Protein AF-0000000086685262 (afdb_homodimer)

Solvent-accessible surface area (backbone atoms only — not comparable to full-atom values): 31362 Å² total; per-residue (Å²): 129,76,38,39,29,25,40,57,59,91,40,70,67,50,39,70,58,43,52,50,47,48,50,50,36,45,72,49,56,37,45,23,38,25,32,46,57,61,86,43,71,22,44,32,33,61,32,50,40,21,28,48,31,62,75,49,86,73,43,20,31,26,36,55,36,34,37,53,79,68,54,49,41,70,64,47,34,17,40,52,18,30,38,13,35,46,36,73,47,31,40,36,46,22,42,30,46,62,84,63,55,67,59,27,53,20,57,55,43,88,74,68,59,68,70,57,28,47,52,48,33,53,50,38,51,51,46,34,56,37,29,36,38,95,52,61,26,65,45,81,60,96,86,51,38,31,49,61,31,49,44,22,34,56,41,64,32,75,82,47,57,48,32,30,26,54,34,42,44,69,69,53,33,36,49,17,35,68,70,31,44,26,35,31,50,40,56,28,67,41,90,45,96,64,77,79,42,53,57,40,65,69,38,44,29,48,67,40,48,48,49,50,48,49,48,26,41,65,54,22,50,81,51,41,82,72,46,42,31,29,35,39,53,78,67,46,73,53,41,79,32,90,66,34,60,65,57,24,36,52,53,25,48,50,43,20,74,68,62,71,46,86,54,49,36,64,46,40,56,59,9,71,26,33,48,58,21,33,60,68,54,47,53,51,45,54,53,47,41,26,73,74,66,55,38,42,33,38,42,49,40,54,47,79,72,36,41,70,50,42,51,71,75,92,130,77,38,38,30,25,40,57,60,91,40,69,66,51,39,69,59,42,52,52,47,50,52,51,36,44,73,50,55,37,45,24,38,26,31,46,54,59,84,41,72,23,45,31,35,62,31,50,41,21,28,49,31,62,76,49,87,74,44,21,33,27,37,56,36,34,37,53,79,67,54,50,41,71,63,47,35,17,40,50,18,31,38,12,34,48,38,72,45,31,39,37,46,23,41,30,45,62,84,62,56,68,58,29,54,20,58,54,43,88,74,70,59,69,71,57,29,46,52,47,34,53,49,38,52,52,46,33,55,36,27,37,38,96,52,62,26,65,46,81,59,97,85,50,39,32,50,61,33,48,44,22,33,55,41,65,34,75,84,47,55,48,31,31,24,53,34,44,46,69,69,53,33,35,48,17,34,68,70,32,43,28,34,30,50,38,55,28,67,40,90,45,96,64,78,80,41,54,57,42,65,68,38,45,28,48,67,41,49,47,52,49,48,49,50,26,40,65,54,21,51,82,52,40,82,72,46,43,32,29,36,38,54,77,68,47,75,54,41,80,33,89,68,34,60,67,57,25,36,51,52,25,50,50,44,21,74,68,62,69,45,85,53,49,36,64,46,40,58,59,8,73,27,35,48,60,21,31,59,66,55,48,53,52,45,54,52,47,41,27,73,75,65,56,37,41,33,38,41,47,40,53,47,78,72,36,42,70,49,42,52,71,74,94

pLDDT: mean 95.52, std 7.0, range [52.72, 98.94]

Organism: NCBI:txid175570

Sequence (628 aa):
MYRFFGVAADSTVDARTLVATAKRAEAAGFAGLVLPDHLIEQHAPIPVLATIAAVTERLRVMPFVLNSGLRHPAVLAQDLATIDVLSGGRLEIGIGAGWNKAEHDAIGLPFDPPAVRTRRLEETVSVLKGCFADLPFSYRGEFFTLDGHNGFPKPVQMPHPPLFIGGGGRRTLTLAAREADIVGLAPRIRPATHGMPPPDAHSFTIASAEEKVAWVREAAGDRFASLELNVYPSGGPLVITDNAKPLAQERADRLRQATGVELSAIDILESPHVWIGSVDGLVAKVHELRERLGVTSFMLGDVDDALPLVERLVMYRFFGVAADSTVDARTLVATAKRAEAAGFAGLVLPDHLIEQHAPIPVLATIAAVTERLRVMPFVLNSGLRHPAVLAQDLATIDVLSGGRLEIGIGAGWNKAEHDAIGLPFDPPAVRTRRLEETVSVLKGCFADLPFSYRGEFFTLDGHNGFPKPVQMPHPPLFIGGGGRRTLTLAAREADIVGLAPRIRPATHGMPPPDAHSFTIASAEEKVAWVREAAGDRFASLELNVYPSGGPLVITDNAKPLAQERADRLRQATGVELSAIDILESPHVWIGSVDGLVAKVHELRERLGVTSFMLGDVDDALPLVERLV

Nearest PDB structures (foldseek):
  3rao-assembly2_B  TM=7.740E-01  e=2.665E-22  Bacillus cereus ATCC 10987
  8t0u-assembly1_D  TM=7.775E-01  e=5.569E-22  Pseudomonas fluorescens Pf0-1
  8t0u-assembly1_A  TM=7.641E-01  e=6.696E-22  Pseudomonas fluorescens Pf0-1
  3rao-assembly2_A-2  TM=7.593E-01  e=8.050E-22  Bacillus cereus ATCC 10987
  8qpl-assembly1_B  TM=7.779E-01  e=3.015E-20  Methanocaldococcus jannaschii

Radius of gyration: 26.4 Å; Cα contacts (8 Å, |Δi|>4): 1371; chains: 2; bounding box: 46×84×57 Å

InterPro domains:
  IPR011251 Luciferase-like domain [PF00296] (11-187)
  IPR019923 Luciferase-like, F420-dependent oxidoreductase, MSMEG2516, predicted [TIGR03621] (5-300)
  IPR036661 Luciferase-like domain superfamily [G3DSA:3.20.20.30] (3-313)
  IPR036661 Luciferase-like domain superfamily [SSF51679] (6-304)
  IPR050172 SsuD/RutA monooxygenase [PTHR42847] (10-261)

Foldseek 3Di:
DFAEEAELDPADDDLVSSLVQLVLCVVLPHQAYEYEDAPDRHDHQLVSQLSSLQNDQGHAYEYQAAALQPDDLLVVLQSQQVSQVSSVRRYEHHYELDDDVVRCVVVVGDDDDPVVSLVSRLVSLVSSLQLLADFFGFDDDPPDTDDRDRHPDHGNDPPHHFYEFEAADLSSLLSCLDRGQEYEHDFHFDDDPDDGGQTDPVSQFPVVLLVSLVSSCVSNPVNSVRHAYEYEAPLDAAEADAPQQVVLQVSQVVSCVRPVDGDHSVRSPLGSRHHTYHLVSNLVSQVVCCVRRVHRYYYRYHSVRCSSNSSVPD/DFAEEAEQDPADDDLVSSLVQLVLCVVLPHQAYEYEDAPPRHDHQLVSQLSSLQNDQGHAYEYQAAALQPDDLLVVLQSQQVSQVSSVRRYEHHYELDDDVVRCVVVVGDDDDPVVSLVSRLVSLVVSLQLLADFFGFDDDPPDTDDRDRHPDHGNDPPHHFYEFEAADLSSLLSCLDRGQEYEHDFHFDDDPDDGGQTDPVSQFPVVLLVSLVSSCVSNPVNSVRHAYEYEAPQDAAEADAPQQVVLQVSQVVSCVRPVDGDHSVRSPLGSRHHTYHLVSNLVSQVVCCVRRVHRYYYRYHSVRCSSNSSVPD

Structure (mmCIF, N/CA/C/O backbone):
data_AF-0000000086685262-model_v1
#
loop_
_entity.id
_entity.type
_entity.pdbx_description
1 polymer 'LLM class F420-dependent oxidoreductase'
#
loop_
_atom_site.group_PDB
_atom_site.id
_atom_site.type_symbol
_atom_site.label_atom_id
_atom_site.label_alt_id
_atom_site.label_comp_id
_atom_site.label_asym_id
_atom_site.label_entity_id
_atom_site.label_seq_id
_atom_site.pdbx_PDB_ins_code
_atom_site.Cartn_x
_atom_site.Cartn_y
_atom_site.Cartn_z
_atom_site.occupancy
_atom_site.B_iso_or_equiv
_atom_site.auth_seq_id
_atom_site.auth_comp_id
_atom_site.auth_asym_id
_atom_site.auth_atom_id
_atom_site.pdbx_PDB_model_num
ATOM 1 N N . MET A 1 1 ? 0.644 -16.234 -28.375 1 88.31 1 MET A N 1
ATOM 2 C CA . MET A 1 1 ? 1.687 -15.469 -27.703 1 88.31 1 MET A CA 1
ATOM 3 C C . MET A 1 1 ? 1.784 -15.867 -26.234 1 88.31 1 MET A C 1
ATOM 5 O O . MET A 1 1 ? 0.767 -16.109 -25.578 1 88.31 1 MET A O 1
ATOM 9 N N . TYR A 1 2 ? 3.014 -16.156 -25.75 1 97.62 2 TYR A N 1
ATOM 10 C CA . TYR A 1 2 ? 3.27 -16.547 -24.359 1 97.62 2 TYR A CA 1
ATOM 11 C C . TYR A 1 2 ? 3.543 -15.32 -23.5 1 97.62 2 TYR A C 1
ATOM 13 O O . TYR A 1 2 ? 4.062 -14.312 -23.984 1 97.62 2 TYR A O 1
ATOM 21 N N . ARG A 1 3 ? 3.121 -15.383 -22.312 1 98.44 3 ARG A N 1
ATOM 22 C CA . ARG A 1 3 ? 3.488 -14.391 -21.312 1 98.44 3 ARG A CA 1
ATOM 23 C C . ARG A 1 3 ? 4.301 -15.023 -20.188 1 98.44 3 ARG A C 1
ATOM 25 O O . ARG A 1 3 ? 3.855 -15.984 -19.547 1 98.44 3 ARG A O 1
ATOM 32 N N . PHE A 1 4 ? 5.469 -14.5 -19.953 1 98.5 4 PHE A N 1
ATOM 33 C CA . PHE A 1 4 ? 6.348 -14.992 -18.906 1 98.5 4 PHE A CA 1
ATOM 34 C C . PHE A 1 4 ? 6.473 -13.961 -17.781 1 98.5 4 PHE A C 1
ATOM 36 O O . PHE A 1 4 ? 6.676 -12.773 -18.047 1 98.5 4 PHE A O 1
ATOM 43 N N . PHE A 1 5 ? 6.367 -14.438 -16.578 1 98.44 5 PHE A N 1
ATOM 44 C CA . PHE A 1 5 ? 6.508 -13.586 -15.406 1 98.44 5 PHE A CA 1
ATOM 45 C C . PHE A 1 5 ? 7.68 -14.039 -14.547 1 98.44 5 PHE A C 1
ATOM 47 O O . PHE A 1 5 ? 7.969 -15.234 -14.461 1 98.44 5 PHE A O 1
ATOM 54 N N . GLY A 1 6 ? 8.359 -13.172 -14 1 98.25 6 GLY A N 1
ATOM 55 C CA . GLY A 1 6 ? 9.406 -13.414 -13.016 1 98.25 6 GLY A CA 1
ATOM 56 C C . GLY A 1 6 ? 9.117 -12.805 -11.664 1 98.25 6 GLY A C 1
ATOM 57 O O . GLY A 1 6 ? 8.203 -11.992 -11.531 1 98.25 6 GLY A O 1
ATOM 58 N N . VAL A 1 7 ? 9.789 -13.258 -10.664 1 98.06 7 VAL A N 1
ATOM 59 C CA . VAL A 1 7 ? 9.641 -12.68 -9.336 1 98.06 7 VAL A CA 1
ATOM 60 C C . VAL A 1 7 ? 10.547 -11.453 -9.203 1 98.06 7 VAL A C 1
ATOM 62 O O . VAL A 1 7 ? 11.695 -11.477 -9.648 1 98.06 7 VAL A O 1
ATOM 65 N N . ALA A 1 8 ? 9.992 -10.43 -8.602 1 97.94 8 ALA A N 1
ATOM 66 C CA . ALA A 1 8 ? 10.719 -9.172 -8.461 1 97.94 8 ALA A CA 1
ATOM 67 C C . ALA A 1 8 ? 11.922 -9.336 -7.547 1 97.94 8 ALA A C 1
ATOM 69 O O . ALA A 1 8 ? 12.984 -8.758 -7.797 1 97.94 8 ALA A O 1
ATOM 70 N N . ALA A 1 9 ? 11.719 -10.109 -6.531 1 95.38 9 ALA A N 1
ATOM 71 C CA . ALA A 1 9 ? 12.766 -10.375 -5.543 1 95.38 9 ALA A CA 1
ATOM 72 C C . ALA A 1 9 ? 12.398 -11.57 -4.668 1 95.38 9 ALA A C 1
ATOM 74 O O . ALA A 1 9 ? 11.234 -11.758 -4.316 1 95.38 9 ALA A O 1
ATOM 75 N N . ASP A 1 10 ? 13.367 -12.375 -4.27 1 91.06 10 ASP A N 1
ATOM 76 C CA . ASP A 1 10 ? 13.125 -13.539 -3.426 1 91.06 10 ASP A CA 1
ATOM 77 C C . ASP A 1 10 ? 13.336 -13.203 -1.952 1 91.06 10 ASP A C 1
ATOM 79 O O . ASP A 1 10 ? 13.039 -14.016 -1.074 1 91.06 10 ASP A O 1
ATOM 83 N N . SER A 1 11 ? 13.938 -12.164 -1.71 1 94.19 11 SER A N 1
ATOM 84 C CA . SER A 1 11 ? 14.203 -11.633 -0.375 1 94.19 11 SER A CA 1
ATOM 85 C C . SER A 1 11 ? 14.25 -10.109 -0.379 1 94.19 11 SER A C 1
ATOM 87 O O . SER A 1 11 ? 13.961 -9.477 -1.395 1 94.19 11 SER A O 1
ATOM 89 N N . THR A 1 12 ? 14.555 -9.562 0.773 1 96.5 12 THR A N 1
ATOM 90 C CA . THR A 1 12 ? 14.703 -8.117 0.857 1 96.5 12 THR A CA 1
ATOM 91 C C . THR A 1 12 ? 15.938 -7.656 0.081 1 96.5 12 THR A C 1
ATOM 93 O O . THR A 1 12 ? 17.031 -8.18 0.283 1 96.5 12 THR A O 1
ATOM 96 N N . VAL A 1 13 ? 15.734 -6.836 -0.878 1 97.38 13 VAL A N 1
ATOM 97 C CA . VAL A 1 13 ? 16.812 -6.27 -1.684 1 97.38 13 VAL A CA 1
ATOM 98 C C . VAL A 1 13 ? 16.766 -4.746 -1.626 1 97.38 13 VAL A C 1
ATOM 100 O O . VAL A 1 13 ? 15.734 -4.168 -1.271 1 97.38 13 VAL A O 1
ATOM 103 N N . ASP A 1 14 ? 17.844 -4.098 -1.918 1 97.12 14 ASP A N 1
ATOM 104 C CA . ASP A 1 14 ? 17.844 -2.639 -1.982 1 97.12 14 ASP A CA 1
ATOM 105 C C . ASP A 1 14 ? 17.234 -2.148 -3.297 1 97.12 14 ASP A C 1
ATOM 107 O O . ASP A 1 14 ? 16.938 -2.949 -4.184 1 97.12 14 ASP A O 1
ATOM 111 N N . ALA A 1 15 ? 17.062 -0.897 -3.4 1 97.5 15 ALA A N 1
ATOM 112 C CA . ALA A 1 15 ? 16.406 -0.281 -4.543 1 97.5 15 ALA A CA 1
ATOM 113 C C . ALA A 1 15 ? 17.172 -0.532 -5.832 1 97.5 15 ALA A C 1
ATOM 115 O O . ALA A 1 15 ? 16.594 -0.828 -6.875 1 97.5 15 ALA A O 1
ATOM 116 N N . ARG A 1 16 ? 18.469 -0.333 -5.77 1 97.75 16 ARG A N 1
ATOM 117 C CA . ARG A 1 16 ? 19.297 -0.5 -6.957 1 97.75 16 ARG A CA 1
ATOM 118 C C . ARG A 1 16 ? 19.141 -1.896 -7.547 1 97.75 16 ARG A C 1
ATOM 120 O O . ARG A 1 16 ? 18.984 -2.047 -8.766 1 97.75 16 ARG A O 1
ATOM 127 N N . THR A 1 17 ? 19.156 -2.883 -6.684 1 98.31 17 THR A N 1
ATOM 128 C CA . THR A 1 17 ? 19 -4.27 -7.117 1 98.31 17 THR A CA 1
ATOM 129 C C . THR A 1 17 ? 17.625 -4.5 -7.715 1 98.31 17 THR A C 1
ATOM 131 O O . THR A 1 17 ? 17.484 -5.133 -8.766 1 98.31 17 THR A O 1
ATOM 134 N N . LEU A 1 18 ? 16.578 -3.982 -7.121 1 98.69 18 LEU A N 1
ATOM 135 C CA . LEU A 1 18 ? 15.211 -4.141 -7.605 1 98.69 18 LEU A CA 1
ATOM 136 C C . LEU A 1 18 ? 15.055 -3.508 -8.984 1 98.69 18 LEU A C 1
ATOM 138 O O . LEU A 1 18 ? 14.484 -4.125 -9.891 1 98.69 18 LEU A O 1
ATOM 142 N N . VAL A 1 19 ? 15.555 -2.316 -9.117 1 98.44 19 VAL A N 1
ATOM 143 C CA . VAL A 1 19 ? 15.43 -1.569 -10.367 1 98.44 19 VAL A CA 1
ATOM 144 C C . VAL A 1 19 ? 16.203 -2.281 -11.477 1 98.44 19 VAL A C 1
ATOM 146 O O . VAL A 1 19 ? 15.711 -2.4 -12.602 1 98.44 19 VAL A O 1
ATOM 149 N N . ALA A 1 20 ? 17.375 -2.752 -11.133 1 98.56 20 ALA A N 1
ATOM 150 C CA . ALA A 1 20 ? 18.172 -3.48 -12.117 1 98.56 20 ALA A CA 1
ATOM 151 C C . ALA A 1 20 ? 17.453 -4.738 -12.594 1 98.56 20 ALA A C 1
ATOM 153 O O . ALA A 1 20 ? 17.438 -5.039 -13.789 1 98.56 20 ALA A O 1
ATOM 154 N N . THR A 1 21 ? 16.844 -5.426 -11.664 1 98.75 21 THR A N 1
ATOM 155 C CA . THR A 1 21 ? 16.078 -6.625 -12 1 98.75 21 THR A CA 1
ATOM 156 C C . THR A 1 21 ? 14.906 -6.277 -12.906 1 98.75 21 THR A C 1
ATOM 158 O O . THR A 1 21 ? 14.664 -6.961 -13.906 1 98.75 21 THR A O 1
ATOM 161 N N . ALA A 1 22 ? 14.203 -5.234 -12.617 1 98.88 22 ALA A N 1
ATOM 162 C CA . ALA A 1 22 ? 13.039 -4.816 -13.391 1 98.88 22 ALA A CA 1
ATOM 163 C C . ALA A 1 22 ? 13.438 -4.453 -14.82 1 98.88 22 ALA A C 1
ATOM 165 O O . ALA A 1 22 ? 12.789 -4.867 -15.781 1 98.88 22 ALA A O 1
ATOM 166 N N . LYS A 1 23 ? 14.5 -3.729 -14.922 1 98.62 23 LYS A N 1
ATOM 167 C CA . LYS A 1 23 ? 14.961 -3.291 -16.234 1 98.62 23 LYS A CA 1
ATOM 168 C C . LYS A 1 23 ? 15.438 -4.473 -17.062 1 98.62 23 LYS A C 1
ATOM 170 O O . LYS A 1 23 ? 15.203 -4.527 -18.281 1 98.62 23 LYS A O 1
ATOM 175 N N . ARG A 1 24 ? 16.109 -5.395 -16.422 1 98.44 24 ARG A N 1
ATOM 176 C CA . ARG A 1 24 ? 16.562 -6.598 -17.109 1 98.44 24 ARG A CA 1
ATOM 177 C C . ARG A 1 24 ? 15.383 -7.422 -17.609 1 98.44 24 ARG A C 1
ATOM 179 O O . ARG A 1 24 ? 15.383 -7.898 -18.734 1 98.44 24 ARG A O 1
ATOM 186 N N . ALA A 1 25 ? 14.43 -7.594 -16.766 1 98.75 25 ALA A N 1
ATOM 187 C CA . ALA A 1 25 ? 13.234 -8.344 -17.141 1 98.75 25 ALA A CA 1
ATOM 188 C C . ALA A 1 25 ? 12.523 -7.688 -18.312 1 98.75 25 ALA A C 1
ATOM 190 O O . ALA A 1 25 ? 12.125 -8.367 -19.266 1 98.75 25 ALA A O 1
ATOM 191 N N . GLU A 1 26 ? 12.375 -6.402 -18.25 1 98.69 26 GLU A N 1
ATOM 192 C CA . GLU A 1 26 ? 11.711 -5.664 -19.312 1 98.69 26 GLU A CA 1
ATOM 193 C C . GLU A 1 26 ? 12.461 -5.809 -20.641 1 98.69 26 GLU A C 1
ATOM 195 O O . GLU A 1 26 ? 11.859 -6.062 -21.672 1 98.69 26 GLU A O 1
ATOM 200 N N . ALA A 1 27 ? 13.742 -5.688 -20.578 1 98.19 27 ALA A N 1
ATOM 201 C CA . ALA A 1 27 ? 14.578 -5.777 -21.766 1 98.19 27 ALA A CA 1
ATOM 202 C C . ALA A 1 27 ? 14.523 -7.18 -22.375 1 98.19 27 ALA A C 1
ATOM 204 O O . ALA A 1 27 ? 14.586 -7.344 -23.594 1 98.19 27 ALA A O 1
ATOM 205 N N . ALA A 1 28 ? 14.375 -8.188 -21.531 1 98.19 28 ALA A N 1
ATOM 206 C CA . ALA A 1 28 ? 14.438 -9.578 -21.969 1 98.19 28 ALA A CA 1
ATOM 207 C C . ALA A 1 28 ? 13.102 -10.039 -22.531 1 98.19 28 ALA A C 1
ATOM 209 O O . ALA A 1 28 ? 13.008 -11.133 -23.109 1 98.19 28 ALA A O 1
ATOM 210 N N . GLY A 1 29 ? 12.062 -9.242 -22.266 1 97.69 29 GLY A N 1
ATOM 211 C CA . GLY A 1 29 ? 10.789 -9.562 -22.875 1 97.69 29 GLY A CA 1
ATOM 212 C C . GLY A 1 29 ? 9.82 -10.227 -21.922 1 97.69 29 GLY A C 1
ATOM 213 O O . GLY A 1 29 ? 8.812 -10.797 -22.344 1 97.69 29 GLY A O 1
ATOM 214 N N . PHE A 1 30 ? 10.125 -10.18 -20.625 1 98.75 30 PHE A N 1
ATOM 215 C CA . PHE A 1 30 ? 9.117 -10.617 -19.656 1 98.75 30 PHE A CA 1
ATOM 216 C C . PHE A 1 30 ? 7.84 -9.797 -19.812 1 98.75 30 PHE A C 1
ATOM 218 O O . PHE A 1 30 ? 7.887 -8.594 -20.062 1 98.75 30 PHE A O 1
ATOM 225 N N . ALA A 1 31 ? 6.742 -10.484 -19.609 1 98.56 31 ALA A N 1
ATOM 226 C CA . ALA A 1 31 ? 5.449 -9.805 -19.609 1 98.56 31 ALA A CA 1
ATOM 227 C C . ALA A 1 31 ? 5.266 -8.969 -18.344 1 98.56 31 ALA A C 1
ATOM 229 O O . ALA A 1 31 ? 4.602 -7.93 -18.375 1 98.56 31 ALA A O 1
ATOM 230 N N . GLY A 1 32 ? 5.824 -9.469 -17.25 1 98.75 32 GLY A N 1
ATOM 231 C CA . GLY A 1 32 ? 5.672 -8.734 -16 1 98.75 32 GLY A CA 1
ATOM 232 C C . GLY A 1 32 ? 6.5 -9.312 -14.867 1 98.75 32 GLY A C 1
ATOM 233 O O . GLY A 1 32 ? 7.133 -10.359 -15.016 1 98.75 32 GLY A O 1
ATOM 234 N N . LEU A 1 33 ? 6.559 -8.617 -13.766 1 98.88 33 LEU A N 1
ATOM 235 C CA . LEU A 1 33 ? 7.145 -9.062 -12.508 1 98.88 33 LEU A CA 1
ATOM 236 C C . LEU A 1 33 ? 6.082 -9.164 -11.422 1 98.88 33 LEU A C 1
ATOM 238 O O . LEU A 1 33 ? 5.105 -8.406 -11.43 1 98.88 33 LEU A O 1
ATOM 242 N N . VAL A 1 34 ? 6.316 -10.102 -10.531 1 98.62 34 VAL A N 1
ATOM 243 C CA . VAL A 1 34 ? 5.34 -10.367 -9.477 1 98.62 34 VAL A CA 1
ATOM 244 C C . VAL A 1 34 ? 6.031 -10.344 -8.117 1 98.62 34 VAL A C 1
ATOM 246 O O . VAL A 1 34 ? 7.262 -10.398 -8.039 1 98.62 34 VAL A O 1
ATOM 249 N N . LEU A 1 35 ? 5.297 -10.203 -7.113 1 98.38 35 LEU A N 1
ATOM 250 C CA . LEU A 1 35 ? 5.766 -10.383 -5.742 1 98.38 35 LEU A CA 1
ATOM 251 C C . LEU A 1 35 ? 4.676 -11.008 -4.875 1 98.38 35 LEU A C 1
ATOM 253 O O . LEU A 1 35 ? 3.551 -10.508 -4.832 1 98.38 35 LEU A O 1
ATOM 257 N N . PRO A 1 36 ? 4.941 -12.141 -4.195 1 96.56 36 PRO A N 1
ATOM 258 C CA . PRO A 1 36 ? 3.961 -12.734 -3.285 1 96.56 36 PRO A CA 1
ATOM 259 C C . PRO A 1 36 ? 3.682 -11.859 -2.064 1 96.56 36 PRO A C 1
ATOM 261 O O . PRO A 1 36 ? 4.461 -10.953 -1.761 1 96.56 36 PRO A O 1
ATOM 264 N N . ASP A 1 37 ? 2.564 -12.102 -1.441 1 97.38 37 ASP A N 1
ATOM 265 C CA . ASP A 1 37 ? 2.115 -11.391 -0.25 1 97.38 37 ASP A CA 1
ATOM 266 C C . ASP A 1 37 ? 2.271 -12.25 1 1 97.38 37 ASP A C 1
ATOM 268 O O . ASP A 1 37 ? 1.33 -12.93 1.413 1 97.38 37 ASP A O 1
ATOM 272 N N . HIS A 1 38 ? 3.463 -12.203 1.593 1 96.56 38 HIS A N 1
ATOM 273 C CA . HIS A 1 38 ? 3.785 -12.961 2.797 1 96.56 38 HIS A CA 1
ATOM 274 C C . HIS A 1 38 ? 4.422 -12.062 3.855 1 96.56 38 HIS A C 1
ATOM 276 O O . HIS A 1 38 ? 5.031 -11.047 3.527 1 96.56 38 HIS A O 1
ATOM 282 N N . LEU A 1 39 ? 4.227 -12.422 5.074 1 96.62 39 LEU A N 1
ATOM 283 C CA . LEU A 1 39 ? 4.766 -11.688 6.215 1 96.62 39 LEU A CA 1
ATOM 284 C C . LEU A 1 39 ? 6.051 -12.336 6.723 1 96.62 39 LEU A C 1
ATOM 286 O O . LEU A 1 39 ? 6.191 -12.586 7.922 1 96.62 39 LEU A O 1
ATOM 290 N N . ILE A 1 40 ? 6.883 -12.695 5.805 1 94.25 40 ILE A N 1
ATOM 291 C CA . ILE A 1 40 ? 8.195 -13.273 6.07 1 94.25 40 ILE A CA 1
ATOM 292 C C . ILE A 1 40 ? 9.289 -12.32 5.594 1 94.25 40 ILE A C 1
ATOM 294 O O . ILE A 1 40 ? 9.047 -11.117 5.438 1 94.25 40 ILE A O 1
ATOM 298 N N . GLU A 1 41 ? 10.484 -12.836 5.477 1 96.31 41 GLU A N 1
ATOM 299 C CA . GLU A 1 41 ? 11.609 -11.992 5.09 1 96.31 41 GLU A CA 1
ATOM 300 C C . GLU A 1 41 ? 11.531 -11.625 3.609 1 96.31 41 GLU A C 1
ATOM 302 O O . GLU A 1 41 ? 12.281 -12.164 2.793 1 96.31 41 GLU A O 1
ATOM 307 N N . GLN A 1 42 ? 10.695 -10.695 3.268 1 97.62 42 GLN A N 1
ATOM 308 C CA . GLN A 1 42 ? 10.508 -10.133 1.935 1 97.62 42 GLN A CA 1
ATOM 309 C C . GLN A 1 42 ? 9.875 -8.75 2.006 1 97.62 42 GLN A C 1
ATOM 311 O O . GLN A 1 42 ? 9.367 -8.344 3.057 1 97.62 42 GLN A O 1
ATOM 316 N N . HIS A 1 43 ? 9.875 -8.047 0.936 1 98.62 43 HIS A N 1
ATOM 317 C CA . HIS A 1 43 ? 9.203 -6.758 0.818 1 98.62 43 HIS A CA 1
ATOM 318 C C . HIS A 1 43 ? 7.691 -6.93 0.724 1 98.62 43 HIS A C 1
ATOM 320 O O . HIS A 1 43 ? 7.203 -8.016 0.39 1 98.62 43 HIS A O 1
ATOM 326 N N . ALA A 1 44 ? 7.004 -5.844 1.042 1 98.69 44 ALA A N 1
ATOM 327 C CA . ALA A 1 44 ? 5.57 -5.777 0.788 1 98.69 44 ALA A CA 1
ATOM 328 C C . ALA A 1 44 ? 5.281 -5.621 -0.703 1 98.69 44 ALA A C 1
ATOM 330 O O . ALA A 1 44 ? 5.996 -4.902 -1.405 1 98.69 44 ALA A O 1
ATOM 331 N N . PRO A 1 45 ? 4.266 -6.203 -1.201 1 98.62 45 PRO A N 1
ATOM 332 C CA . PRO A 1 45 ? 4.027 -6.207 -2.646 1 98.62 45 PRO A CA 1
ATOM 333 C C . PRO A 1 45 ? 3.629 -4.836 -3.182 1 98.62 45 PRO A C 1
ATOM 335 O O . PRO A 1 45 ? 4.086 -4.43 -4.254 1 98.62 45 PRO A O 1
ATOM 338 N N . ILE A 1 46 ? 2.832 -4.016 -2.467 1 98.75 46 ILE A N 1
ATOM 339 C CA . ILE A 1 46 ? 2.24 -2.799 -3.006 1 98.75 46 ILE A CA 1
ATOM 340 C C . ILE A 1 46 ? 3.336 -1.778 -3.299 1 98.75 46 ILE A C 1
ATOM 342 O O . ILE A 1 46 ? 3.473 -1.313 -4.434 1 98.75 46 ILE A O 1
ATOM 346 N N . PRO A 1 47 ? 4.234 -1.493 -2.332 1 98.88 47 PRO A N 1
ATOM 347 C CA . PRO A 1 47 ? 5.277 -0.515 -2.652 1 98.88 47 PRO A CA 1
ATOM 348 C C . PRO A 1 47 ? 6.262 -1.025 -3.701 1 98.88 47 PRO A C 1
ATOM 350 O O . PRO A 1 47 ? 6.77 -0.243 -4.508 1 98.88 47 PRO A O 1
ATOM 353 N N . VAL A 1 48 ? 6.555 -2.305 -3.73 1 98.88 48 VAL A N 1
ATOM 354 C CA . VAL A 1 48 ? 7.492 -2.865 -4.699 1 98.88 48 VAL A CA 1
ATOM 355 C C . VAL A 1 48 ? 6.914 -2.744 -6.105 1 98.88 48 VAL A C 1
ATOM 357 O O . VAL A 1 48 ? 7.598 -2.293 -7.027 1 98.88 48 VAL A O 1
ATOM 360 N N . LEU A 1 49 ? 5.684 -3.115 -6.234 1 98.88 49 LEU A N 1
ATOM 361 C CA . LEU A 1 49 ? 5.051 -3.09 -7.551 1 98.88 49 LEU A CA 1
ATOM 362 C C . LEU A 1 49 ? 4.906 -1.659 -8.055 1 98.88 49 LEU A C 1
ATOM 364 O O . LEU A 1 49 ? 5.094 -1.394 -9.242 1 98.88 49 LEU A O 1
ATOM 368 N N . ALA A 1 50 ? 4.562 -0.724 -7.145 1 98.88 50 ALA A N 1
ATOM 369 C CA . ALA A 1 50 ? 4.512 0.688 -7.512 1 98.88 50 ALA A CA 1
ATOM 370 C C . ALA A 1 50 ? 5.879 1.187 -7.973 1 98.88 50 ALA A C 1
ATOM 372 O O . ALA A 1 50 ? 5.977 1.946 -8.938 1 98.88 50 ALA A O 1
ATOM 373 N N . THR A 1 51 ? 6.941 0.76 -7.281 1 98.88 51 THR A N 1
ATOM 374 C CA . THR A 1 51 ? 8.305 1.143 -7.625 1 98.88 51 THR A CA 1
ATOM 375 C C . THR A 1 51 ? 8.68 0.621 -9.008 1 98.88 51 THR A C 1
ATOM 377 O O . THR A 1 51 ? 9.188 1.372 -9.844 1 98.88 51 THR A O 1
ATOM 380 N N . ILE A 1 52 ? 8.359 -0.647 -9.273 1 98.94 52 ILE A N 1
ATOM 381 C CA . ILE A 1 52 ? 8.672 -1.252 -10.562 1 98.94 52 ILE A CA 1
ATOM 382 C C . ILE A 1 52 ? 7.906 -0.532 -11.672 1 98.94 52 ILE A C 1
ATOM 384 O O . ILE A 1 52 ? 8.477 -0.22 -12.719 1 98.94 52 ILE A O 1
ATOM 388 N N . ALA A 1 53 ? 6.637 -0.252 -11.43 1 98.81 53 ALA A N 1
ATOM 389 C CA . ALA A 1 53 ? 5.816 0.458 -12.414 1 98.81 53 ALA A CA 1
ATOM 390 C C . ALA A 1 53 ? 6.41 1.826 -12.734 1 98.81 53 ALA A C 1
ATOM 392 O O . ALA A 1 53 ? 6.359 2.277 -13.883 1 98.81 53 ALA A O 1
ATOM 393 N N . ALA A 1 54 ? 7.008 2.492 -11.789 1 98.69 54 ALA A N 1
ATOM 394 C CA . ALA A 1 54 ? 7.535 3.85 -11.93 1 98.69 54 ALA A CA 1
ATOM 395 C C . ALA A 1 54 ? 8.82 3.855 -12.75 1 98.69 54 ALA A C 1
ATOM 397 O O . ALA A 1 54 ? 9.148 4.855 -13.391 1 98.69 54 ALA A O 1
ATOM 398 N N . VAL A 1 55 ? 9.562 2.701 -12.766 1 98.38 55 VAL A N 1
ATOM 399 C CA . VAL A 1 55 ? 10.906 2.754 -13.328 1 98.38 55 VAL A CA 1
ATOM 400 C C . VAL A 1 55 ? 10.953 1.938 -14.617 1 98.38 55 VAL A C 1
ATOM 402 O O . VAL A 1 55 ? 12.031 1.72 -15.18 1 98.38 55 VAL A O 1
ATOM 405 N N . THR A 1 56 ? 9.82 1.396 -15.07 1 98.69 56 THR A N 1
ATOM 406 C CA . THR A 1 56 ? 9.719 0.662 -16.328 1 98.69 56 THR A CA 1
ATOM 407 C C . THR A 1 56 ? 8.617 1.243 -17.203 1 98.69 56 THR A C 1
ATOM 409 O O . THR A 1 56 ? 7.82 2.068 -16.75 1 98.69 56 THR A O 1
ATOM 412 N N . GLU A 1 57 ? 8.523 0.792 -18.438 1 98.06 57 GLU A N 1
ATOM 413 C CA . GLU A 1 57 ? 7.605 1.406 -19.391 1 98.06 57 GLU A CA 1
ATOM 414 C C . GLU A 1 57 ? 6.531 0.419 -19.828 1 98.06 57 GLU A C 1
ATOM 416 O O . GLU A 1 57 ? 5.41 0.818 -20.156 1 98.06 57 GLU A O 1
ATOM 421 N N . ARG A 1 58 ? 6.895 -0.873 -19.844 1 98.19 58 ARG A N 1
ATOM 422 C CA . ARG A 1 58 ? 5.992 -1.833 -20.469 1 98.19 58 ARG A CA 1
ATOM 423 C C . ARG A 1 58 ? 5.684 -2.992 -19.531 1 98.19 58 ARG A C 1
ATOM 425 O O . ARG A 1 58 ? 4.656 -3.658 -19.672 1 98.19 58 ARG A O 1
ATOM 432 N N . LEU A 1 59 ? 6.543 -3.195 -18.625 1 98.69 59 LEU A N 1
ATOM 433 C CA . LEU A 1 59 ? 6.469 -4.352 -17.734 1 98.69 59 LEU A CA 1
ATOM 434 C C . LEU A 1 59 ? 5.199 -4.312 -16.891 1 98.69 59 LEU A C 1
ATOM 436 O O . LEU A 1 59 ? 4.926 -3.316 -16.219 1 98.69 59 LEU A O 1
ATOM 440 N N . ARG A 1 60 ? 4.402 -5.32 -16.953 1 98.81 60 ARG A N 1
ATOM 441 C CA . ARG A 1 60 ? 3.254 -5.438 -16.062 1 98.81 60 ARG A CA 1
ATOM 442 C C . ARG A 1 60 ? 3.693 -5.805 -14.648 1 98.81 60 ARG A C 1
ATOM 444 O O . ARG A 1 60 ? 4.77 -6.371 -14.461 1 98.81 60 ARG A O 1
ATOM 451 N N . VAL A 1 61 ? 2.883 -5.457 -13.688 1 98.94 61 VAL A N 1
ATOM 452 C CA . VAL A 1 61 ? 3.148 -5.762 -12.281 1 98.94 61 VAL A CA 1
ATOM 453 C C . VAL A 1 61 ? 1.944 -6.477 -11.672 1 98.94 61 VAL A C 1
ATOM 455 O O . VAL A 1 61 ? 0.796 -6.148 -11.984 1 98.94 61 VAL A O 1
ATOM 458 N N . MET A 1 62 ? 2.227 -7.445 -10.75 1 98.81 62 MET A N 1
ATOM 459 C CA . MET A 1 62 ? 1.136 -8.234 -10.195 1 98.81 62 MET A CA 1
ATOM 460 C C . MET A 1 62 ? 1.486 -8.734 -8.797 1 98.81 62 MET A C 1
ATOM 462 O O . MET A 1 62 ? 2.514 -9.383 -8.602 1 98.81 62 MET A O 1
ATOM 466 N N . PRO A 1 63 ? 0.654 -8.414 -7.836 1 98.5 63 PRO A N 1
ATOM 467 C CA . PRO A 1 63 ? 0.77 -9.242 -6.633 1 98.5 63 PRO A CA 1
ATOM 468 C C . PRO A 1 63 ? 0.473 -10.719 -6.906 1 98.5 63 PRO A C 1
ATOM 470 O O . PRO A 1 63 ? -0.48 -11.039 -7.621 1 98.5 63 PRO A O 1
ATOM 473 N N . PHE A 1 64 ? 1.321 -11.711 -6.406 1 97.19 64 PHE A N 1
ATOM 474 C CA . PHE A 1 64 ? 1.194 -13.109 -6.789 1 97.19 64 PHE A CA 1
ATOM 475 C C . PHE A 1 64 ? 1.207 -14.008 -5.559 1 97.19 64 PHE A C 1
ATOM 477 O O . PHE A 1 64 ? 2.246 -14.57 -5.199 1 97.19 64 PHE A O 1
ATOM 484 N N . VAL A 1 65 ? 0.181 -14.094 -4.91 1 96.88 65 VAL A N 1
ATOM 485 C CA . VAL A 1 65 ? -1.038 -13.297 -4.977 1 96.88 65 VAL A CA 1
ATOM 486 C C . VAL A 1 65 ? -1.281 -12.602 -3.637 1 96.88 65 VAL A C 1
ATOM 488 O O . VAL A 1 65 ? -0.698 -12.992 -2.619 1 96.88 65 VAL A O 1
ATOM 491 N N . LEU A 1 66 ? -2.068 -11.562 -3.592 1 98.25 66 LEU A N 1
ATOM 492 C CA . LEU A 1 66 ? -2.5 -10.938 -2.346 1 98.25 66 LEU A CA 1
ATOM 493 C C . LEU A 1 66 ? -3.287 -11.922 -1.487 1 98.25 66 LEU A C 1
ATOM 495 O O . LEU A 1 66 ? -4.102 -12.695 -2.006 1 98.25 66 LEU A O 1
ATOM 499 N N . ASN A 1 67 ? -3.018 -11.93 -0.184 1 97.56 67 ASN A N 1
ATOM 500 C CA . ASN A 1 67 ? -3.855 -12.594 0.808 1 97.56 67 ASN A CA 1
ATOM 501 C C . ASN A 1 67 ? -5.078 -11.75 1.168 1 97.56 67 ASN A C 1
ATOM 503 O O . ASN A 1 67 ? -4.949 -10.727 1.835 1 97.56 67 ASN A O 1
ATOM 507 N N . SER A 1 68 ? -6.246 -12.203 0.789 1 97.31 68 SER A N 1
ATOM 508 C CA . SER A 1 68 ? -7.473 -11.43 0.937 1 97.31 68 SER A CA 1
ATOM 509 C C . SER A 1 68 ? -7.824 -11.219 2.406 1 97.31 68 SER A C 1
ATOM 511 O O . SER A 1 68 ? -8.664 -10.383 2.74 1 97.31 68 SER A O 1
ATOM 513 N N . GLY A 1 69 ? -7.152 -11.922 3.275 1 97.06 69 GLY A N 1
ATOM 514 C CA . GLY A 1 69 ? -7.465 -11.828 4.691 1 97.06 69 GLY A CA 1
ATOM 515 C C . GLY A 1 69 ? -6.68 -10.742 5.406 1 97.06 69 GLY A C 1
ATOM 516 O O . GLY A 1 69 ? -6.938 -10.445 6.574 1 97.06 69 GLY A O 1
ATOM 517 N N . LEU A 1 70 ? -5.828 -10.047 4.676 1 97.94 70 LEU A N 1
ATOM 518 C CA . LEU A 1 70 ? -4.895 -9.172 5.383 1 97.94 70 LEU A CA 1
ATOM 519 C C . LEU A 1 70 ? -5.336 -7.715 5.285 1 97.94 70 LEU A C 1
ATOM 521 O O . LEU A 1 70 ? -4.852 -6.867 6.043 1 97.94 70 LEU A O 1
ATOM 525 N N . ARG A 1 71 ? -6.262 -7.375 4.375 1 98 71 ARG A N 1
ATOM 526 C CA . ARG A 1 71 ? -6.613 -5.984 4.098 1 98 71 ARG A CA 1
ATOM 527 C C . ARG A 1 71 ? -8.117 -5.832 3.881 1 98 71 ARG A C 1
ATOM 529 O O . ARG A 1 71 ? -8.766 -6.738 3.355 1 98 71 ARG A O 1
ATOM 536 N N . HIS A 1 72 ? -8.625 -4.711 4.273 1 98.56 72 HIS A N 1
ATOM 537 C CA . HIS A 1 72 ? -9.984 -4.379 3.881 1 98.56 72 HIS A CA 1
ATOM 538 C C . HIS A 1 72 ? -10.094 -4.152 2.377 1 98.56 72 HIS A C 1
ATOM 540 O O . HIS A 1 72 ? -9.312 -3.381 1.808 1 98.56 72 HIS A O 1
ATOM 546 N N . PRO A 1 73 ? -11.047 -4.746 1.705 1 98.69 73 PRO A N 1
ATOM 547 C CA . PRO A 1 73 ? -11.031 -4.746 0.24 1 98.69 73 PRO A CA 1
ATOM 548 C C . PRO A 1 73 ? -11.25 -3.352 -0.349 1 98.69 73 PRO A C 1
ATOM 550 O O . PRO A 1 73 ? -10.758 -3.055 -1.438 1 98.69 73 PRO A O 1
ATOM 553 N N . ALA A 1 74 ? -12 -2.469 0.337 1 98.81 74 ALA A N 1
ATOM 554 C CA . ALA A 1 74 ? -12.195 -1.118 -0.184 1 98.81 74 ALA A CA 1
ATOM 555 C C . ALA A 1 74 ? -10.906 -0.311 -0.127 1 98.81 74 ALA A C 1
ATOM 557 O O . ALA A 1 74 ? -10.602 0.46 -1.042 1 98.81 74 ALA A O 1
ATOM 558 N N . VAL A 1 75 ? -10.133 -0.44 0.971 1 98.81 75 VAL A N 1
ATOM 559 C CA . VAL A 1 75 ? -8.836 0.206 1.098 1 98.81 75 VAL A CA 1
ATOM 560 C C . VAL A 1 75 ? -7.867 -0.367 0.062 1 98.81 75 VAL A C 1
ATOM 562 O O . VAL A 1 75 ? -7.152 0.38 -0.608 1 98.81 75 VAL A O 1
ATOM 565 N N . LEU A 1 76 ? -7.953 -1.672 -0.101 1 98.81 76 LEU A N 1
ATOM 566 C CA . LEU A 1 76 ? -7.121 -2.357 -1.086 1 98.81 76 LEU A CA 1
ATOM 567 C C . LEU A 1 76 ? -7.457 -1.891 -2.498 1 98.81 76 LEU A C 1
ATOM 569 O O . LEU A 1 76 ? -6.562 -1.733 -3.332 1 98.81 76 LEU A O 1
ATOM 573 N N . ALA A 1 77 ? -8.688 -1.71 -2.775 1 98.88 77 ALA A N 1
ATOM 574 C CA . ALA A 1 77 ? -9.117 -1.249 -4.094 1 98.88 77 ALA A CA 1
ATOM 575 C C . ALA A 1 77 ? -8.445 0.07 -4.457 1 98.88 77 ALA A C 1
ATOM 577 O O . ALA A 1 77 ? -8.039 0.27 -5.605 1 98.88 77 ALA A O 1
ATOM 578 N N . GLN A 1 78 ? -8.336 0.962 -3.543 1 98.88 78 GLN A N 1
ATOM 579 C CA . GLN A 1 78 ? -7.695 2.244 -3.812 1 98.88 78 GLN A CA 1
ATOM 580 C C . GLN A 1 78 ? -6.211 2.066 -4.109 1 98.88 78 GLN A C 1
ATOM 582 O O . GLN A 1 78 ? -5.672 2.697 -5.023 1 98.88 78 GLN A O 1
ATOM 587 N N . ASP A 1 79 ? -5.551 1.227 -3.322 1 98.88 79 ASP A N 1
ATOM 588 C CA . ASP A 1 79 ? -4.145 0.933 -3.58 1 98.88 79 ASP A CA 1
ATOM 589 C C . ASP A 1 79 ? -3.941 0.407 -5 1 98.88 79 ASP A C 1
ATOM 591 O O . ASP A 1 79 ? -3.092 0.908 -5.738 1 98.88 79 ASP A O 1
ATOM 595 N N . LEU A 1 80 ? -4.766 -0.537 -5.328 1 98.94 80 LEU A N 1
ATOM 596 C CA . LEU A 1 80 ? -4.625 -1.223 -6.609 1 98.94 80 LEU A CA 1
ATOM 597 C C . LEU A 1 80 ? -4.98 -0.293 -7.766 1 98.94 80 LEU A C 1
ATOM 599 O O . LEU A 1 80 ? -4.258 -0.229 -8.758 1 98.94 80 LEU A O 1
ATOM 603 N N . ALA A 1 81 ? -6.055 0.429 -7.609 1 98.94 81 ALA A N 1
ATOM 604 C CA . ALA A 1 81 ? -6.441 1.378 -8.648 1 98.94 81 ALA A CA 1
ATOM 605 C C . ALA A 1 81 ? -5.371 2.449 -8.844 1 98.94 81 ALA A C 1
ATOM 607 O O . ALA A 1 81 ? -5.117 2.885 -9.969 1 98.94 81 ALA A O 1
ATOM 608 N N . THR A 1 82 ? -4.773 2.895 -7.789 1 98.94 82 THR A N 1
ATOM 609 C CA . THR A 1 82 ? -3.689 3.867 -7.863 1 98.94 82 THR A CA 1
ATOM 610 C C . THR A 1 82 ? -2.521 3.312 -8.68 1 98.94 82 THR A C 1
ATOM 612 O O . THR A 1 82 ? -1.993 3.992 -9.555 1 98.94 82 THR A O 1
ATOM 615 N N . ILE A 1 83 ? -2.117 2.072 -8.422 1 98.94 83 ILE A N 1
ATOM 616 C CA . ILE A 1 83 ? -1.037 1.456 -9.188 1 98.94 83 ILE A CA 1
ATOM 617 C C . ILE A 1 83 ? -1.433 1.366 -10.656 1 98.94 83 ILE A C 1
ATOM 619 O O . ILE A 1 83 ? -0.615 1.627 -11.547 1 98.94 83 ILE A O 1
ATOM 623 N N . ASP A 1 84 ? -2.701 0.991 -10.922 1 98.94 84 ASP A N 1
ATOM 624 C CA . ASP A 1 84 ? -3.17 0.881 -12.297 1 98.94 84 ASP A CA 1
ATOM 625 C C . ASP A 1 84 ? -3.061 2.219 -13.023 1 98.94 84 ASP A C 1
ATOM 627 O O . ASP A 1 84 ? -2.559 2.281 -14.148 1 98.94 84 ASP A O 1
ATOM 631 N N . VAL A 1 85 ? -3.465 3.271 -12.391 1 98.88 85 VAL A N 1
ATOM 632 C CA . VAL A 1 85 ? -3.428 4.602 -12.992 1 98.88 85 VAL A CA 1
ATOM 633 C C . VAL A 1 85 ? -1.978 5.039 -13.188 1 98.88 85 VAL A C 1
ATOM 635 O O . VAL A 1 85 ? -1.598 5.477 -14.273 1 98.88 85 VAL A O 1
ATOM 638 N N . LEU A 1 86 ? -1.127 4.859 -12.18 1 98.69 86 LEU A N 1
ATOM 639 C CA . LEU A 1 86 ? 0.239 5.371 -12.211 1 98.69 86 LEU A CA 1
ATOM 640 C C . LEU A 1 86 ? 1.106 4.547 -13.156 1 98.69 86 LEU A C 1
ATOM 642 O O . LEU A 1 86 ? 2.152 5.016 -13.609 1 98.69 86 LEU A O 1
ATOM 646 N N . SER A 1 87 ? 0.679 3.32 -13.477 1 98.69 87 SER A N 1
ATOM 647 C CA . SER A 1 87 ? 1.428 2.477 -14.406 1 98.69 87 SER A CA 1
ATOM 648 C C . SER A 1 87 ? 0.903 2.619 -15.828 1 98.69 87 SER A C 1
ATOM 650 O O . SER A 1 87 ? 1.482 2.068 -16.766 1 98.69 87 SER A O 1
ATOM 652 N N . GLY A 1 88 ? -0.17 3.365 -15.992 1 98.38 88 GLY A N 1
ATOM 653 C CA . GLY A 1 88 ? -0.793 3.463 -17.297 1 98.38 88 GLY A CA 1
ATOM 654 C C . GLY A 1 88 ? -1.496 2.188 -17.719 1 98.38 88 GLY A C 1
ATOM 655 O O . GLY A 1 88 ? -1.485 1.827 -18.906 1 98.38 88 GLY A O 1
ATOM 656 N N . GLY A 1 89 ? -2.041 1.437 -16.766 1 98.75 89 GLY A N 1
ATOM 657 C CA . GLY A 1 89 ? -2.82 0.248 -17.078 1 98.75 89 GLY A CA 1
ATOM 658 C C . GLY A 1 89 ? -1.982 -1.015 -17.141 1 98.75 89 GLY A C 1
ATOM 659 O O . GLY A 1 89 ? -2.242 -1.893 -17.969 1 98.75 89 GLY A O 1
ATOM 660 N N . ARG A 1 90 ? -1.007 -1.182 -16.312 1 98.88 90 ARG A N 1
ATOM 661 C CA . ARG A 1 90 ? -0.112 -2.332 -16.391 1 98.88 90 ARG A CA 1
ATOM 662 C C . ARG A 1 90 ? -0.29 -3.258 -15.195 1 98.88 90 ARG A C 1
ATOM 664 O O . ARG A 1 90 ? 0.495 -4.188 -15.008 1 98.88 90 ARG A O 1
ATOM 671 N N . LEU A 1 91 ? -1.331 -3.008 -14.375 1 98.94 91 LEU A N 1
ATOM 672 C CA . LEU A 1 91 ? -1.584 -3.828 -13.195 1 98.94 91 LEU A CA 1
ATOM 673 C C . LEU A 1 91 ? -2.4 -5.062 -13.562 1 98.94 91 LEU A C 1
ATOM 675 O O . LEU A 1 91 ? -3.365 -4.973 -14.328 1 98.94 91 LEU A O 1
ATOM 679 N N . GLU A 1 92 ? -2.031 -6.211 -13.07 1 98.88 92 GLU A N 1
ATOM 680 C CA . GLU A 1 92 ? -2.891 -7.371 -12.875 1 98.88 92 GLU A CA 1
ATOM 681 C C . GLU A 1 92 ? -3.084 -7.668 -11.391 1 98.88 92 GLU A C 1
ATOM 683 O O . GLU A 1 92 ? -2.186 -7.43 -10.578 1 98.88 92 GLU A O 1
ATOM 688 N N . ILE A 1 93 ? -4.254 -8.148 -11.07 1 98.94 93 ILE A N 1
ATOM 689 C CA . ILE A 1 93 ? -4.582 -8.305 -9.656 1 98.94 93 ILE A CA 1
ATOM 690 C C . ILE A 1 93 ? -4.605 -9.789 -9.305 1 98.94 93 ILE A C 1
ATOM 692 O O . ILE A 1 93 ? -5.613 -10.469 -9.5 1 98.94 93 ILE A O 1
ATOM 696 N N . GLY A 1 94 ? -3.461 -10.289 -8.789 1 98.81 94 GLY A N 1
ATOM 697 C CA . GLY A 1 94 ? -3.461 -11.609 -8.188 1 98.81 94 GLY A CA 1
ATOM 698 C C . GLY A 1 94 ? -3.951 -11.617 -6.75 1 98.81 94 GLY A C 1
ATOM 699 O O . GLY A 1 94 ? -3.385 -10.93 -5.895 1 98.81 94 GLY A O 1
ATOM 700 N N . ILE A 1 95 ? -4.953 -12.406 -6.473 1 98.62 95 ILE A N 1
ATOM 701 C CA . ILE A 1 95 ? -5.543 -12.414 -5.137 1 98.62 95 ILE A CA 1
ATOM 702 C C . ILE A 1 95 ? -6.02 -13.82 -4.789 1 98.62 95 ILE A C 1
ATOM 704 O O . ILE A 1 95 ? -6.5 -14.555 -5.66 1 98.62 95 ILE A O 1
ATOM 708 N N . GLY A 1 96 ? -5.844 -14.227 -3.596 1 97.5 96 GLY A N 1
ATOM 709 C CA . GLY A 1 96 ? -6.238 -15.539 -3.111 1 97.5 96 GLY A CA 1
ATOM 710 C C . GLY A 1 96 ? -6.797 -15.508 -1.702 1 97.5 96 GLY A C 1
ATOM 711 O O . GLY A 1 96 ? -6.809 -14.461 -1.054 1 97.5 96 GLY A O 1
ATOM 712 N N . ALA A 1 97 ? -7.195 -16.641 -1.221 1 94.88 97 ALA A N 1
ATOM 713 C CA . ALA A 1 97 ? -7.887 -16.781 0.059 1 94.88 97 ALA A CA 1
ATOM 714 C C . ALA A 1 97 ? -6.895 -16.875 1.213 1 94.88 97 ALA A C 1
ATOM 716 O O . ALA A 1 97 ? -7.277 -16.781 2.381 1 94.88 97 ALA A O 1
ATOM 717 N N . GLY A 1 98 ? -5.621 -16.938 0.841 1 90.25 98 GLY A N 1
ATOM 718 C CA . GLY A 1 98 ? -4.637 -17.188 1.882 1 90.25 98 GLY A CA 1
ATOM 719 C C . GLY A 1 98 ? -4.547 -18.641 2.293 1 90.25 98 GLY A C 1
ATOM 720 O O . GLY A 1 98 ? -5.562 -19.344 2.344 1 90.25 98 GLY A O 1
ATOM 721 N N . TRP A 1 99 ? -3.281 -19.109 2.607 1 87.19 99 TRP A N 1
ATOM 722 C CA . TRP A 1 99 ? -3.098 -20.516 2.93 1 87.19 99 TRP A CA 1
ATOM 723 C C . TRP A 1 99 ? -2.217 -20.688 4.164 1 87.19 99 TRP A C 1
ATOM 725 O O . TRP A 1 99 ? -2.145 -21.766 4.738 1 87.19 99 TRP A O 1
ATOM 735 N N . ASN A 1 100 ? -1.523 -19.625 4.535 1 89.5 100 ASN A N 1
ATOM 736 C CA . ASN A 1 100 ? -0.473 -19.719 5.543 1 89.5 100 ASN A CA 1
ATOM 737 C C . ASN A 1 100 ? -0.987 -19.359 6.93 1 89.5 100 ASN A C 1
ATOM 739 O O . ASN A 1 100 ? -0.889 -18.203 7.344 1 89.5 100 ASN A O 1
ATOM 743 N N . LYS A 1 101 ? -1.429 -20.344 7.711 1 92.06 101 LYS A N 1
ATOM 744 C CA . LYS A 1 101 ? -2.008 -20.125 9.039 1 92.06 101 LYS A CA 1
ATOM 745 C C . LYS A 1 101 ? -0.997 -19.484 9.984 1 92.06 101 LYS A C 1
ATOM 747 O O . LYS A 1 101 ? -1.355 -18.641 10.805 1 92.06 101 LYS A O 1
ATOM 752 N N . ALA A 1 102 ? 0.233 -19.906 9.875 1 92.12 102 ALA A N 1
ATOM 753 C CA . ALA A 1 102 ? 1.271 -19.422 10.781 1 92.12 102 ALA A CA 1
ATOM 754 C C . ALA A 1 102 ? 1.409 -17.906 10.695 1 92.12 102 ALA A C 1
ATOM 756 O O . ALA A 1 102 ? 1.64 -17.25 11.711 1 92.12 102 ALA A O 1
ATOM 757 N N . GLU A 1 103 ? 1.281 -17.359 9.539 1 94 103 GLU A N 1
ATOM 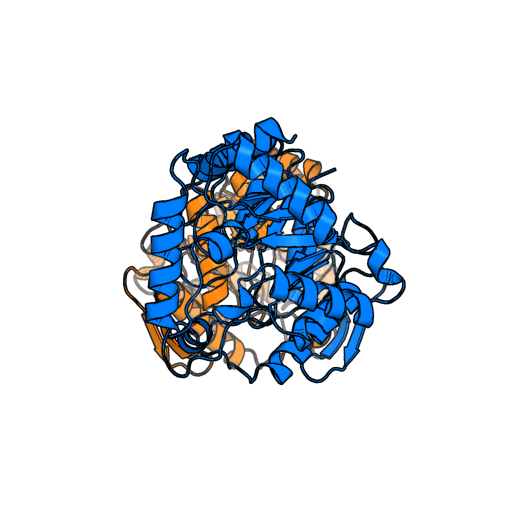758 C CA . GLU A 1 103 ? 1.374 -15.906 9.359 1 94 103 GLU A CA 1
ATOM 759 C C . GLU A 1 103 ? 0.198 -15.195 10.016 1 94 103 GLU A C 1
ATOM 761 O O . GLU A 1 103 ? 0.369 -14.133 10.617 1 94 103 GLU A O 1
ATOM 766 N N . HIS A 1 104 ? -0.973 -15.758 9.898 1 95.56 104 HIS A N 1
ATOM 767 C CA . HIS A 1 104 ? -2.148 -15.195 10.547 1 95.56 104 HIS A CA 1
ATOM 768 C C . HIS A 1 104 ? -2.014 -15.25 12.07 1 95.56 104 HIS A C 1
ATOM 770 O O . HIS A 1 104 ? -2.27 -14.266 12.758 1 95.56 104 HIS A O 1
ATOM 776 N N . ASP A 1 105 ? -1.572 -16.391 12.531 1 95.25 105 ASP A N 1
ATOM 777 C CA . ASP A 1 105 ? -1.377 -16.547 13.969 1 95.25 105 ASP A CA 1
ATOM 778 C C . ASP A 1 105 ? -0.374 -15.531 14.508 1 95.25 105 ASP A C 1
ATOM 780 O O . ASP A 1 105 ? -0.573 -14.961 15.578 1 95.25 105 ASP A O 1
ATOM 784 N N . ALA A 1 106 ? 0.615 -15.273 13.766 1 96.81 106 ALA A N 1
ATOM 785 C CA . ALA A 1 106 ? 1.707 -14.406 14.195 1 96.81 106 ALA A CA 1
ATOM 786 C C . ALA A 1 106 ? 1.218 -12.977 14.422 1 96.81 106 ALA A C 1
ATOM 788 O O . ALA A 1 106 ? 1.751 -12.258 15.273 1 96.81 106 ALA A O 1
ATOM 789 N N . ILE A 1 107 ? 0.167 -12.578 13.664 1 98.25 107 ILE A N 1
ATOM 790 C CA . ILE A 1 107 ? -0.242 -11.188 13.805 1 98.25 107 ILE A CA 1
ATOM 791 C C . ILE A 1 107 ? -1.658 -11.117 14.367 1 98.25 107 ILE A C 1
ATOM 793 O O . ILE A 1 107 ? -2.307 -10.07 14.312 1 98.25 107 ILE A O 1
ATOM 797 N N . GLY A 1 108 ? -2.176 -12.195 14.797 1 98 108 GLY A N 1
ATOM 798 C CA . GLY A 1 108 ? -3.402 -12.234 15.57 1 98 108 GLY A CA 1
ATOM 799 C C . GLY A 1 108 ? -4.652 -12.133 14.719 1 98 108 GLY A C 1
ATOM 800 O O . GLY A 1 108 ? -5.695 -11.672 15.188 1 98 108 GLY A O 1
ATOM 801 N N . LEU A 1 109 ? -4.582 -12.445 13.445 1 97.25 109 LEU A N 1
ATOM 802 C CA . LEU A 1 109 ? -5.758 -12.484 12.586 1 97.25 109 LEU A CA 1
ATOM 803 C C . LEU A 1 109 ? -6.363 -13.883 12.547 1 97.25 109 LEU A C 1
ATOM 805 O O . LEU A 1 109 ? -5.633 -14.875 12.523 1 97.25 109 LEU A O 1
ATOM 809 N N . PRO A 1 110 ? -7.688 -13.953 12.5 1 95.19 110 PRO A N 1
ATOM 810 C CA . PRO A 1 110 ? -8.32 -15.273 12.406 1 95.19 110 PRO A CA 1
ATOM 811 C C . PRO A 1 110 ? -7.961 -16 11.117 1 95.19 110 PRO A C 1
ATOM 813 O O . PRO A 1 110 ? -7.82 -15.383 10.062 1 95.19 110 PRO A O 1
ATOM 816 N N . PHE A 1 111 ? -7.836 -17.312 11.242 1 94.38 111 PHE A N 1
ATOM 817 C CA . PHE A 1 111 ? -7.645 -18.188 10.094 1 94.38 111 PHE A CA 1
ATOM 818 C C . PHE A 1 111 ? -8.797 -19.188 9.969 1 94.38 111 PHE A C 1
ATOM 820 O O . PHE A 1 111 ? -8.719 -20.297 10.492 1 94.38 111 PHE A O 1
ATOM 827 N N . ASP A 1 112 ? -9.781 -18.797 9.18 1 95.25 112 ASP A N 1
ATOM 828 C CA . ASP A 1 112 ? -11.023 -19.547 9.07 1 95.25 112 ASP A CA 1
ATOM 829 C C . ASP A 1 112 ? -10.828 -20.797 8.211 1 95.25 112 ASP A C 1
ATOM 831 O O . ASP A 1 112 ? -9.82 -20.922 7.512 1 95.25 112 ASP A O 1
ATOM 835 N N . PRO A 1 113 ? -11.781 -21.766 8.258 1 92.81 113 PRO A N 1
ATOM 836 C CA . PRO A 1 113 ? -11.711 -22.922 7.363 1 92.81 113 PRO A CA 1
ATOM 837 C C . PRO A 1 113 ? -11.719 -22.531 5.891 1 92.81 113 PRO A C 1
ATOM 839 O O . PRO A 1 113 ? -12.219 -21.453 5.535 1 92.81 113 PRO A O 1
ATOM 842 N N . PRO A 1 114 ? -11.211 -23.406 5.031 1 91.25 114 PRO A N 1
ATOM 843 C CA . PRO A 1 114 ? -11.039 -23.078 3.613 1 91.25 114 PRO A CA 1
ATOM 844 C C . PRO A 1 114 ? -12.328 -22.609 2.949 1 91.25 114 PRO A C 1
ATOM 846 O O . PRO A 1 114 ? -12.305 -21.656 2.168 1 91.25 114 PRO A O 1
ATOM 849 N N . ALA A 1 115 ? -13.43 -23.203 3.248 1 94 115 ALA A N 1
ATOM 850 C CA . ALA A 1 115 ? -14.695 -22.828 2.625 1 94 115 ALA A CA 1
ATOM 851 C C . ALA A 1 115 ? -15.07 -21.391 2.965 1 94 115 ALA A C 1
ATOM 853 O O . ALA A 1 115 ? -15.562 -20.656 2.107 1 94 115 ALA A O 1
ATOM 854 N N . VAL A 1 116 ? -14.852 -21.031 4.219 1 96.75 116 VAL A N 1
ATOM 855 C CA . VAL A 1 116 ? -15.164 -19.672 4.676 1 96.75 116 VAL A CA 1
ATOM 856 C C . VAL A 1 116 ? -14.211 -18.672 4.027 1 96.75 116 VAL A C 1
ATOM 858 O O . VAL A 1 116 ? -14.641 -17.609 3.564 1 96.75 116 VAL A O 1
ATOM 861 N N . ARG A 1 117 ? -12.953 -19.016 3.93 1 96.31 117 ARG A N 1
ATOM 862 C CA . ARG A 1 117 ? -11.961 -18.125 3.326 1 96.31 117 ARG A CA 1
ATOM 863 C C . ARG A 1 117 ? -12.242 -17.922 1.839 1 96.31 117 ARG A C 1
ATOM 865 O O . ARG A 1 117 ? -12.008 -16.844 1.294 1 96.31 117 ARG A O 1
ATOM 872 N N . THR A 1 118 ? -12.75 -18.953 1.194 1 96.75 118 THR A N 1
ATOM 873 C CA . THR A 1 118 ? -13.102 -18.844 -0.217 1 96.75 118 THR A CA 1
ATOM 874 C C . THR A 1 118 ? -14.305 -17.922 -0.403 1 96.75 118 THR A C 1
ATOM 876 O O . THR A 1 118 ? -14.336 -17.109 -1.334 1 96.75 118 THR A O 1
ATOM 879 N N . ARG A 1 119 ? -15.281 -18.016 0.521 1 97.94 119 ARG A N 1
ATOM 880 C CA . ARG A 1 119 ? -16.422 -17.109 0.447 1 97.94 119 ARG A CA 1
ATOM 881 C C . ARG A 1 119 ? -15.992 -15.656 0.68 1 97.94 119 ARG A C 1
ATOM 883 O O . ARG A 1 119 ? -16.5 -14.742 0.032 1 97.94 119 ARG A O 1
ATOM 890 N N . ARG A 1 120 ? -15.078 -15.516 1.554 1 98.31 120 ARG A N 1
ATOM 891 C CA . ARG A 1 120 ? -14.555 -14.18 1.807 1 98.31 120 ARG A CA 1
ATOM 892 C C . ARG A 1 120 ? -13.828 -13.633 0.58 1 98.31 120 ARG A C 1
ATOM 894 O O . ARG A 1 120 ? -13.969 -12.453 0.242 1 98.31 120 ARG A O 1
ATOM 901 N N . LEU A 1 121 ? -13.07 -14.492 -0.039 1 98.56 121 LEU A N 1
ATOM 902 C CA . LEU A 1 121 ? -12.391 -14.117 -1.272 1 98.56 121 LEU A CA 1
ATOM 903 C C . LEU A 1 121 ? -13.391 -13.688 -2.338 1 98.56 121 LEU A C 1
ATOM 905 O O . LEU A 1 121 ? -13.18 -12.688 -3.031 1 98.56 121 LEU A O 1
ATOM 909 N N . GLU A 1 122 ? -14.422 -14.445 -2.475 1 98.69 122 GLU A N 1
ATOM 910 C CA . GLU A 1 122 ? -15.453 -14.109 -3.447 1 98.69 122 GLU A CA 1
ATOM 911 C C . GLU A 1 122 ? -16.047 -12.734 -3.176 1 98.69 122 GLU A C 1
ATOM 913 O O . GLU A 1 122 ? -16.219 -11.93 -4.098 1 98.69 122 GLU A O 1
ATOM 918 N N . GLU A 1 123 ? -16.328 -12.438 -1.913 1 98.81 123 GLU A N 1
ATOM 919 C CA . GLU A 1 123 ? -16.844 -11.117 -1.564 1 98.81 123 GLU A CA 1
ATOM 920 C C . GLU A 1 123 ? -15.805 -10.031 -1.834 1 98.81 123 GLU A C 1
ATOM 922 O O . GLU A 1 123 ? -16.141 -8.93 -2.271 1 98.81 123 GLU A O 1
ATOM 927 N N . THR A 1 124 ? -14.539 -10.328 -1.515 1 98.81 124 THR A N 1
ATOM 928 C CA . THR A 1 124 ? -13.461 -9.391 -1.785 1 98.81 124 THR A CA 1
ATOM 929 C C . THR A 1 124 ? -13.438 -9 -3.262 1 98.81 124 THR A C 1
ATOM 931 O O . THR A 1 124 ? -13.344 -7.82 -3.596 1 98.81 124 THR A O 1
ATOM 934 N N . VAL A 1 125 ? -13.57 -9.977 -4.121 1 98.88 125 VAL A N 1
ATOM 935 C CA . VAL A 1 125 ? -13.562 -9.75 -5.562 1 98.88 125 VAL A CA 1
ATOM 936 C C . VAL A 1 125 ? -14.75 -8.883 -5.957 1 98.88 125 VAL A C 1
ATOM 938 O O . VAL A 1 125 ? -14.602 -7.934 -6.734 1 98.88 125 VAL A O 1
ATOM 941 N N . SER A 1 126 ? -15.898 -9.156 -5.355 1 98.75 126 SER A N 1
ATOM 942 C CA . SER A 1 126 ? -17.094 -8.367 -5.629 1 98.75 126 SER A CA 1
ATOM 943 C C . SER A 1 126 ? -16.891 -6.914 -5.215 1 98.75 126 SER A C 1
ATOM 945 O O . SER A 1 126 ? -17.266 -5.996 -5.953 1 98.75 126 SER A O 1
ATOM 947 N N . VAL A 1 127 ? -16.328 -6.73 -4.082 1 98.88 127 VAL A N 1
ATOM 948 C CA . VAL A 1 127 ? -16.109 -5.387 -3.559 1 98.88 127 VAL A CA 1
ATOM 949 C C . VAL A 1 127 ? -15.094 -4.648 -4.43 1 98.88 127 VAL A C 1
ATOM 951 O O . VAL A 1 127 ? -15.281 -3.473 -4.75 1 98.88 127 VAL A O 1
ATOM 954 N N . LEU A 1 128 ? -14.016 -5.312 -4.84 1 98.88 128 LEU A N 1
ATOM 955 C CA . LEU A 1 128 ? -13.039 -4.691 -5.734 1 98.88 128 LEU A CA 1
ATOM 956 C C . LEU A 1 128 ? -13.703 -4.215 -7.02 1 98.88 128 LEU A C 1
ATOM 958 O O . LEU A 1 128 ? -13.562 -3.053 -7.402 1 98.88 128 LEU A O 1
ATOM 962 N N . LYS A 1 129 ? -14.461 -5.098 -7.664 1 98.75 129 LYS A N 1
ATOM 963 C CA . LYS A 1 129 ? -15.133 -4.758 -8.914 1 98.75 129 LYS A CA 1
ATOM 964 C C . LYS A 1 129 ? -16.094 -3.592 -8.719 1 98.75 129 LYS A C 1
ATOM 966 O O . LYS A 1 129 ? -16.172 -2.689 -9.555 1 98.75 129 LYS A O 1
ATOM 971 N N . GLY A 1 130 ? -16.812 -3.617 -7.586 1 98.69 130 GLY A N 1
ATOM 972 C CA . GLY A 1 130 ? -17.719 -2.527 -7.27 1 98.69 130 GLY A CA 1
ATOM 973 C C . GLY A 1 130 ? -17.016 -1.192 -7.109 1 98.69 130 GLY A C 1
ATOM 974 O O . GLY A 1 130 ? -17.5 -0.172 -7.609 1 98.69 130 GLY A O 1
ATOM 975 N N . CYS A 1 131 ? -15.914 -1.199 -6.418 1 98.69 131 CYS A N 1
ATOM 976 C CA . CYS A 1 131 ? -15.141 0.019 -6.195 1 98.69 131 CYS A CA 1
ATOM 977 C C . CYS A 1 131 ? -14.578 0.555 -7.504 1 98.69 131 CYS A C 1
ATOM 979 O O . CYS A 1 131 ? -14.422 1.767 -7.668 1 98.69 131 CYS A O 1
ATOM 981 N N . PHE A 1 132 ? -14.266 -0.324 -8.438 1 98.62 132 PHE A N 1
ATOM 982 C CA . PHE A 1 132 ? -13.648 0.045 -9.703 1 98.62 132 PHE A CA 1
ATOM 983 C C . PHE A 1 132 ? -14.688 0.584 -10.68 1 98.62 132 PHE A C 1
ATOM 985 O O . PHE A 1 132 ? -14.344 1.246 -11.664 1 98.62 132 PHE A O 1
ATOM 992 N N . ALA A 1 133 ? -15.953 0.258 -10.438 1 97.88 133 ALA A N 1
ATOM 993 C CA . ALA A 1 133 ? -17.016 0.659 -11.352 1 97.88 133 ALA A CA 1
ATOM 994 C C . ALA A 1 133 ? -17.266 2.164 -11.289 1 97.88 133 ALA A C 1
ATOM 996 O O . ALA A 1 133 ? -16.766 2.84 -10.383 1 97.88 133 ALA A O 1
ATOM 997 N N . ASP A 1 134 ? -18.031 2.754 -12.125 1 96.12 134 ASP A N 1
ATOM 998 C CA . ASP A 1 134 ? -18.156 4.191 -12.359 1 96.12 134 ASP A CA 1
ATOM 999 C C . ASP A 1 134 ? -19.016 4.848 -11.281 1 96.12 134 ASP A C 1
ATOM 1001 O O . ASP A 1 134 ? -18.812 6.02 -10.953 1 96.12 134 ASP A O 1
ATOM 1005 N N . LEU A 1 135 ? -19.953 4.133 -10.641 1 96.12 135 LEU A N 1
ATOM 1006 C CA . LEU A 1 135 ? -20.938 4.707 -9.734 1 96.12 135 LEU A CA 1
ATOM 1007 C C . LEU A 1 135 ? -20.656 4.293 -8.297 1 96.12 135 LEU A C 1
ATOM 1009 O O . LEU A 1 135 ? -19.938 3.312 -8.055 1 96.12 135 LEU A O 1
ATOM 1013 N N . PRO A 1 136 ? -21.172 5.109 -7.383 1 97.25 136 PRO A N 1
ATOM 1014 C CA . PRO A 1 136 ? -21.078 4.645 -5.996 1 97.25 136 PRO A CA 1
ATOM 1015 C C . PRO A 1 136 ? -21.625 3.23 -5.812 1 97.25 136 PRO A C 1
ATOM 1017 O O . PRO A 1 136 ? -22.594 2.84 -6.484 1 97.25 136 PRO A O 1
ATOM 1020 N N . PHE A 1 137 ? -20.984 2.578 -4.98 1 96.88 137 PHE A N 1
ATOM 1021 C CA . PHE A 1 137 ? -21.219 1.148 -4.824 1 96.88 137 PHE A CA 1
ATOM 1022 C C . PHE A 1 137 ? -21.641 0.822 -3.396 1 96.88 137 PHE A C 1
ATOM 1024 O O . PHE A 1 137 ? -21.062 1.341 -2.441 1 96.88 137 PHE A O 1
ATOM 1031 N N . SER A 1 138 ? -22.766 0.061 -3.236 1 98.44 138 SER A N 1
ATOM 1032 C CA . SER A 1 138 ? -23.188 -0.503 -1.956 1 98.44 138 SER A CA 1
ATOM 1033 C C . SER A 1 138 ? -23.141 -2.027 -1.982 1 98.44 138 SER A C 1
ATOM 1035 O O . SER A 1 138 ? -23.359 -2.643 -3.027 1 98.44 138 SER A O 1
ATOM 1037 N N . TYR A 1 139 ? -22.844 -2.586 -0.865 1 98.5 139 TYR A N 1
ATOM 1038 C CA . TYR A 1 139 ? -22.688 -4.031 -0.73 1 98.5 139 TYR A CA 1
ATOM 1039 C C . TYR A 1 139 ? -23.047 -4.488 0.677 1 98.5 139 TYR A C 1
ATOM 1041 O O . TYR A 1 139 ? -22.703 -3.832 1.66 1 98.5 139 TYR A O 1
ATOM 1049 N N . ARG A 1 140 ? -23.766 -5.547 0.782 1 98.38 140 ARG A N 1
ATOM 1050 C CA . ARG A 1 140 ? -24.078 -6.199 2.047 1 98.38 140 ARG A CA 1
ATOM 1051 C C . ARG A 1 140 ? -23.844 -7.707 1.958 1 98.38 140 ARG A C 1
ATOM 1053 O O . ARG A 1 140 ? -24.719 -8.445 1.483 1 98.38 140 ARG A O 1
ATOM 1060 N N . GLY A 1 141 ? -22.672 -8.109 2.424 1 98.56 141 GLY A N 1
ATOM 1061 C CA . GLY A 1 141 ? -22.328 -9.523 2.428 1 98.56 141 GLY A CA 1
ATOM 1062 C C . GLY A 1 141 ? -22.141 -10.086 3.822 1 98.56 141 GLY A C 1
ATOM 1063 O O . GLY A 1 141 ? -22.547 -9.469 4.809 1 98.56 141 GLY A O 1
ATOM 1064 N N . GLU A 1 142 ? -21.656 -11.281 3.883 1 98.31 142 GLU A N 1
ATOM 1065 C CA . GLU A 1 142 ? -21.344 -11.945 5.145 1 98.31 142 GLU A CA 1
ATOM 1066 C C . GLU A 1 142 ? -20.172 -11.266 5.859 1 98.31 142 GLU A C 1
ATOM 1068 O O . GLU A 1 142 ? -20.172 -11.164 7.09 1 98.31 142 GLU A O 1
ATOM 1073 N N . PHE A 1 143 ? -19.234 -10.758 5.082 1 98.25 143 PHE A N 1
ATOM 1074 C CA . PHE A 1 143 ? -17.969 -10.32 5.66 1 98.25 143 PHE A CA 1
ATOM 1075 C C . PHE A 1 143 ? -17.828 -8.805 5.555 1 98.25 143 PHE A C 1
ATOM 1077 O O . PHE A 1 143 ? -17.141 -8.188 6.367 1 98.25 143 PHE A O 1
ATOM 1084 N N . PHE A 1 144 ? -18.469 -8.234 4.543 1 98.56 144 PHE A N 1
ATOM 1085 C CA . PHE A 1 144 ? -18.234 -6.812 4.281 1 98.56 144 PHE A CA 1
ATOM 1086 C C . PHE A 1 144 ? -19.562 -6.09 4.051 1 98.56 144 PHE A C 1
ATOM 1088 O O . PHE A 1 144 ? -20.5 -6.668 3.518 1 98.56 144 PHE A O 1
ATOM 1095 N N . THR A 1 145 ? -19.578 -4.859 4.496 1 98.62 145 THR A N 1
ATOM 1096 C CA . THR A 1 145 ? -20.672 -3.932 4.211 1 98.62 145 THR A CA 1
ATOM 1097 C C . THR A 1 145 ? -20.125 -2.598 3.711 1 98.62 145 THR A C 1
ATOM 1099 O O . THR A 1 145 ? -19.219 -2.029 4.312 1 98.62 145 THR A O 1
ATOM 1102 N N . LEU A 1 146 ? -20.531 -2.166 2.605 1 98.69 146 LEU A N 1
ATOM 1103 C CA . LEU A 1 146 ? -20.266 -0.844 2.053 1 98.69 146 LEU A CA 1
ATOM 1104 C C . LEU A 1 146 ? -21.562 -0.089 1.779 1 98.69 146 LEU A C 1
ATOM 1106 O O . LEU A 1 146 ? -22.562 -0.693 1.412 1 98.69 146 LEU A O 1
ATOM 1110 N N . ASP A 1 147 ? -21.5 1.215 1.971 1 98.12 147 ASP A N 1
ATOM 1111 C CA . ASP A 1 147 ? -22.672 2.066 1.787 1 98.12 147 ASP A CA 1
ATOM 1112 C C . ASP A 1 147 ? -22.344 3.273 0.914 1 98.12 147 ASP A C 1
ATOM 1114 O O . ASP A 1 147 ? -21.859 4.293 1.412 1 98.12 147 ASP A O 1
ATOM 1118 N N . GLY A 1 148 ? -22.672 3.162 -0.299 1 97.88 148 GLY A N 1
ATOM 1119 C CA . GLY A 1 148 ? -22.516 4.27 -1.23 1 97.88 148 GLY A CA 1
ATOM 1120 C C . GLY A 1 148 ? -21.078 4.707 -1.413 1 97.88 148 GLY A C 1
ATOM 1121 O O . GLY A 1 148 ? -20.797 5.895 -1.589 1 97.88 148 GLY A O 1
ATOM 1122 N N . HIS A 1 149 ? -20.172 3.869 -1.289 1 98 149 HIS A N 1
ATOM 1123 C CA . HIS A 1 149 ? -18.75 4.191 -1.438 1 98 149 HIS A CA 1
ATOM 1124 C C . HIS A 1 149 ? -18.375 4.332 -2.906 1 98 149 HIS A C 1
ATOM 1126 O O . HIS A 1 149 ? -18.625 3.424 -3.705 1 98 149 HIS A O 1
ATOM 1132 N N . ASN A 1 150 ? -17.875 5.449 -3.273 1 97.44 150 ASN A N 1
ATOM 1133 C CA . ASN A 1 150 ? -17.344 5.664 -4.613 1 97.44 150 ASN A CA 1
ATOM 1134 C C . ASN A 1 150 ? -15.828 5.535 -4.645 1 97.44 150 ASN A C 1
ATOM 1136 O O . ASN A 1 150 ? -15.109 6.477 -4.305 1 97.44 150 ASN A O 1
ATOM 1140 N N . GLY A 1 151 ? -15.383 4.43 -5.078 1 97.25 151 GLY A N 1
ATOM 1141 C CA . GLY A 1 151 ? -13.945 4.188 -5.082 1 97.25 151 GLY A CA 1
ATOM 1142 C C . GLY A 1 151 ? -13.195 5.07 -6.059 1 97.25 151 GLY A C 1
ATOM 1143 O O . GLY A 1 151 ? -13.664 5.312 -7.172 1 97.25 151 GLY A O 1
ATOM 1144 N N . PHE A 1 152 ? -12.117 5.691 -5.578 1 97.69 152 PHE A N 1
ATOM 1145 C CA . PHE A 1 152 ? -11.195 6.441 -6.426 1 97.69 152 PHE A CA 1
ATOM 1146 C C . PHE A 1 152 ? -9.75 6.039 -6.148 1 97.69 152 PHE A C 1
ATOM 1148 O O . PHE A 1 152 ? -9.414 5.645 -5.027 1 97.69 152 PHE A O 1
ATOM 1155 N N . PRO A 1 153 ? -8.914 6.223 -7.09 1 98.31 153 PRO A N 1
ATOM 1156 C CA . PRO A 1 153 ? -9.172 6.543 -8.492 1 98.31 153 PRO A CA 1
ATOM 1157 C C . PRO A 1 153 ? -9.867 5.402 -9.242 1 98.31 153 PRO A C 1
ATOM 1159 O O . PRO A 1 153 ? -9.914 4.277 -8.742 1 98.31 153 PRO A O 1
ATOM 1162 N N . LYS A 1 154 ? -10.477 5.68 -10.328 1 98.44 154 LYS A N 1
ATOM 1163 C CA . LYS A 1 154 ? -10.922 4.613 -11.227 1 98.44 154 LYS A CA 1
ATOM 1164 C C . LYS A 1 154 ? -9.758 4.059 -12.039 1 98.44 154 LYS A C 1
ATOM 1166 O O . LYS A 1 154 ? -8.906 4.812 -12.508 1 98.44 154 LYS A O 1
ATOM 1171 N N . PRO A 1 155 ? -9.688 2.725 -12.172 1 98.44 155 PRO A N 1
ATOM 1172 C CA . PRO A 1 155 ? -8.609 2.166 -12.984 1 98.44 155 PRO A CA 1
ATOM 1173 C C . PRO A 1 155 ? -8.672 2.619 -14.445 1 98.44 155 PRO A C 1
ATOM 1175 O O . PRO A 1 155 ? -9.75 2.959 -14.938 1 98.44 155 PRO A O 1
ATOM 1178 N N . VAL A 1 156 ? -7.484 2.594 -15.094 1 97.94 156 VAL A N 1
ATOM 1179 C CA . VAL A 1 156 ? -7.352 2.842 -16.516 1 97.94 156 VAL A CA 1
ATOM 1180 C C . VAL A 1 156 ? -7.93 1.666 -17.312 1 97.94 156 VAL A C 1
ATOM 1182 O O . VAL A 1 156 ? -8.609 1.86 -18.328 1 97.94 156 VAL A O 1
ATOM 1185 N N . GLN A 1 157 ? -7.684 0.52 -16.875 1 98.5 157 GLN A N 1
ATOM 1186 C CA . GLN A 1 157 ? -8.141 -0.693 -17.547 1 98.5 157 GLN A CA 1
ATOM 1187 C C . GLN A 1 157 ? -9.633 -0.93 -17.297 1 98.5 157 GLN A C 1
ATOM 1189 O O . GLN A 1 157 ? -10.086 -0.872 -16.141 1 98.5 157 GLN A O 1
ATOM 1194 N N . MET A 1 158 ? -10.297 -1.135 -18.328 1 96.81 158 MET A N 1
ATOM 1195 C CA . MET A 1 158 ? -11.734 -1.369 -18.234 1 96.81 158 MET A CA 1
ATOM 1196 C C . MET A 1 158 ? -12.07 -2.824 -18.547 1 96.81 158 MET A C 1
ATOM 1198 O O . MET A 1 158 ? -11.438 -3.439 -19.406 1 96.81 158 MET A O 1
ATOM 1202 N N . PRO A 1 159 ? -13.086 -3.369 -17.953 1 97 159 PRO A N 1
ATOM 1203 C CA . PRO A 1 159 ? -13.867 -2.82 -16.844 1 97 159 PRO A CA 1
ATOM 1204 C C . PRO A 1 159 ? -13.07 -2.74 -15.547 1 97 159 PRO A C 1
ATOM 1206 O O . PRO A 1 159 ? -13.477 -2.037 -14.617 1 97 159 PRO A O 1
ATOM 1209 N N . HIS A 1 160 ? -12.047 -3.443 -15.375 1 98.25 160 HIS A N 1
ATOM 1210 C CA . HIS A 1 160 ? -11.078 -3.428 -14.281 1 98.25 160 HIS A CA 1
ATOM 1211 C C . HIS A 1 160 ? -9.781 -4.113 -14.688 1 98.25 160 HIS A C 1
ATOM 1213 O O . HIS A 1 160 ? -9.727 -4.789 -15.719 1 98.25 160 HIS A O 1
ATOM 1219 N N . PRO A 1 161 ? -8.664 -3.865 -13.906 1 98.81 161 PRO A N 1
ATOM 1220 C CA . PRO A 1 161 ? -7.465 -4.664 -14.195 1 98.81 161 PRO A CA 1
ATOM 1221 C C . PRO A 1 161 ? -7.738 -6.164 -14.172 1 98.81 161 PRO A C 1
ATOM 1223 O O . PRO A 1 161 ? -8.578 -6.633 -13.391 1 98.81 161 PRO A O 1
ATOM 1226 N N . PRO A 1 162 ? -7.082 -6.922 -15.023 1 98.81 162 PRO A N 1
ATOM 1227 C CA . PRO A 1 162 ? -7.309 -8.367 -15.039 1 98.81 162 PRO A CA 1
ATOM 1228 C C . PRO A 1 162 ? -7.117 -9.008 -13.672 1 98.81 162 PRO A C 1
ATOM 1230 O O . PRO A 1 162 ? -6.191 -8.648 -12.938 1 98.81 162 PRO A O 1
ATOM 1233 N N . LEU A 1 163 ? -8.031 -9.883 -13.383 1 98.88 163 LEU A N 1
ATOM 1234 C CA . LEU A 1 163 ? -8 -10.602 -12.117 1 98.88 163 LEU A CA 1
ATOM 1235 C C . LEU A 1 163 ? -7.359 -11.977 -12.289 1 98.88 163 LEU A C 1
ATOM 1237 O O . LEU A 1 163 ? -7.73 -12.734 -13.188 1 98.88 163 LEU A O 1
ATOM 1241 N N . PHE A 1 164 ? -6.379 -12.242 -11.469 1 98.88 164 PHE A N 1
ATOM 1242 C CA . PHE A 1 164 ? -5.723 -13.539 -11.359 1 98.88 164 PHE A CA 1
ATOM 1243 C C . PHE A 1 164 ? -6.113 -14.234 -10.062 1 98.88 164 PHE A C 1
ATOM 1245 O O . PHE A 1 164 ? -5.883 -13.703 -8.977 1 98.88 164 PHE A O 1
ATOM 1252 N N . ILE A 1 165 ? -6.684 -15.391 -10.148 1 98.56 165 ILE A N 1
ATOM 1253 C CA . ILE A 1 165 ? -6.965 -16.234 -8.992 1 98.56 165 ILE A CA 1
ATOM 1254 C C . ILE A 1 165 ? -6.344 -17.609 -9.195 1 98.56 165 ILE A C 1
ATOM 1256 O O . ILE A 1 165 ? -6.609 -18.281 -10.195 1 98.56 165 ILE A O 1
ATOM 1260 N N . GLY A 1 166 ? -5.52 -17.953 -8.281 1 93.94 166 GLY A N 1
ATOM 1261 C CA . GLY A 1 166 ? -4.852 -19.234 -8.352 1 93.94 166 GLY A CA 1
ATOM 1262 C C . GLY A 1 166 ? -5.27 -20.188 -7.246 1 93.94 166 GLY A C 1
ATOM 1263 O O . GLY A 1 166 ? -5.766 -19.766 -6.203 1 93.94 166 GLY A O 1
ATOM 1264 N N . GLY A 1 167 ? -5.184 -21.453 -7.5 1 92.12 167 GLY A N 1
ATOM 1265 C CA . GLY A 1 167 ? -5.48 -22.484 -6.508 1 92.12 167 GLY A CA 1
ATOM 1266 C C . GLY A 1 167 ? -5.246 -23.891 -7.012 1 92.12 167 GLY A C 1
ATOM 1267 O O . GLY A 1 167 ? -4.926 -24.094 -8.188 1 92.12 167 GLY A O 1
ATOM 1268 N N . GLY A 1 168 ? -5.32 -24.828 -6.066 1 91.81 168 GLY A N 1
ATOM 1269 C CA . GLY A 1 168 ? -5.082 -26.219 -6.398 1 91.81 168 GLY A CA 1
ATOM 1270 C C . GLY A 1 168 ? -6.316 -27.094 -6.238 1 91.81 168 GLY A C 1
ATOM 1271 O O . GLY A 1 168 ? -6.348 -28.219 -6.707 1 91.81 168 GLY A O 1
ATOM 1272 N N . GLY A 1 169 ? -7.32 -26.578 -5.629 1 92.25 169 GLY A N 1
ATOM 1273 C CA . GLY A 1 169 ? -8.523 -27.359 -5.363 1 92.25 169 GLY A CA 1
ATOM 1274 C C . GLY A 1 169 ? -9.711 -26.922 -6.203 1 92.25 169 GLY A C 1
ATOM 1275 O O . GLY A 1 169 ? -9.703 -25.828 -6.773 1 92.25 169 GLY A O 1
ATOM 1276 N N . ARG A 1 170 ? -10.688 -27.812 -6.258 1 94.88 170 ARG A N 1
ATOM 1277 C CA . ARG A 1 170 ? -11.836 -27.594 -7.133 1 94.88 170 ARG A CA 1
ATOM 1278 C C . ARG A 1 170 ? -12.617 -26.359 -6.715 1 94.88 170 ARG A C 1
ATOM 1280 O O . ARG A 1 170 ? -13.102 -25.609 -7.562 1 94.88 170 ARG A O 1
ATOM 1287 N N . ARG A 1 171 ? -12.727 -26.125 -5.457 1 95.06 171 ARG A N 1
ATOM 1288 C CA . ARG A 1 171 ? -13.492 -25 -4.953 1 95.06 171 ARG A CA 1
ATOM 1289 C C . ARG A 1 171 ? -12.898 -23.672 -5.441 1 95.06 171 ARG A C 1
ATOM 1291 O O . ARG A 1 171 ? -13.609 -22.859 -6.023 1 95.06 171 ARG A O 1
ATOM 1298 N N . THR A 1 172 ? -11.656 -23.484 -5.195 1 95.56 172 THR A N 1
ATOM 1299 C CA . THR A 1 172 ? -10.984 -22.25 -5.598 1 95.56 172 THR A CA 1
ATOM 1300 C C . THR A 1 172 ? -10.977 -22.109 -7.117 1 95.56 172 THR A C 1
ATOM 1302 O O . THR A 1 172 ? -11.203 -21.016 -7.645 1 95.56 172 THR A O 1
ATOM 1305 N N . LEU A 1 173 ? -10.766 -23.188 -7.805 1 97.5 173 LEU A N 1
ATOM 1306 C CA . LEU A 1 173 ? -10.688 -23.141 -9.266 1 97.5 173 LEU A CA 1
ATOM 1307 C C . LEU A 1 173 ? -12.062 -22.875 -9.867 1 97.5 173 LEU A C 1
ATOM 1309 O O . LEU A 1 173 ? -12.164 -22.234 -10.922 1 97.5 173 LEU A O 1
ATOM 1313 N N . THR A 1 174 ? -13.094 -23.359 -9.227 1 98.06 174 THR A N 1
ATOM 1314 C CA . THR A 1 174 ? -14.445 -23.031 -9.664 1 98.06 174 THR A CA 1
ATOM 1315 C C . THR A 1 174 ? -14.727 -21.547 -9.523 1 98.06 174 THR A C 1
ATOM 1317 O O . THR A 1 174 ? -15.289 -20.922 -10.43 1 98.06 174 THR A O 1
ATOM 1320 N N . LEU A 1 175 ? -14.312 -21 -8.414 1 98.38 175 LEU A N 1
ATOM 1321 C CA . LEU A 1 175 ? -14.438 -19.562 -8.227 1 98.38 175 LEU A CA 1
ATOM 1322 C C . LEU A 1 175 ? -13.633 -18.812 -9.281 1 98.38 175 LEU A C 1
ATOM 1324 O O . LEU A 1 175 ? -14.117 -17.844 -9.859 1 98.38 175 LEU A O 1
ATOM 1328 N N . ALA A 1 176 ? -12.406 -19.234 -9.492 1 98.62 176 ALA A N 1
ATOM 1329 C CA . ALA A 1 176 ? -11.539 -18.594 -10.484 1 98.62 176 ALA A CA 1
ATOM 1330 C C . ALA A 1 176 ? -12.188 -18.609 -11.859 1 98.62 176 ALA A C 1
ATOM 1332 O O . ALA A 1 176 ? -12.18 -17.594 -12.562 1 98.62 176 ALA A O 1
ATOM 1333 N N . ALA A 1 177 ? -12.742 -19.719 -12.195 1 98.62 177 ALA A N 1
ATOM 1334 C CA . ALA A 1 177 ? -13.398 -19.875 -13.492 1 98.62 177 ALA A CA 1
ATOM 1335 C C . ALA A 1 177 ? -14.516 -18.859 -13.664 1 98.62 177 ALA A C 1
ATOM 1337 O O . ALA A 1 177 ? -14.727 -18.344 -14.766 1 98.62 177 ALA A O 1
ATOM 1338 N N . ARG A 1 178 ? -15.125 -18.531 -12.594 1 98.06 178 ARG A N 1
ATOM 1339 C CA . ARG A 1 178 ? -16.281 -17.656 -12.648 1 98.06 178 ARG A CA 1
ATOM 1340 C C . ARG A 1 178 ? -15.859 -16.188 -12.609 1 98.06 178 ARG A C 1
ATOM 1342 O O . ARG A 1 178 ? -16.516 -15.336 -13.219 1 98.06 178 ARG A O 1
ATOM 1349 N N . GLU A 1 179 ? -14.75 -15.914 -11.922 1 98.25 179 GLU A N 1
ATOM 1350 C CA . GLU A 1 179 ? -14.523 -14.516 -11.562 1 98.25 179 GLU A CA 1
ATOM 1351 C C . GLU A 1 179 ? -13.234 -13.984 -12.172 1 98.25 179 GLU A C 1
ATOM 1353 O O . GLU A 1 179 ? -13.055 -12.773 -12.312 1 98.25 179 GLU A O 1
ATOM 1358 N N . ALA A 1 180 ? -12.305 -14.812 -12.508 1 98.56 180 ALA A N 1
ATOM 1359 C CA . ALA A 1 180 ? -10.961 -14.375 -12.875 1 98.56 180 ALA A CA 1
ATOM 1360 C C . ALA A 1 180 ? -10.836 -14.211 -14.383 1 98.56 180 ALA A C 1
ATOM 1362 O O . ALA A 1 180 ? -11.688 -14.672 -15.141 1 98.56 180 ALA A O 1
ATOM 1363 N N . ASP A 1 181 ? -9.875 -13.461 -14.812 1 98.69 181 ASP A N 1
ATOM 1364 C CA . ASP A 1 181 ? -9.453 -13.398 -16.219 1 98.69 181 ASP A CA 1
ATOM 1365 C C . ASP A 1 181 ? -8.305 -14.367 -16.484 1 98.69 181 ASP A C 1
ATOM 1367 O O . ASP A 1 181 ? -8.141 -14.836 -17.609 1 98.69 181 ASP A O 1
ATOM 1371 N N . ILE A 1 182 ? -7.531 -14.602 -15.477 1 98.75 182 ILE A N 1
ATOM 1372 C CA . ILE A 1 182 ? -6.41 -15.531 -15.516 1 98.75 182 ILE A CA 1
ATOM 1373 C C . ILE A 1 182 ? -6.543 -16.547 -14.375 1 98.75 182 ILE A C 1
ATOM 1375 O O . ILE A 1 182 ? -6.684 -16.172 -13.211 1 98.75 182 ILE A O 1
ATOM 1379 N N . VAL A 1 183 ? -6.504 -17.766 -14.703 1 98.75 183 VAL A N 1
ATOM 1380 C CA . VAL A 1 183 ? -6.594 -18.844 -13.719 1 98.75 183 VAL A CA 1
ATOM 1381 C C . VAL A 1 183 ? -5.223 -19.484 -13.523 1 98.75 183 VAL A C 1
ATOM 1383 O O . VAL A 1 183 ? -4.629 -20 -14.477 1 98.75 183 VAL A O 1
ATOM 1386 N N . GLY A 1 184 ? -4.758 -19.406 -12.32 1 98.19 184 GLY A N 1
ATOM 1387 C CA . GLY A 1 184 ? -3.486 -20.031 -12 1 98.19 184 GLY A CA 1
ATOM 1388 C C . GLY A 1 184 ? -3.633 -21.438 -11.445 1 98.19 184 GLY A C 1
ATOM 1389 O O . GLY A 1 184 ? -4.227 -21.625 -10.383 1 98.19 184 GLY A O 1
ATOM 1390 N N . LEU A 1 185 ? -3.045 -22.406 -12.109 1 97.25 185 LEU A N 1
ATOM 1391 C CA . LEU A 1 185 ? -3.053 -23.781 -11.641 1 97.25 185 LEU A CA 1
ATOM 1392 C C . LEU A 1 185 ? -1.918 -24.031 -10.648 1 97.25 185 LEU A C 1
ATOM 1394 O O . LEU A 1 185 ? -0.749 -23.797 -10.969 1 97.25 185 LEU A O 1
ATOM 1398 N N . ALA A 1 186 ? -2.295 -24.422 -9.516 1 93.75 186 ALA A N 1
ATOM 1399 C CA . ALA A 1 186 ? -1.321 -24.734 -8.469 1 93.75 186 ALA A CA 1
ATOM 1400 C C . ALA A 1 186 ? -1.529 -26.156 -7.93 1 93.75 186 ALA A C 1
ATOM 1402 O O . ALA A 1 186 ? -2.6 -26.734 -8.102 1 93.75 186 ALA A O 1
ATOM 1403 N N . PRO A 1 187 ? -0.468 -26.719 -7.332 1 91.19 187 PRO A N 1
ATOM 1404 C CA . PRO A 1 187 ? -0.726 -27.938 -6.57 1 91.19 187 PRO A CA 1
ATOM 1405 C C . PRO A 1 187 ? -1.601 -27.703 -5.34 1 91.19 187 PRO A C 1
ATOM 1407 O O . PRO A 1 187 ? -1.563 -26.609 -4.758 1 91.19 187 PRO A O 1
ATOM 1410 N N . ARG A 1 188 ? -2.287 -28.703 -5.039 1 88.5 188 ARG A N 1
ATOM 1411 C CA . ARG A 1 188 ? -3.094 -28.641 -3.824 1 88.5 188 ARG A CA 1
ATOM 1412 C C . ARG A 1 188 ? -2.215 -28.688 -2.578 1 88.5 188 ARG A C 1
ATOM 1414 O O . ARG A 1 188 ? -1.243 -29.453 -2.531 1 88.5 188 ARG A O 1
ATOM 1421 N N . ILE A 1 189 ? -2.539 -27.844 -1.694 1 78.62 189 ILE A N 1
ATOM 1422 C CA . ILE A 1 189 ? -1.865 -27.875 -0.401 1 78.62 189 ILE A CA 1
ATOM 1423 C C . ILE A 1 189 ? -2.777 -28.5 0.644 1 78.62 189 ILE A C 1
ATOM 1425 O O . ILE A 1 189 ? -3.959 -28.172 0.736 1 78.62 189 ILE A O 1
ATOM 1429 N N . ARG A 1 190 ? -2.268 -29.484 1.3 1 72.75 190 ARG A N 1
ATOM 1430 C CA . ARG A 1 190 ? -3.049 -30.156 2.326 1 72.75 190 ARG A CA 1
ATOM 1431 C C . ARG A 1 190 ? -2.967 -29.422 3.658 1 72.75 190 ARG A C 1
ATOM 1433 O O . ARG A 1 190 ? -1.934 -28.828 3.984 1 72.75 190 ARG A O 1
ATOM 1440 N N . PRO A 1 191 ? -4.129 -29.375 4.152 1 63.41 191 PRO A N 1
ATOM 1441 C CA . PRO A 1 191 ? -4.133 -28.734 5.469 1 63.41 191 PRO A CA 1
ATOM 1442 C C . PRO A 1 191 ? -3.166 -29.406 6.449 1 63.41 191 PRO A C 1
ATOM 1444 O O . PRO A 1 191 ? -3.004 -30.625 6.434 1 63.41 191 PRO A O 1
ATOM 1447 N N . ALA A 1 192 ? -2.139 -28.656 6.891 1 59.22 192 ALA A N 1
ATOM 1448 C CA . ALA A 1 192 ? -1.268 -29.219 7.918 1 59.22 192 ALA A CA 1
ATOM 1449 C C . ALA A 1 192 ? -1.707 -28.766 9.312 1 59.22 192 ALA A C 1
ATOM 1451 O O . ALA A 1 192 ? -2.219 -27.656 9.484 1 59.22 192 ALA A O 1
ATOM 1452 N N . THR A 1 193 ? -1.824 -29.719 10.164 1 52.84 193 THR A N 1
ATOM 1453 C CA . THR A 1 193 ? -2.09 -29.422 11.562 1 52.84 193 THR A CA 1
ATOM 1454 C C . THR A 1 193 ? -0.944 -28.625 12.18 1 52.84 193 THR A C 1
ATOM 1456 O O . THR A 1 193 ? -1.149 -27.859 13.117 1 52.84 193 THR A O 1
ATOM 1459 N N . HIS A 1 194 ? 0.258 -28.984 11.68 1 55.94 194 HIS A N 1
ATOM 1460 C CA . HIS A 1 194 ? 1.434 -28.312 12.211 1 55.94 194 HIS A CA 1
ATOM 1461 C C . HIS A 1 194 ? 2.418 -27.969 11.094 1 55.94 194 HIS A C 1
ATOM 1463 O O . HIS A 1 194 ? 2.605 -28.75 10.164 1 55.94 194 HIS A O 1
ATOM 1469 N N . GLY A 1 195 ? 2.998 -26.797 11.117 1 56.94 195 GLY A N 1
ATOM 1470 C CA . GLY A 1 195 ? 4.047 -26.406 10.188 1 56.94 195 GLY A CA 1
ATOM 1471 C C . GLY A 1 195 ? 3.533 -26.141 8.789 1 56.94 195 GLY A C 1
ATOM 1472 O O . GLY A 1 195 ? 2.371 -25.766 8.609 1 56.94 195 GLY A O 1
ATOM 1473 N N . MET A 1 196 ? 4.469 -26.078 7.891 1 60.94 196 MET A N 1
ATOM 1474 C CA . MET A 1 196 ? 4.102 -25.906 6.488 1 60.94 196 MET A CA 1
ATOM 1475 C C . MET A 1 196 ? 3.449 -27.156 5.926 1 60.94 196 MET A C 1
ATOM 1477 O O . MET A 1 196 ? 4.023 -28.25 6.004 1 60.94 196 MET A O 1
ATOM 1481 N N . PRO A 1 197 ? 2.146 -27.078 5.57 1 65 197 PRO A N 1
ATOM 1482 C CA . PRO A 1 197 ? 1.522 -28.281 4.992 1 65 197 PRO A CA 1
ATOM 1483 C C . PRO A 1 197 ? 2.256 -28.781 3.754 1 65 197 PRO A C 1
ATOM 1485 O O . PRO A 1 197 ? 2.713 -27.984 2.93 1 65 197 PRO A O 1
ATOM 1488 N N . PRO A 1 198 ? 2.529 -30.172 3.855 1 68.31 198 PRO A N 1
ATOM 1489 C CA . PRO A 1 198 ? 3.127 -30.703 2.627 1 68.31 198 PRO A CA 1
ATOM 1490 C C . PRO A 1 198 ? 2.182 -30.625 1.431 1 68.31 198 PRO A C 1
ATOM 1492 O O . PRO A 1 198 ? 0.961 -30.688 1.6 1 68.31 198 PRO A O 1
ATOM 1495 N N . PRO A 1 199 ? 2.713 -30.375 0.286 1 75.88 199 PRO A N 1
ATOM 1496 C CA . PRO A 1 199 ? 1.854 -30.422 -0.899 1 75.88 199 PRO A CA 1
ATOM 1497 C C . PRO A 1 199 ? 1.331 -31.828 -1.195 1 75.88 199 PRO A C 1
ATOM 1499 O O . PRO A 1 199 ? 1.887 -32.812 -0.705 1 75.88 199 PRO A O 1
ATOM 1502 N N . ASP A 1 200 ? 0.173 -31.938 -1.817 1 85.56 200 ASP A N 1
ATOM 1503 C CA . ASP A 1 200 ? -0.315 -33.188 -2.383 1 85.56 200 ASP A CA 1
ATOM 1504 C C . ASP A 1 200 ? 0.524 -33.594 -3.588 1 85.56 200 ASP A C 1
ATOM 1506 O O . ASP A 1 200 ? 0.409 -33.031 -4.668 1 85.56 200 ASP A O 1
ATOM 1510 N N . ALA A 1 201 ? 1.269 -34.656 -3.381 1 86.94 201 ALA A N 1
ATOM 1511 C CA . ALA A 1 201 ? 2.217 -35.062 -4.406 1 86.94 201 ALA A CA 1
ATOM 1512 C C . ALA A 1 201 ? 1.503 -35.375 -5.723 1 86.94 201 ALA A C 1
ATOM 1514 O O . ALA A 1 201 ? 2.021 -35.062 -6.797 1 86.94 201 ALA A O 1
ATOM 1515 N N . HIS A 1 202 ? 0.354 -35.938 -5.656 1 89.06 202 HIS A N 1
ATOM 1516 C CA . HIS A 1 202 ? -0.403 -36.25 -6.859 1 89.06 202 HIS A CA 1
ATOM 1517 C C . HIS A 1 202 ? -0.791 -35 -7.633 1 89.06 202 HIS A C 1
ATOM 1519 O O . HIS A 1 202 ? -0.983 -35.062 -8.852 1 89.06 202 HIS A O 1
ATOM 1525 N N . SER A 1 203 ? -0.797 -33.969 -6.898 1 91.94 203 SER A N 1
ATOM 1526 C CA . SER A 1 203 ? -1.252 -32.719 -7.488 1 91.94 203 SER A CA 1
ATOM 1527 C C . SER A 1 203 ? -0.154 -32.062 -8.328 1 91.94 203 SER A C 1
ATOM 1529 O O . SER A 1 203 ? -0.4 -31.078 -9.031 1 91.94 203 SER A O 1
ATOM 1531 N N . PHE A 1 204 ? 0.984 -32.719 -8.406 1 91.81 204 PHE A N 1
ATOM 1532 C CA . PHE A 1 204 ? 2.1 -32.219 -9.195 1 91.81 204 PHE A CA 1
ATOM 1533 C C . PHE A 1 204 ? 2.082 -32.812 -10.602 1 91.81 204 PHE A C 1
ATOM 1535 O O . PHE A 1 204 ? 2.791 -32.312 -11.484 1 91.81 204 PHE A O 1
ATOM 1542 N N . THR A 1 205 ? 1.302 -33.75 -10.859 1 94.56 205 THR A N 1
ATOM 1543 C CA . THR A 1 205 ? 1.377 -34.5 -12.109 1 94.56 205 THR A CA 1
ATOM 1544 C C . THR A 1 205 ? 0.635 -33.781 -13.219 1 94.56 205 THR A C 1
ATOM 1546 O O . THR A 1 205 ? -0.267 -32.969 -12.953 1 94.56 205 THR A O 1
ATOM 1549 N N . ILE A 1 206 ? 1.03 -34.062 -14.469 1 96.56 206 ILE A N 1
ATOM 1550 C CA . ILE A 1 206 ? 0.365 -33.5 -15.641 1 96.56 206 ILE A CA 1
ATOM 1551 C C . ILE A 1 206 ? -1.089 -33.969 -15.68 1 96.56 206 ILE A C 1
ATOM 1553 O O . ILE A 1 206 ? -1.974 -33.219 -16.109 1 96.56 206 ILE A O 1
ATOM 1557 N N . ALA A 1 207 ? -1.342 -35.156 -15.258 1 96.5 207 ALA A N 1
ATOM 1558 C CA . ALA A 1 207 ? -2.701 -35.688 -15.211 1 96.5 207 ALA A CA 1
ATOM 1559 C C . ALA A 1 207 ? -3.584 -34.844 -14.281 1 96.5 207 ALA A C 1
ATOM 1561 O O . ALA A 1 207 ? -4.742 -34.562 -14.602 1 96.5 207 ALA A O 1
ATOM 1562 N N . SER A 1 208 ? -3.053 -34.531 -13.164 1 96.06 208 SER A N 1
ATOM 1563 C CA . SER A 1 208 ? -3.787 -33.688 -12.227 1 96.06 208 SER A CA 1
ATOM 1564 C C . SER A 1 208 ? -4.078 -32.312 -12.828 1 96.06 208 SER A C 1
ATOM 1566 O O . SER A 1 208 ? -5.16 -31.766 -12.633 1 96.06 208 SER A O 1
ATOM 1568 N N . ALA A 1 209 ? -3.127 -31.766 -13.508 1 97.56 209 ALA A N 1
ATOM 1569 C CA . ALA A 1 209 ? -3.332 -30.469 -14.164 1 97.56 209 ALA A CA 1
ATOM 1570 C C . ALA A 1 209 ? -4.441 -30.547 -15.203 1 97.56 209 ALA A C 1
ATOM 1572 O O . ALA A 1 209 ? -5.258 -29.625 -15.328 1 97.56 209 ALA A O 1
ATOM 1573 N N . GLU A 1 210 ? -4.457 -31.641 -15.93 1 98.25 210 GLU A N 1
ATOM 1574 C CA . GLU A 1 210 ? -5.52 -31.859 -16.906 1 98.25 210 GLU A CA 1
ATOM 1575 C C . GLU A 1 210 ? -6.887 -31.922 -16.234 1 98.25 210 GLU A C 1
ATOM 1577 O O . GLU A 1 210 ? -7.863 -31.375 -16.734 1 98.25 210 GLU A O 1
ATOM 1582 N N . GLU A 1 211 ? -6.91 -32.594 -15.141 1 97.81 211 GLU A N 1
ATOM 1583 C CA . GLU A 1 211 ? -8.148 -32.656 -14.367 1 97.81 211 GLU A CA 1
ATOM 1584 C C . GLU A 1 211 ? -8.586 -31.281 -13.906 1 97.81 211 GLU A C 1
ATOM 1586 O O . GLU A 1 211 ? -9.773 -30.953 -13.977 1 97.81 211 GLU A O 1
ATOM 1591 N N . LYS A 1 212 ? -7.707 -30.516 -13.438 1 98.06 212 LYS A N 1
ATOM 1592 C CA . LYS A 1 212 ? -8 -29.156 -12.984 1 98.06 212 LYS A CA 1
ATOM 1593 C C . LYS A 1 212 ? -8.516 -28.297 -14.125 1 98.06 212 LYS A C 1
ATOM 1595 O O . LYS A 1 212 ? -9.453 -27.516 -13.945 1 98.06 212 LYS A O 1
ATOM 1600 N N . VAL A 1 213 ? -7.887 -28.422 -15.258 1 98.5 213 VAL A N 1
ATOM 1601 C CA . VAL A 1 213 ? -8.352 -27.672 -16.422 1 98.5 213 VAL A CA 1
ATOM 1602 C C . VAL A 1 213 ? -9.789 -28.078 -16.75 1 98.5 213 VAL A C 1
ATOM 1604 O O . VAL A 1 213 ? -10.609 -27.25 -17.125 1 98.5 213 VAL A O 1
ATOM 1607 N N . ALA A 1 214 ? -10.047 -29.344 -16.609 1 98.5 214 ALA A N 1
ATOM 1608 C CA . ALA A 1 214 ? -11.406 -29.828 -16.844 1 98.5 214 ALA A CA 1
ATOM 1609 C C . ALA A 1 214 ? -12.398 -29.188 -15.875 1 98.5 214 ALA A C 1
ATOM 1611 O O . ALA A 1 214 ? -13.5 -28.812 -16.266 1 98.5 214 ALA A O 1
ATOM 1612 N N . TRP A 1 215 ? -12.023 -29.109 -14.57 1 98.31 215 TRP A N 1
ATOM 1613 C CA . TRP A 1 215 ? -12.859 -28.422 -13.594 1 98.31 215 TRP A CA 1
ATOM 1614 C C . TRP A 1 215 ? -13.133 -26.984 -14.008 1 98.31 215 TRP A C 1
ATOM 1616 O O . TRP A 1 215 ? -14.266 -26.516 -13.938 1 98.31 215 TRP A O 1
ATOM 1626 N N . VAL A 1 216 ? -12.07 -26.266 -14.414 1 98.75 216 VAL A N 1
ATOM 1627 C CA . VAL A 1 216 ? -12.164 -24.859 -14.812 1 98.75 216 VAL A CA 1
ATOM 1628 C C . VAL A 1 216 ? -13.086 -24.734 -16.031 1 98.75 216 VAL A C 1
ATOM 1630 O O . VAL A 1 216 ? -13.953 -23.859 -16.062 1 98.75 216 VAL A O 1
ATOM 1633 N N . ARG A 1 217 ? -12.891 -25.609 -16.984 1 98.62 217 ARG A N 1
ATOM 1634 C CA . ARG A 1 217 ? -13.711 -25.594 -18.188 1 98.62 217 ARG A CA 1
ATOM 1635 C C . ARG A 1 217 ? -15.188 -25.781 -17.859 1 98.62 217 ARG A C 1
ATOM 1637 O O . ARG A 1 217 ? -16.047 -25.062 -18.359 1 98.62 217 ARG A O 1
ATOM 1644 N N . GLU A 1 218 ? -15.453 -26.75 -17.078 1 98.5 218 GLU A N 1
ATOM 1645 C CA . GLU A 1 218 ? -16.828 -27.047 -16.672 1 98.5 218 GLU A CA 1
ATOM 1646 C C . GLU A 1 218 ? -17.469 -25.844 -15.977 1 98.5 218 GLU A C 1
ATOM 1648 O O . GLU A 1 218 ? -18.594 -25.469 -16.297 1 98.5 218 GLU A O 1
ATOM 1653 N N . ALA A 1 219 ? -16.734 -25.25 -15.102 1 98.38 219 ALA A N 1
ATOM 1654 C CA . ALA A 1 219 ? -17.266 -24.156 -14.297 1 98.38 219 ALA A CA 1
ATOM 1655 C C . ALA A 1 219 ? -17.375 -22.875 -15.117 1 98.38 219 ALA A C 1
ATOM 1657 O O . ALA A 1 219 ? -18.297 -22.078 -14.906 1 98.38 219 ALA A O 1
ATOM 1658 N N . ALA A 1 220 ? -16.5 -22.625 -16.016 1 98.31 220 ALA A N 1
ATOM 1659 C CA . ALA A 1 220 ? -16.422 -21.391 -16.781 1 98.31 220 ALA A CA 1
ATOM 1660 C C . ALA A 1 220 ? -17.469 -21.359 -17.891 1 98.31 220 ALA A C 1
ATOM 1662 O O . ALA A 1 220 ? -17.969 -20.297 -18.266 1 98.31 220 ALA A O 1
ATOM 1663 N N . GLY A 1 221 ? -17.812 -22.531 -18.484 1 97.81 221 GLY A N 1
ATOM 1664 C CA . GLY A 1 221 ? -18.688 -22.578 -19.641 1 97.81 221 GLY A CA 1
ATOM 1665 C C . GLY A 1 221 ? -18.141 -21.812 -20.828 1 97.81 221 GLY A C 1
ATOM 1666 O O . GLY A 1 221 ? -16.984 -22.031 -21.234 1 97.81 221 GLY A O 1
ATOM 1667 N N . ASP A 1 222 ? -18.859 -20.891 -21.359 1 97.12 222 ASP A N 1
ATOM 1668 C CA . ASP A 1 222 ? -18.484 -20.141 -22.547 1 97.12 222 ASP A CA 1
ATOM 1669 C C . ASP A 1 222 ? -17.312 -19.203 -22.266 1 97.12 222 ASP A C 1
ATOM 1671 O O . ASP A 1 222 ? -16.578 -18.828 -23.172 1 97.12 222 ASP A O 1
ATOM 1675 N N . ARG A 1 223 ? -17.172 -18.906 -21 1 96.69 223 ARG A N 1
ATOM 1676 C CA . ARG A 1 223 ? -16.109 -17.984 -20.594 1 96.69 223 ARG A CA 1
ATOM 1677 C C . ARG A 1 223 ? -14.734 -18.609 -20.781 1 96.69 223 ARG A C 1
ATOM 1679 O O . ARG A 1 223 ? -13.719 -17.906 -20.766 1 96.69 223 ARG A O 1
ATOM 1686 N N . PHE A 1 224 ? -14.703 -19.906 -20.922 1 98.06 224 PHE A N 1
ATOM 1687 C CA . PHE A 1 224 ? -13.43 -20.625 -20.922 1 98.06 224 PHE A CA 1
ATOM 1688 C C . PHE A 1 224 ? -12.531 -20.125 -22.031 1 98.06 224 PHE A C 1
ATOM 1690 O O . PHE A 1 224 ? -11.32 -19.984 -21.859 1 98.06 224 PHE A O 1
ATOM 1697 N N . ALA A 1 225 ? -13.094 -19.797 -23.172 1 97.06 225 ALA A N 1
ATOM 1698 C CA . ALA A 1 225 ? -12.336 -19.375 -24.344 1 97.06 225 ALA A CA 1
ATOM 1699 C C . ALA A 1 225 ? -11.609 -18.062 -24.094 1 97.06 225 ALA A C 1
ATOM 1701 O O . ALA A 1 225 ? -10.609 -17.766 -24.75 1 97.06 225 ALA A O 1
ATOM 1702 N N . SER A 1 226 ? -12.094 -17.297 -23.141 1 97.31 226 SER A N 1
ATOM 1703 C CA . SER A 1 226 ? -11.516 -15.992 -22.875 1 97.31 226 SER A CA 1
ATOM 1704 C C . SER A 1 226 ? -10.539 -16.047 -21.703 1 97.31 226 SER A C 1
ATOM 1706 O O . SER A 1 226 ? -9.844 -15.07 -21.422 1 97.31 226 SER A O 1
ATOM 1708 N N . LEU A 1 227 ? -10.461 -17.156 -21.016 1 98.25 227 LEU A N 1
ATOM 1709 C CA . LEU A 1 227 ? -9.586 -17.281 -19.859 1 98.25 227 LEU A CA 1
ATOM 1710 C C . LEU A 1 227 ? -8.148 -17.531 -20.281 1 98.25 227 LEU A C 1
ATOM 1712 O O . LEU A 1 227 ? -7.898 -18.266 -21.25 1 98.25 227 LEU A O 1
ATOM 1716 N N . GLU A 1 228 ? -7.309 -16.891 -19.625 1 98.62 228 GLU A N 1
ATOM 1717 C CA . GLU A 1 228 ? -5.898 -17.266 -19.703 1 98.62 228 GLU A CA 1
ATOM 1718 C C . GLU A 1 228 ? -5.539 -18.25 -18.594 1 98.62 228 GLU A C 1
ATOM 1720 O O . GLU A 1 228 ? -5.922 -18.062 -17.438 1 98.62 228 GLU A O 1
ATOM 1725 N N . LEU A 1 229 ? -4.848 -19.312 -18.922 1 98.69 229 LEU A N 1
ATOM 1726 C CA . LEU A 1 229 ? -4.387 -20.281 -17.938 1 98.69 229 LEU A CA 1
ATOM 1727 C C . LEU A 1 229 ? -2.902 -20.078 -17.641 1 98.69 229 LEU A C 1
ATOM 1729 O O . LEU A 1 229 ? -2.102 -19.875 -18.547 1 98.69 229 LEU A O 1
ATOM 1733 N N . ASN A 1 230 ? -2.6 -20.141 -16.375 1 98.62 230 ASN A N 1
ATOM 1734 C CA . ASN A 1 230 ? -1.242 -19.938 -15.867 1 98.62 230 ASN A CA 1
ATOM 1735 C C . ASN A 1 230 ? -0.781 -21.141 -15.031 1 98.62 230 ASN A C 1
ATOM 1737 O O . ASN A 1 230 ? -1.584 -21.766 -14.344 1 98.62 230 ASN A O 1
ATOM 1741 N N . VAL A 1 231 ? 0.503 -21.438 -15.109 1 97.12 231 VAL A N 1
ATOM 1742 C CA . VAL A 1 231 ? 1.132 -22.375 -14.188 1 97.12 231 VAL A CA 1
ATOM 1743 C C . VAL A 1 231 ? 2.318 -21.703 -13.5 1 97.12 231 VAL A C 1
ATOM 1745 O O . VAL A 1 231 ? 2.947 -20.797 -14.062 1 97.12 231 VAL A O 1
ATOM 1748 N N . TYR A 1 232 ? 2.57 -22.062 -12.289 1 87.5 232 TYR A N 1
ATOM 1749 C CA . TYR A 1 232 ? 3.689 -21.469 -11.555 1 87.5 232 TYR A CA 1
ATOM 1750 C C . TYR A 1 232 ? 4.422 -22.531 -10.742 1 87.5 232 TYR A C 1
ATOM 1752 O O . TYR A 1 232 ? 3.848 -23.562 -10.391 1 87.5 232 TYR A O 1
ATOM 1760 N N . PRO A 1 233 ? 5.734 -22.234 -10.617 1 79.44 233 PRO A N 1
ATOM 1761 C CA . PRO A 1 233 ? 6.66 -23.234 -10.07 1 79.44 233 PRO A CA 1
ATOM 1762 C C . PRO A 1 233 ? 6.488 -23.438 -8.57 1 79.44 233 PRO A C 1
ATOM 1764 O O . PRO A 1 233 ? 7.105 -22.719 -7.766 1 79.44 233 PRO A O 1
ATOM 1767 N N . SER A 1 234 ? 5.844 -24.375 -8.211 1 74.69 234 SER A N 1
ATOM 1768 C CA . SER A 1 234 ? 5.648 -24.75 -6.816 1 74.69 234 SER A CA 1
ATOM 1769 C C . SER A 1 234 ? 6.562 -25.906 -6.414 1 74.69 234 SER A C 1
ATOM 1771 O O . SER A 1 234 ? 6.715 -26.203 -5.227 1 74.69 234 SER A O 1
ATOM 1773 N N . GLY A 1 235 ? 7.262 -26.391 -7.398 1 74.5 235 GLY A N 1
ATOM 1774 C CA . GLY A 1 235 ? 8.141 -27.531 -7.141 1 74.5 235 GLY A CA 1
ATOM 1775 C C . GLY A 1 235 ? 9.594 -27.125 -6.961 1 74.5 235 GLY A C 1
ATOM 1776 O O . GLY A 1 235 ? 10.477 -27.984 -6.945 1 74.5 235 GLY A O 1
ATOM 1777 N N . GLY A 1 236 ? 9.828 -25.891 -6.887 1 83.81 236 GLY A N 1
ATOM 1778 C CA . GLY A 1 236 ? 11.188 -25.391 -6.75 1 83.81 236 GLY A CA 1
ATOM 1779 C C . GLY A 1 236 ? 11.602 -24.438 -7.859 1 83.81 236 GLY A C 1
ATOM 1780 O O . GLY A 1 236 ? 10.828 -24.203 -8.789 1 83.81 236 GLY A O 1
ATOM 1781 N N . PRO A 1 237 ? 12.828 -24.031 -7.758 1 92.25 237 PRO A N 1
ATOM 1782 C CA . PRO A 1 237 ? 13.305 -23.047 -8.727 1 92.25 237 PRO A CA 1
ATOM 1783 C C . PRO A 1 237 ? 13.57 -23.641 -10.102 1 92.25 237 PRO A C 1
ATOM 1785 O O . PRO A 1 237 ? 13.828 -24.844 -10.211 1 92.25 237 PRO A O 1
ATOM 1788 N N . LEU A 1 238 ? 13.461 -22.844 -11.117 1 96.94 238 LEU A N 1
ATOM 1789 C CA . LEU A 1 238 ? 13.867 -23.203 -12.477 1 96.94 238 LEU A CA 1
ATOM 1790 C C . LEU A 1 238 ? 15.359 -23.5 -12.531 1 96.94 238 LEU A C 1
ATOM 1792 O O . LEU A 1 238 ? 16.172 -22.719 -12.008 1 96.94 238 LEU A O 1
ATOM 1796 N N . VAL A 1 239 ? 15.734 -24.656 -13.07 1 97.38 239 VAL A N 1
ATOM 1797 C CA . VAL A 1 239 ? 17.125 -25.062 -13.211 1 97.38 239 VAL A CA 1
ATOM 1798 C C . VAL A 1 239 ? 17.422 -25.453 -14.656 1 97.38 239 VAL A C 1
ATOM 1800 O O . VAL A 1 239 ? 16.844 -26.406 -15.18 1 97.38 239 VAL A O 1
ATOM 1803 N N . ILE A 1 240 ? 18.266 -24.719 -15.273 1 97.81 240 ILE A N 1
ATOM 1804 C CA . ILE A 1 240 ? 18.719 -25.047 -16.625 1 97.81 240 ILE A CA 1
ATOM 1805 C C . ILE A 1 240 ? 19.922 -25.984 -16.562 1 97.81 240 ILE A C 1
ATOM 1807 O O . ILE A 1 240 ? 20.969 -25.609 -16.016 1 97.81 240 ILE A O 1
ATOM 1811 N N . THR A 1 241 ? 19.734 -27.156 -17.016 1 98 241 THR A N 1
ATOM 1812 C CA . THR A 1 241 ? 20.781 -28.172 -16.984 1 98 241 THR A CA 1
ATOM 1813 C C . THR A 1 241 ? 20.578 -29.188 -18.094 1 98 241 THR A C 1
ATOM 1815 O O . THR A 1 241 ? 19.453 -29.391 -18.562 1 98 241 THR A O 1
ATOM 1818 N N . ASP A 1 242 ? 21.672 -29.844 -18.547 1 96.81 242 ASP A N 1
ATOM 1819 C CA . ASP A 1 242 ? 21.578 -30.938 -19.516 1 96.81 242 ASP A CA 1
ATOM 1820 C C . ASP A 1 242 ? 21.422 -32.281 -18.797 1 96.81 242 ASP A C 1
ATOM 1822 O O . ASP A 1 242 ? 21.203 -33.312 -19.453 1 96.81 242 ASP A O 1
ATOM 1826 N N . ASN A 1 243 ? 21.484 -32.281 -17.562 1 96.75 243 ASN A N 1
ATOM 1827 C CA . ASN A 1 243 ? 21.344 -33.469 -16.719 1 96.75 243 ASN A CA 1
ATOM 1828 C C . ASN A 1 243 ? 20.188 -33.344 -15.742 1 96.75 243 ASN A C 1
ATOM 1830 O O . ASN A 1 243 ? 20.391 -33.375 -14.523 1 96.75 243 ASN A O 1
ATOM 1834 N N . ALA A 1 244 ? 19.016 -33.344 -16.297 1 97.38 244 ALA A N 1
ATOM 1835 C CA . ALA A 1 244 ? 17.812 -33.031 -15.539 1 97.38 244 ALA A CA 1
ATOM 1836 C C . ALA A 1 244 ? 17.375 -34.219 -14.68 1 97.38 244 ALA A C 1
ATOM 1838 O O . ALA A 1 244 ? 16.828 -34.031 -13.594 1 97.38 244 ALA A O 1
ATOM 1839 N N . LYS A 1 245 ? 17.641 -35.406 -15.102 1 97.12 245 LYS A N 1
ATOM 1840 C CA . LYS A 1 245 ? 17.031 -36.625 -14.523 1 97.12 245 LYS A CA 1
ATOM 1841 C C . LYS A 1 245 ? 17.422 -36.781 -13.062 1 97.12 245 LYS A C 1
ATOM 1843 O O . LYS A 1 245 ? 16.578 -37.031 -12.203 1 97.12 245 LYS A O 1
ATOM 1848 N N . PRO A 1 246 ? 18.719 -36.625 -12.703 1 97.31 246 PRO A N 1
ATOM 1849 C CA . PRO A 1 246 ? 19.078 -36.781 -11.289 1 97.31 246 PRO A CA 1
ATOM 1850 C C . PRO A 1 246 ? 18.406 -35.75 -10.406 1 97.31 246 PRO A C 1
ATOM 1852 O O . PRO A 1 246 ? 18.031 -36.031 -9.266 1 97.31 246 PRO A O 1
ATOM 1855 N N . LEU A 1 247 ? 18.312 -34.562 -10.906 1 97.12 247 LEU A N 1
ATOM 1856 C CA . LEU A 1 247 ? 17.656 -33.5 -10.133 1 97.12 247 LEU A CA 1
ATOM 1857 C C . LEU A 1 247 ? 16.172 -33.781 -9.961 1 97.12 247 LEU A C 1
ATOM 1859 O O . LEU A 1 247 ? 15.609 -33.531 -8.898 1 97.12 247 LEU A O 1
ATOM 1863 N N . ALA A 1 248 ? 15.57 -34.25 -11.016 1 96.75 248 ALA A N 1
ATOM 1864 C CA . ALA A 1 248 ? 14.164 -34.625 -10.953 1 96.75 248 ALA A CA 1
ATOM 1865 C C . ALA A 1 248 ? 13.945 -35.75 -9.945 1 96.75 248 ALA A C 1
ATOM 1867 O O . ALA A 1 248 ? 12.969 -35.75 -9.188 1 96.75 248 ALA A O 1
ATOM 1868 N N . GLN A 1 249 ? 14.844 -36.688 -9.984 1 97 249 GLN A N 1
ATOM 1869 C CA . GLN A 1 249 ? 14.75 -37.781 -9.039 1 97 249 GLN A CA 1
ATOM 1870 C C . GLN A 1 249 ? 14.867 -37.281 -7.602 1 97 249 GLN A C 1
ATOM 1872 O O . GLN A 1 249 ? 14.172 -37.781 -6.711 1 97 249 GLN A O 1
ATOM 1877 N N . GLU A 1 250 ? 15.766 -36.406 -7.402 1 96 250 GLU A N 1
ATOM 1878 C CA . GLU A 1 250 ? 15.914 -35.812 -6.074 1 96 250 GLU A CA 1
ATOM 1879 C C . GLU A 1 250 ? 14.609 -35.156 -5.613 1 96 250 GLU A C 1
ATOM 1881 O O . GLU A 1 250 ? 14.227 -35.281 -4.449 1 96 250 GLU A O 1
ATOM 1886 N N . ARG A 1 251 ? 13.945 -34.438 -6.531 1 93.69 251 ARG A N 1
ATOM 1887 C CA . ARG A 1 251 ? 12.664 -33.812 -6.199 1 93.69 251 ARG A CA 1
ATOM 1888 C C . ARG A 1 251 ? 11.609 -34.844 -5.867 1 93.69 251 ARG A C 1
ATOM 1890 O O . ARG A 1 251 ? 10.836 -34.688 -4.93 1 93.69 251 ARG A O 1
ATOM 1897 N N . ALA A 1 252 ? 11.594 -35.875 -6.625 1 94.62 252 ALA A N 1
ATOM 1898 C CA . ALA A 1 252 ? 10.664 -36.969 -6.375 1 94.62 252 ALA A CA 1
ATOM 1899 C C . ALA A 1 252 ? 10.906 -37.594 -5 1 94.62 252 ALA A C 1
ATOM 1901 O O . ALA A 1 252 ? 9.953 -37.906 -4.273 1 94.62 252 ALA A O 1
ATOM 1902 N N . ASP A 1 253 ? 12.133 -37.75 -4.641 1 94.94 253 ASP A N 1
ATOM 1903 C CA . ASP A 1 253 ? 12.5 -38.344 -3.361 1 94.94 253 ASP A CA 1
ATOM 1904 C C . ASP A 1 253 ? 12.078 -37.469 -2.199 1 94.94 253 ASP A C 1
ATOM 1906 O O . ASP A 1 253 ? 11.586 -37.938 -1.179 1 94.94 253 ASP A O 1
ATOM 1910 N N . ARG A 1 254 ? 12.25 -36.219 -2.396 1 91.31 254 ARG A N 1
ATOM 1911 C CA . ARG A 1 254 ? 11.836 -35.281 -1.362 1 91.31 254 ARG A CA 1
ATOM 1912 C C . ARG A 1 254 ? 10.328 -35.344 -1.15 1 91.31 254 ARG A C 1
ATOM 1914 O O . ARG A 1 254 ? 9.852 -35.281 -0.013 1 91.31 254 ARG A O 1
ATOM 1921 N N . LEU A 1 255 ? 9.625 -35.344 -2.24 1 89.44 255 LEU A N 1
ATOM 1922 C CA . LEU A 1 255 ? 8.172 -35.438 -2.148 1 89.44 255 LEU A CA 1
ATOM 1923 C C . LEU A 1 255 ? 7.746 -36.719 -1.471 1 89.44 255 LEU A C 1
ATOM 1925 O O . LEU A 1 255 ? 6.824 -36.719 -0.65 1 89.44 255 LEU A O 1
ATOM 1929 N N . ARG A 1 256 ? 8.422 -37.719 -1.854 1 92.38 256 ARG A N 1
ATOM 1930 C CA . ARG A 1 256 ? 8.133 -39.031 -1.235 1 92.38 256 ARG A CA 1
ATOM 1931 C C . ARG A 1 256 ? 8.375 -38.969 0.27 1 92.38 256 ARG A C 1
ATOM 1933 O O . ARG A 1 256 ? 7.562 -39.469 1.05 1 92.38 256 ARG A O 1
ATOM 1940 N N . GLN A 1 257 ? 9.461 -38.438 0.652 1 90.31 257 GLN A N 1
ATOM 1941 C CA . GLN A 1 257 ? 9.797 -38.312 2.066 1 90.31 257 GLN A CA 1
ATOM 1942 C C . GLN A 1 257 ? 8.758 -37.5 2.812 1 90.31 257 GLN A C 1
ATOM 1944 O O . GLN A 1 257 ? 8.391 -37.812 3.945 1 90.31 257 GLN A O 1
ATOM 1949 N N . ALA A 1 258 ? 8.266 -36.5 2.082 1 84.75 258 ALA A N 1
ATOM 1950 C CA . ALA A 1 258 ? 7.359 -35.562 2.738 1 84.75 258 ALA A CA 1
ATOM 1951 C C . ALA A 1 258 ? 5.93 -36.094 2.74 1 84.75 258 ALA A C 1
ATOM 1953 O O . ALA A 1 258 ? 5.148 -35.781 3.639 1 84.75 258 ALA A O 1
ATOM 1954 N N . THR A 1 259 ? 5.539 -36.906 1.758 1 87.56 259 THR A N 1
ATOM 1955 C CA . THR A 1 259 ? 4.121 -37.219 1.564 1 87.56 259 THR A CA 1
ATOM 1956 C C . THR A 1 259 ? 3.867 -38.719 1.563 1 87.56 259 THR A C 1
ATOM 1958 O O . THR A 1 259 ? 2.723 -39.156 1.683 1 87.56 259 THR A O 1
ATOM 1961 N N . GLY A 1 260 ? 4.898 -39.469 1.323 1 88.94 260 GLY A N 1
ATOM 1962 C CA . GLY A 1 260 ? 4.762 -40.906 1.199 1 88.94 260 GLY A CA 1
ATOM 1963 C C . GLY A 1 260 ? 4.367 -41.375 -0.196 1 88.94 260 GLY A C 1
ATOM 1964 O O . GLY A 1 260 ? 4.242 -42.562 -0.462 1 88.94 260 GLY A O 1
ATOM 1965 N N . VAL A 1 261 ? 4.195 -40.438 -1.092 1 90.88 261 VAL A N 1
ATOM 1966 C CA . VAL A 1 261 ? 3.752 -40.719 -2.447 1 90.88 261 VAL A CA 1
ATOM 1967 C C . VAL A 1 261 ? 4.957 -40.812 -3.381 1 90.88 261 VAL A C 1
ATOM 1969 O O . VAL A 1 261 ? 5.82 -39.938 -3.377 1 90.88 261 VAL A O 1
ATOM 1972 N N . GLU A 1 262 ? 4.973 -41.844 -4.117 1 92.75 262 GLU A N 1
ATOM 1973 C CA . GLU A 1 262 ? 6.07 -42.062 -5.055 1 92.75 262 GLU A CA 1
ATOM 1974 C C . GLU A 1 262 ? 5.73 -41.531 -6.438 1 92.75 262 GLU A C 1
ATOM 1976 O O . GLU A 1 262 ? 4.715 -41.906 -7.027 1 92.75 262 GLU A O 1
ATOM 1981 N N . LEU A 1 263 ? 6.527 -40.656 -6.898 1 94.62 263 LEU A N 1
ATOM 1982 C CA . LEU A 1 263 ? 6.508 -40.188 -8.281 1 94.62 263 LEU A CA 1
ATOM 1983 C C . LEU A 1 263 ? 7.824 -40.5 -8.984 1 94.62 263 LEU A C 1
ATOM 1985 O O . LEU A 1 263 ? 8.875 -40.562 -8.344 1 94.62 263 LEU A O 1
ATOM 1989 N N . SER A 1 264 ? 7.723 -40.781 -10.234 1 95.94 264 SER A N 1
ATOM 1990 C CA . SER A 1 264 ? 8.938 -41 -11 1 95.94 264 SER A CA 1
ATOM 1991 C C . SER A 1 264 ? 9.609 -39.688 -11.398 1 95.94 264 SER A C 1
ATOM 1993 O O . SER A 1 264 ? 8.992 -38.625 -11.32 1 95.94 264 SER A O 1
ATOM 1995 N N . ALA A 1 265 ? 10.883 -39.812 -11.805 1 96.38 265 ALA A N 1
ATOM 1996 C CA . ALA A 1 265 ? 11.586 -38.656 -12.344 1 96.38 265 ALA A CA 1
ATOM 1997 C C . ALA A 1 265 ? 10.859 -38.094 -13.57 1 96.38 265 ALA A C 1
ATOM 1999 O O . ALA A 1 265 ? 10.844 -36.906 -13.789 1 96.38 265 ALA A O 1
ATOM 2000 N N . ILE A 1 266 ? 10.289 -38.969 -14.297 1 95.81 266 ILE A N 1
ATOM 2001 C CA . ILE A 1 266 ? 9.562 -38.562 -15.492 1 95.81 266 ILE A CA 1
ATOM 2002 C C . ILE A 1 266 ? 8.305 -37.781 -15.094 1 95.81 266 ILE A C 1
ATOM 2004 O O . ILE A 1 266 ? 7.969 -36.781 -15.734 1 95.81 266 ILE A O 1
ATOM 2008 N N . ASP A 1 267 ? 7.582 -38.219 -14.055 1 95.88 267 ASP A N 1
ATOM 2009 C CA . ASP A 1 267 ? 6.434 -37.469 -13.539 1 95.88 267 ASP A CA 1
ATOM 2010 C C . ASP A 1 267 ? 6.82 -36.031 -13.164 1 95.88 267 ASP A C 1
ATOM 2012 O O . ASP A 1 267 ? 6.074 -35.094 -13.438 1 95.88 267 ASP A O 1
ATOM 2016 N N . ILE A 1 268 ? 7.973 -35.969 -12.531 1 95.88 268 ILE A N 1
ATOM 2017 C CA . ILE A 1 268 ? 8.469 -34.656 -12.062 1 95.88 268 ILE A CA 1
ATOM 2018 C C . ILE A 1 268 ? 8.82 -33.781 -13.266 1 95.88 268 ILE A C 1
ATOM 2020 O O . ILE A 1 268 ? 8.43 -32.625 -13.32 1 95.88 268 ILE A O 1
ATOM 2024 N N . LEU A 1 269 ? 9.477 -34.344 -14.242 1 96.44 269 LEU A N 1
ATOM 2025 C CA . LEU A 1 269 ? 9.938 -33.562 -15.391 1 96.44 269 LEU A CA 1
ATOM 2026 C C . LEU A 1 269 ? 8.766 -33.125 -16.25 1 96.44 269 LEU A C 1
ATOM 2028 O O . LEU A 1 269 ? 8.812 -32.062 -16.875 1 96.44 269 LEU A O 1
ATOM 2032 N N . GLU A 1 270 ? 7.707 -33.875 -16.25 1 95.88 270 GLU A N 1
ATOM 2033 C CA . GLU A 1 270 ? 6.535 -33.531 -17.062 1 95.88 270 GLU A CA 1
ATOM 2034 C C . GLU A 1 270 ? 5.602 -32.594 -16.328 1 95.88 270 GLU A C 1
ATOM 2036 O O . GLU A 1 270 ? 4.695 -32 -16.938 1 95.88 270 GLU A O 1
ATOM 2041 N N . SER A 1 271 ? 5.836 -32.469 -15.031 1 96.62 271 SER A N 1
ATOM 2042 C CA . SER A 1 271 ? 4.973 -31.625 -14.203 1 96.62 271 SER A CA 1
ATOM 2043 C C . SER A 1 271 ? 4.973 -30.188 -14.688 1 96.62 271 SER A C 1
ATOM 2045 O O . SER A 1 271 ? 6.031 -29.609 -14.945 1 96.62 271 SER A O 1
ATOM 2047 N N . PRO A 1 272 ? 3.783 -29.562 -14.766 1 96.69 272 PRO A N 1
ATOM 2048 C CA . PRO A 1 272 ? 3.742 -28.141 -15.109 1 96.69 272 PRO A CA 1
ATOM 2049 C C . PRO A 1 272 ? 4.312 -27.25 -14 1 96.69 272 PRO A C 1
ATOM 2051 O O . PRO A 1 272 ? 4.469 -26.047 -14.195 1 96.69 272 PRO A O 1
ATOM 2054 N N . HIS A 1 273 ? 4.664 -27.812 -12.875 1 95.69 273 HIS A N 1
ATOM 2055 C CA . HIS A 1 273 ? 5.066 -27.031 -11.711 1 95.69 273 HIS A CA 1
ATOM 2056 C C . HIS A 1 273 ? 6.555 -27.203 -11.422 1 95.69 273 HIS A C 1
ATOM 2058 O O . HIS A 1 273 ? 7.055 -26.703 -10.414 1 95.69 273 HIS A O 1
ATOM 2064 N N . VAL A 1 274 ? 7.234 -27.984 -12.266 1 95.75 274 VAL A N 1
ATOM 2065 C CA . VAL A 1 274 ? 8.672 -28.219 -12.117 1 95.75 274 VAL A CA 1
ATOM 2066 C C . VAL A 1 274 ? 9.391 -27.844 -13.414 1 95.75 274 VAL A C 1
ATOM 2068 O O . VAL A 1 274 ? 9.031 -28.328 -14.484 1 95.75 274 VAL A O 1
ATOM 2071 N N . TRP A 1 275 ? 10.43 -27.016 -13.305 1 97.38 275 TRP A N 1
ATOM 2072 C CA . TRP A 1 275 ? 11.148 -26.516 -14.469 1 97.38 275 TRP A CA 1
ATOM 2073 C C . TRP A 1 275 ? 12.633 -26.828 -14.375 1 97.38 275 TRP A C 1
ATOM 2075 O O . TRP A 1 275 ? 13.43 -26 -13.938 1 97.38 275 TRP A O 1
ATOM 2085 N N . ILE A 1 276 ? 12.984 -28.062 -14.766 1 97.62 276 ILE A N 1
ATOM 2086 C CA . ILE A 1 276 ? 14.352 -28.562 -14.789 1 97.62 276 ILE A CA 1
ATOM 2087 C C . ILE A 1 276 ? 14.672 -29.141 -16.172 1 97.62 276 ILE A C 1
ATOM 2089 O O . ILE A 1 276 ? 13.984 -30.047 -16.641 1 97.62 276 ILE A O 1
ATOM 2093 N N . GLY A 1 277 ? 15.742 -28.641 -16.828 1 98 277 GLY A N 1
ATOM 2094 C CA . GLY A 1 277 ? 16.125 -29.188 -18.125 1 98 277 GLY A CA 1
ATOM 2095 C C . GLY A 1 277 ? 16.953 -28.234 -18.953 1 98 277 GLY A C 1
ATOM 2096 O O . GLY A 1 277 ? 17.281 -27.141 -18.484 1 98 277 GLY A O 1
ATOM 2097 N N . SER A 1 278 ? 17.328 -28.703 -20.156 1 98.06 278 SER A N 1
ATOM 2098 C CA . SER A 1 278 ? 18 -27.812 -21.109 1 98.06 278 SER A CA 1
ATOM 2099 C C . SER A 1 278 ? 17.031 -26.75 -21.641 1 98.06 278 SER A C 1
ATOM 2101 O O . SER A 1 278 ? 15.82 -26.891 -21.531 1 98.06 278 SER A O 1
ATOM 2103 N N . VAL A 1 279 ? 17.594 -25.719 -22.188 1 98.19 279 VAL A N 1
ATOM 2104 C CA . VAL A 1 279 ? 16.75 -24.656 -22.766 1 98.19 279 VAL A CA 1
ATOM 2105 C C . VAL A 1 279 ? 15.828 -25.234 -23.828 1 98.19 279 VAL A C 1
ATOM 2107 O O . VAL A 1 279 ? 14.625 -24.969 -23.828 1 98.19 279 VAL A O 1
ATOM 2110 N N . ASP A 1 280 ? 16.422 -26.094 -24.656 1 98.19 280 ASP A N 1
ATOM 2111 C CA . ASP A 1 280 ? 15.617 -26.719 -25.719 1 98.19 280 ASP A CA 1
ATOM 2112 C C . ASP A 1 280 ? 14.5 -27.578 -25.125 1 98.19 280 ASP A C 1
ATOM 2114 O O . ASP A 1 280 ? 13.375 -27.562 -25.625 1 98.19 280 ASP A O 1
ATOM 2118 N N . GLY A 1 281 ? 14.844 -28.281 -24.156 1 98 281 GLY A N 1
ATOM 2119 C CA . GLY A 1 281 ? 13.852 -29.109 -23.484 1 98 281 GLY A CA 1
ATOM 2120 C C . GLY A 1 281 ? 12.734 -28.297 -22.844 1 98 281 GLY A C 1
ATOM 2121 O O . GLY A 1 281 ? 11.562 -28.672 -22.938 1 98 281 GLY A O 1
ATOM 2122 N N . LEU A 1 282 ? 13.102 -27.266 -22.219 1 98.12 282 LEU A N 1
ATOM 2123 C CA . LEU A 1 282 ? 12.109 -26.422 -21.547 1 98.12 282 LEU A CA 1
ATOM 2124 C C . LEU A 1 282 ? 11.25 -25.688 -22.562 1 98.12 282 LEU A C 1
ATOM 2126 O O . LEU A 1 282 ? 10.062 -25.453 -22.344 1 98.12 282 LEU A O 1
ATOM 2130 N N . VAL A 1 283 ? 11.812 -25.266 -23.688 1 98.31 283 VAL A N 1
ATOM 2131 C CA . VAL A 1 283 ? 11.039 -24.703 -24.797 1 98.31 283 VAL A CA 1
ATOM 2132 C C . VAL A 1 283 ? 9.992 -25.703 -25.266 1 98.31 283 VAL A C 1
ATOM 2134 O O . VAL A 1 283 ? 8.82 -25.359 -25.438 1 98.31 283 VAL A O 1
ATOM 2137 N N . ALA A 1 284 ? 10.445 -26.938 -25.469 1 98.44 284 ALA A N 1
ATOM 2138 C CA . ALA A 1 284 ? 9.523 -27.984 -25.875 1 98.44 284 ALA A CA 1
ATOM 2139 C C . ALA A 1 284 ? 8.414 -28.172 -24.844 1 98.44 284 ALA A C 1
ATOM 2141 O O . ALA A 1 284 ? 7.25 -28.391 -25.203 1 98.44 284 ALA A O 1
ATOM 2142 N N . LYS A 1 285 ? 8.742 -28.094 -23.625 1 98 285 LYS A N 1
ATOM 2143 C CA . LYS A 1 285 ? 7.77 -28.234 -22.547 1 98 285 LYS A CA 1
ATOM 2144 C C . LYS A 1 285 ? 6.719 -27.141 -22.609 1 98 285 LYS A C 1
ATOM 2146 O O . LYS A 1 285 ? 5.527 -27.391 -22.422 1 98 285 LYS A O 1
ATOM 2151 N N . VAL A 1 286 ? 7.137 -25.891 -22.781 1 98.25 286 VAL A N 1
ATOM 2152 C CA . VAL A 1 286 ? 6.211 -24.766 -22.891 1 98.25 286 VAL A CA 1
ATOM 2153 C C . VAL A 1 286 ? 5.188 -25.047 -23.984 1 98.25 286 VAL A C 1
ATOM 2155 O O . VAL A 1 286 ? 3.98 -24.891 -23.781 1 98.25 286 VAL A O 1
ATOM 2158 N N . HIS A 1 287 ? 5.668 -25.531 -25.141 1 98.44 287 HIS A N 1
ATOM 2159 C CA . HIS A 1 287 ? 4.777 -25.828 -26.25 1 98.44 287 HIS A CA 1
ATOM 2160 C C . HIS A 1 287 ? 3.848 -26.984 -25.906 1 98.44 287 HIS A C 1
ATOM 2162 O O . HIS A 1 287 ? 2.662 -26.953 -26.25 1 98.44 287 HIS A O 1
ATOM 2168 N N . GLU A 1 288 ? 4.398 -27.969 -25.266 1 98.12 288 GLU A N 1
ATOM 2169 C CA . GLU A 1 288 ? 3.596 -29.125 -24.875 1 98.12 288 GLU A CA 1
ATOM 2170 C C . GLU A 1 288 ? 2.486 -28.734 -23.906 1 98.12 288 GLU A C 1
ATOM 2172 O O . GLU A 1 288 ? 1.354 -29.203 -24.031 1 98.12 288 GLU A O 1
ATOM 2177 N N . LEU A 1 289 ? 2.812 -27.922 -22.953 1 98.25 289 LEU A N 1
ATOM 2178 C CA . LEU A 1 289 ? 1.825 -27.484 -21.969 1 98.25 289 LEU A CA 1
ATOM 2179 C C . LEU A 1 289 ? 0.738 -26.641 -22.625 1 98.25 289 LEU A C 1
ATOM 2181 O O . LEU A 1 289 ? -0.427 -26.703 -22.234 1 98.25 289 LEU A O 1
ATOM 2185 N N . ARG A 1 290 ? 1.108 -25.828 -23.594 1 98.12 290 ARG A N 1
ATOM 2186 C CA . ARG A 1 290 ? 0.099 -25.125 -24.359 1 98.12 290 ARG A CA 1
ATOM 2187 C C . ARG A 1 290 ? -0.828 -26.094 -25.078 1 98.12 290 ARG A C 1
ATOM 2189 O O . ARG A 1 290 ? -2.051 -25.938 -25.047 1 98.12 290 ARG A O 1
ATOM 2196 N N . GLU A 1 291 ? -0.235 -27.047 -25.719 1 97.94 291 GLU A N 1
ATOM 2197 C CA . GLU A 1 291 ? -1.012 -28 -26.5 1 97.94 291 GLU A CA 1
ATOM 2198 C C . GLU A 1 291 ? -1.925 -28.844 -25.609 1 97.94 291 GLU A C 1
ATOM 2200 O O . GLU A 1 291 ? -3.1 -29.031 -25.922 1 97.94 291 GLU A O 1
ATOM 2205 N N . ARG A 1 292 ? -1.438 -29.266 -24.5 1 97.56 292 ARG A N 1
ATOM 2206 C CA . ARG A 1 292 ? -2.148 -30.234 -23.672 1 97.56 292 ARG A CA 1
ATOM 2207 C C . ARG A 1 292 ? -3.123 -29.531 -22.734 1 97.56 292 ARG A C 1
ATOM 2209 O O . ARG A 1 292 ? -4.195 -30.062 -22.438 1 97.56 292 ARG A O 1
ATOM 2216 N N . LEU A 1 293 ? -2.73 -28.375 -22.219 1 98.06 293 LEU A N 1
ATOM 2217 C CA . LEU A 1 293 ? -3.5 -27.734 -21.156 1 98.06 293 LEU A CA 1
ATOM 2218 C C . LEU A 1 293 ? -4.098 -26.422 -21.625 1 98.06 293 LEU A C 1
ATOM 2220 O O . LEU A 1 293 ? -5.004 -25.875 -20.984 1 98.06 293 LEU A O 1
ATOM 2224 N N . GLY A 1 294 ? -3.58 -25.859 -22.672 1 98 294 GLY A N 1
ATOM 2225 C CA . GLY A 1 294 ? -4.008 -24.547 -23.109 1 98 294 GLY A CA 1
ATOM 2226 C C . GLY A 1 294 ? -3.34 -23.422 -22.359 1 98 294 GLY A C 1
ATOM 2227 O O . GLY A 1 294 ? -3.791 -22.266 -22.422 1 98 294 GLY A O 1
ATOM 2228 N N . VAL A 1 295 ? -2.238 -23.703 -21.688 1 98.25 295 VAL A N 1
ATOM 2229 C CA . VAL A 1 295 ? -1.533 -22.703 -20.875 1 98.25 295 VAL A CA 1
ATOM 2230 C C . VAL A 1 295 ? -0.78 -21.75 -21.797 1 98.25 295 VAL A C 1
ATOM 2232 O O . VAL A 1 295 ? -0.102 -22.172 -22.734 1 98.25 295 VAL A O 1
ATOM 2235 N N . THR A 1 296 ? -0.922 -20.469 -21.469 1 98.12 296 THR A N 1
ATOM 2236 C CA . THR A 1 296 ? -0.209 -19.484 -22.266 1 98.12 296 THR A CA 1
ATOM 2237 C C . THR A 1 296 ? 0.593 -18.531 -21.375 1 98.12 296 THR A C 1
ATOM 2239 O O . THR A 1 296 ? 1.391 -17.734 -21.875 1 98.12 296 THR A O 1
ATOM 2242 N N . SER A 1 297 ? 0.39 -18.625 -20.078 1 98.12 297 SER A N 1
ATOM 2243 C CA . SER A 1 297 ? 1.098 -17.781 -19.125 1 98.12 297 SER A CA 1
ATOM 2244 C C . SER A 1 297 ? 1.906 -18.641 -18.141 1 98.12 297 SER A C 1
ATOM 2246 O O . SER A 1 297 ? 1.429 -19.672 -17.672 1 98.12 297 SER A O 1
ATOM 2248 N N . PHE A 1 298 ? 3.143 -18.141 -17.859 1 98.19 298 PHE A N 1
ATOM 2249 C CA . PHE A 1 298 ? 4.074 -18.922 -17.062 1 98.19 298 PHE A CA 1
ATOM 2250 C C . PHE A 1 298 ? 4.766 -18.031 -16.031 1 98.19 298 PHE A C 1
ATOM 2252 O O . PHE A 1 298 ? 5.359 -17.016 -16.375 1 98.19 298 PHE A O 1
ATOM 2259 N N . MET A 1 299 ? 4.664 -18.344 -14.828 1 97.56 299 MET A N 1
ATOM 2260 C CA . MET A 1 299 ? 5.531 -17.797 -13.789 1 97.56 299 MET A CA 1
ATOM 2261 C C . MET A 1 299 ? 6.805 -18.625 -13.648 1 97.56 299 MET A C 1
ATOM 2263 O O . MET A 1 299 ? 6.742 -19.812 -13.336 1 97.56 299 MET A O 1
ATOM 2267 N N . LEU A 1 300 ? 7.984 -18.016 -13.766 1 96.75 300 LEU A N 1
ATOM 2268 C CA . LEU A 1 300 ? 9.203 -18.797 -13.914 1 96.75 300 LEU A CA 1
ATOM 2269 C C . LEU A 1 300 ? 10.141 -18.578 -12.727 1 96.75 300 LEU A C 1
ATOM 2271 O O . LEU A 1 300 ? 11.188 -19.219 -12.633 1 96.75 300 LEU A O 1
ATOM 2275 N N . GLY A 1 301 ? 9.82 -17.703 -11.82 1 96.12 301 GLY A N 1
ATOM 2276 C CA . GLY A 1 301 ? 10.656 -17.469 -10.656 1 96.12 301 GLY A CA 1
ATOM 2277 C C . GLY A 1 301 ? 11.703 -16.391 -10.883 1 96.12 301 GLY A C 1
ATOM 2278 O O . GLY A 1 301 ? 11.383 -15.289 -11.336 1 96.12 301 GLY A O 1
ATOM 2279 N N . ASP A 1 302 ? 12.977 -16.797 -10.578 1 96.88 302 ASP A N 1
ATOM 2280 C CA . ASP A 1 302 ? 14.078 -15.836 -10.641 1 96.88 302 ASP A CA 1
ATOM 2281 C C . ASP A 1 302 ? 14.305 -15.359 -12.078 1 96.88 302 ASP A C 1
ATOM 2283 O O . ASP A 1 302 ? 14.422 -16.172 -12.992 1 96.88 302 ASP A O 1
ATOM 2287 N N . VAL A 1 303 ? 14.422 -14.062 -12.25 1 98.06 303 VAL A N 1
ATOM 2288 C CA . VAL A 1 303 ? 14.523 -13.453 -13.57 1 98.06 303 VAL A CA 1
ATOM 2289 C C . VAL A 1 303 ? 15.805 -13.922 -14.266 1 98.06 303 VAL A C 1
ATOM 2291 O O . VAL A 1 303 ? 15.773 -14.336 -15.422 1 98.06 303 VAL A O 1
ATOM 2294 N N . ASP A 1 304 ? 16.906 -13.891 -13.539 1 97.56 304 ASP A N 1
ATOM 2295 C CA . ASP A 1 304 ? 18.203 -14.234 -14.141 1 97.56 304 ASP A CA 1
ATOM 2296 C C . ASP A 1 304 ? 18.219 -15.703 -14.57 1 97.56 304 ASP A C 1
ATOM 2298 O O . ASP A 1 304 ? 18.719 -16.031 -15.641 1 97.56 304 ASP A O 1
ATOM 2302 N N . ASP A 1 305 ? 17.656 -16.578 -13.781 1 97.31 305 ASP A N 1
ATOM 2303 C CA . ASP A 1 305 ? 17.625 -18 -14.094 1 97.31 305 ASP A CA 1
ATOM 2304 C C . ASP A 1 305 ? 16.766 -18.281 -15.32 1 97.31 305 ASP A C 1
ATOM 2306 O O . ASP A 1 305 ? 17.016 -19.234 -16.062 1 97.31 305 ASP A O 1
ATOM 2310 N N . ALA A 1 306 ? 15.773 -17.406 -15.539 1 98 306 ALA A N 1
ATOM 2311 C CA . ALA A 1 306 ? 14.781 -17.672 -16.578 1 98 306 ALA A CA 1
ATOM 2312 C C . ALA A 1 306 ? 15.164 -17.016 -17.891 1 98 306 ALA A C 1
ATOM 2314 O O . ALA A 1 306 ? 14.531 -17.25 -18.922 1 98 306 ALA A O 1
ATOM 2315 N N . LEU A 1 307 ? 16.188 -16.188 -17.922 1 98.06 307 LEU A N 1
ATOM 2316 C CA . LEU A 1 307 ? 16.547 -15.352 -19.062 1 98.06 307 LEU A CA 1
ATOM 2317 C C . LEU A 1 307 ? 16.75 -16.203 -20.312 1 98.06 307 LEU A C 1
ATOM 2319 O O . LEU A 1 307 ? 16.188 -15.898 -21.359 1 98.06 307 LEU A O 1
ATOM 2323 N N . PRO A 1 308 ? 17.5 -17.344 -20.234 1 97.81 308 PRO A N 1
ATOM 2324 C CA . PRO A 1 308 ? 17.766 -18.109 -21.469 1 97.81 308 PRO A CA 1
ATOM 2325 C C . PRO A 1 308 ? 16.484 -18.656 -22.094 1 97.81 308 PRO A C 1
ATOM 2327 O O . PRO A 1 308 ? 16.375 -18.734 -23.328 1 97.81 308 PRO A O 1
ATOM 2330 N N . LEU A 1 309 ? 15.586 -19.016 -21.266 1 97.94 309 LEU A N 1
ATOM 2331 C CA . LEU A 1 309 ? 14.328 -19.562 -21.75 1 97.94 309 LEU A CA 1
ATOM 2332 C C . LEU A 1 309 ? 13.469 -18.469 -22.391 1 97.94 309 LEU A C 1
ATOM 2334 O O . LEU A 1 309 ? 12.953 -18.641 -23.5 1 97.94 309 LEU A O 1
ATOM 2338 N N . VAL A 1 310 ? 13.336 -17.328 -21.688 1 98.19 310 VAL A N 1
ATOM 2339 C CA . VAL A 1 310 ? 12.484 -16.234 -22.141 1 98.19 310 VAL A CA 1
ATOM 2340 C C . VAL A 1 310 ? 13.031 -15.656 -23.438 1 98.19 310 VAL A C 1
ATOM 2342 O O . VAL A 1 310 ? 12.266 -15.375 -24.375 1 98.19 310 VAL A O 1
ATOM 2345 N N . GLU A 1 311 ? 14.305 -15.523 -23.531 1 96.31 311 GLU A N 1
ATOM 2346 C CA . GLU A 1 311 ? 14.93 -14.953 -24.719 1 96.31 311 GLU A CA 1
ATOM 2347 C C . GLU A 1 311 ? 14.703 -15.844 -25.938 1 96.31 311 GLU A C 1
ATOM 2349 O O . GLU A 1 311 ? 14.648 -15.352 -27.062 1 96.31 311 GLU A O 1
ATOM 2354 N N . ARG A 1 312 ? 14.531 -17.141 -25.703 1 96.38 312 ARG A N 1
ATOM 2355 C CA . ARG A 1 312 ? 14.297 -18.094 -26.781 1 96.38 312 ARG A CA 1
ATOM 2356 C C . ARG A 1 312 ? 12.852 -18.047 -27.25 1 96.38 312 ARG A C 1
ATOM 2358 O O . ARG A 1 312 ? 12.547 -18.453 -28.375 1 96.38 312 ARG A O 1
ATOM 2365 N N . LEU A 1 313 ? 11.969 -17.656 -26.406 1 96.88 313 LEU A N 1
ATOM 2366 C CA . LEU A 1 313 ? 10.547 -17.844 -26.688 1 96.88 313 LEU A CA 1
ATOM 2367 C C . LEU A 1 313 ? 9.883 -16.5 -27.016 1 96.88 313 LEU A C 1
ATOM 2369 O O . LEU A 1 313 ? 8.727 -16.469 -27.438 1 96.88 313 LEU A O 1
ATOM 2373 N N . VAL A 1 314 ? 10.547 -15.375 -26.719 1 88.31 314 VAL A N 1
ATOM 2374 C CA . VAL A 1 314 ? 9.977 -14.062 -26.984 1 88.31 314 VAL A CA 1
ATOM 2375 C C . VAL A 1 314 ? 10.688 -13.422 -28.172 1 88.31 314 VAL A C 1
ATOM 2377 O O . VAL A 1 314 ? 11.898 -13.602 -28.344 1 88.31 314 VAL A O 1
ATOM 2380 N N . MET B 1 1 ? 17.516 25.219 10.383 1 88.19 1 MET B N 1
ATOM 2381 C CA . MET B 1 1 ? 17.125 24.828 9.031 1 88.19 1 MET B CA 1
ATOM 2382 C C . MET B 1 1 ? 15.641 24.484 8.969 1 88.19 1 MET B C 1
ATOM 2384 O O . MET B 1 1 ? 15.094 23.875 9.898 1 88.19 1 MET B O 1
ATOM 2388 N N . TYR B 1 2 ? 14.906 25.047 7.977 1 97.56 2 TYR B N 1
ATOM 2389 C CA . TYR B 1 2 ? 13.484 24.812 7.777 1 97.56 2 TYR B CA 1
ATOM 2390 C C . TYR B 1 2 ? 13.258 23.609 6.863 1 97.56 2 TYR B C 1
ATOM 2392 O O . TYR B 1 2 ? 14.078 23.328 5.98 1 97.56 2 TYR B O 1
ATOM 2400 N N . ARG B 1 3 ? 12.258 22.906 7.133 1 98.44 3 ARG B N 1
ATOM 2401 C CA . ARG B 1 3 ? 11.797 21.859 6.23 1 98.44 3 ARG B CA 1
ATOM 2402 C C . ARG B 1 3 ? 10.398 22.172 5.699 1 98.44 3 ARG B C 1
ATOM 2404 O O . ARG B 1 3 ? 9.461 22.359 6.477 1 98.44 3 ARG B O 1
ATOM 2411 N N . PHE B 1 4 ? 10.281 22.234 4.406 1 98.44 4 PHE B N 1
ATOM 2412 C CA . PHE B 1 4 ? 9.008 22.5 3.754 1 98.44 4 PHE B CA 1
ATOM 2413 C C . PHE B 1 4 ? 8.492 21.266 3.029 1 98.44 4 PHE B C 1
ATOM 2415 O O . PHE B 1 4 ? 9.25 20.594 2.318 1 98.44 4 PHE B O 1
ATOM 2422 N N . PHE B 1 5 ? 7.23 21 3.205 1 98.38 5 PHE B N 1
ATOM 2423 C CA . PHE B 1 5 ? 6.586 19.875 2.549 1 98.38 5 PHE B CA 1
ATOM 2424 C C . PHE B 1 5 ? 5.453 20.344 1.646 1 98.38 5 PHE B C 1
ATOM 2426 O O . PHE B 1 5 ? 4.766 21.312 1.96 1 98.38 5 PHE B O 1
ATOM 2433 N N . GLY B 1 6 ? 5.285 19.75 0.565 1 98.19 6 GLY B N 1
ATOM 2434 C CA . GLY B 1 6 ? 4.168 19.969 -0.34 1 98.19 6 GLY B CA 1
ATOM 2435 C C . GLY B 1 6 ? 3.307 18.719 -0.52 1 98.19 6 GLY B C 1
ATOM 2436 O O . GLY B 1 6 ? 3.697 17.625 -0.114 1 98.19 6 GLY B O 1
ATOM 2437 N N . VAL B 1 7 ? 2.133 18.906 -1.005 1 97.94 7 VAL B N 1
ATOM 2438 C CA . VAL B 1 7 ? 1.263 17.781 -1.299 1 97.94 7 VAL B CA 1
ATOM 2439 C C . VAL B 1 7 ? 1.586 17.219 -2.684 1 97.94 7 VAL B C 1
ATOM 2441 O O . VAL B 1 7 ? 1.804 17.984 -3.629 1 97.94 7 VAL B O 1
ATOM 2444 N N . ALA B 1 8 ? 1.613 15.906 -2.74 1 97.81 8 ALA B N 1
ATOM 2445 C CA . ALA B 1 8 ? 1.979 15.234 -3.984 1 97.81 8 ALA B CA 1
ATOM 2446 C C . ALA B 1 8 ? 0.934 15.484 -5.07 1 97.81 8 ALA B C 1
ATOM 2448 O O . ALA B 1 8 ? 1.274 15.656 -6.242 1 97.81 8 ALA B O 1
ATOM 2449 N N . ALA B 1 9 ? -0.283 15.484 -4.645 1 95.19 9 ALA B N 1
ATOM 2450 C CA . ALA B 1 9 ? -1.409 15.695 -5.551 1 95.19 9 ALA B CA 1
ATOM 2451 C C . ALA B 1 9 ? -2.682 16.031 -4.777 1 95.19 9 ALA B C 1
ATOM 2453 O O . ALA B 1 9 ? -2.914 15.484 -3.689 1 95.19 9 ALA B O 1
ATOM 2454 N N . ASP B 1 10 ? -3.535 16.875 -5.305 1 90.38 10 ASP B N 1
ATOM 2455 C CA . ASP B 1 10 ? -4.789 17.25 -4.656 1 90.38 10 ASP B CA 1
ATOM 2456 C C . ASP B 1 10 ? -5.941 16.375 -5.156 1 90.38 10 ASP B C 1
ATOM 2458 O O . ASP B 1 10 ? -7.043 16.422 -4.605 1 90.38 10 ASP B O 1
ATOM 2462 N N . SER B 1 11 ? -5.762 15.773 -6.195 1 93.56 11 SER B N 1
ATOM 2463 C CA . SER B 1 11 ? -6.719 14.859 -6.812 1 93.56 11 SER B CA 1
ATOM 2464 C C . SER B 1 11 ? -6.012 13.742 -7.566 1 93.56 11 SER B C 1
ATOM 2466 O O . SER B 1 11 ? -4.785 13.625 -7.512 1 93.56 11 SER B O 1
ATOM 2468 N N . THR B 1 12 ? -6.805 12.906 -8.219 1 96.5 12 THR B N 1
ATOM 2469 C CA . THR B 1 12 ? -6.219 11.844 -9.023 1 96.5 12 THR B CA 1
ATOM 2470 C C . THR B 1 12 ? -5.512 12.422 -10.242 1 96.5 12 THR B C 1
ATOM 2472 O O . THR B 1 12 ? -6.109 13.172 -11.023 1 96.5 12 THR B O 1
ATOM 2475 N N . VAL B 1 13 ? -4.25 12.227 -10.32 1 97.31 13 VAL B N 1
ATOM 2476 C CA . VAL B 1 13 ? -3.441 12.688 -11.445 1 97.31 13 VAL B CA 1
ATOM 2477 C C . VAL B 1 13 ? -2.766 11.5 -12.125 1 97.31 13 VAL B C 1
ATOM 2479 O O . VAL B 1 13 ? -2.654 10.422 -11.531 1 97.31 13 VAL B O 1
ATOM 2482 N N . ASP B 1 14 ? -2.375 11.656 -13.352 1 97.06 14 ASP B N 1
ATOM 2483 C CA . ASP B 1 14 ? -1.637 10.594 -14.031 1 97.06 14 ASP B CA 1
ATOM 2484 C C . ASP B 1 14 ? -0.174 10.578 -13.594 1 97.06 14 ASP B C 1
ATOM 2486 O O . ASP B 1 14 ? 0.268 11.453 -12.852 1 97.06 14 ASP B O 1
ATOM 2490 N N . ALA B 1 15 ? 0.526 9.609 -14.016 1 97.44 15 ALA B N 1
ATOM 2491 C CA . ALA B 1 15 ? 1.908 9.383 -13.602 1 97.44 15 ALA B CA 1
ATOM 2492 C C . ALA B 1 15 ? 2.803 10.547 -14.016 1 97.44 15 ALA B C 1
ATOM 2494 O O . ALA B 1 15 ? 3.656 10.984 -13.242 1 97.44 15 ALA B O 1
ATOM 2495 N N . ARG B 1 16 ? 2.646 10.977 -15.258 1 97.62 16 ARG B N 1
ATOM 2496 C CA . ARG B 1 16 ? 3.484 12.055 -15.773 1 97.62 16 ARG B CA 1
ATOM 2497 C C . ARG B 1 16 ? 3.375 13.305 -14.906 1 97.62 16 ARG B C 1
ATOM 2499 O O . ARG B 1 16 ? 4.387 13.922 -14.57 1 97.62 16 ARG B O 1
ATOM 2506 N N . THR B 1 17 ? 2.16 13.625 -14.547 1 98.25 17 THR B N 1
ATOM 2507 C CA . THR B 1 17 ? 1.912 14.797 -13.711 1 98.25 17 THR B CA 1
ATOM 2508 C C . THR B 1 17 ? 2.523 14.609 -12.32 1 98.25 17 THR B C 1
ATOM 2510 O O . THR B 1 17 ? 3.156 15.523 -11.789 1 98.25 17 THR B O 1
ATOM 2513 N N . LEU B 1 18 ? 2.391 13.461 -11.727 1 98.62 18 LEU B N 1
ATOM 2514 C CA . LEU B 1 18 ? 2.934 13.172 -10.406 1 98.62 18 LEU B CA 1
ATOM 2515 C C . LEU B 1 18 ? 4.453 13.281 -10.406 1 98.62 18 LEU B C 1
ATOM 2517 O O . LEU B 1 18 ? 5.039 13.906 -9.523 1 98.62 18 LEU B O 1
ATOM 2521 N N . VAL B 1 19 ? 5.062 12.695 -11.391 1 98.38 19 VAL B N 1
ATOM 2522 C CA . VAL B 1 19 ? 6.516 12.672 -11.492 1 98.38 19 VAL B CA 1
ATOM 2523 C C . VAL B 1 19 ? 7.043 14.086 -11.703 1 98.38 19 VAL B C 1
ATOM 2525 O O . VAL B 1 19 ? 8.039 14.484 -11.102 1 98.38 19 VAL B O 1
ATOM 2528 N N . ALA B 1 20 ? 6.352 14.828 -12.555 1 98.5 20 ALA B N 1
ATOM 2529 C CA . ALA B 1 20 ? 6.758 16.203 -12.797 1 98.5 20 ALA B CA 1
ATOM 2530 C C . ALA B 1 20 ? 6.688 17.031 -11.516 1 98.5 20 ALA B C 1
ATOM 2532 O O . ALA B 1 20 ? 7.59 17.828 -11.227 1 98.5 20 ALA B O 1
ATOM 2533 N N . THR B 1 21 ? 5.645 16.812 -10.758 1 98.69 21 THR B N 1
ATOM 2534 C CA . THR B 1 21 ? 5.488 17.516 -9.484 1 98.69 21 THR B CA 1
ATOM 2535 C C . THR B 1 21 ? 6.613 17.141 -8.523 1 98.69 21 THR B C 1
ATOM 2537 O O . THR B 1 21 ? 7.199 18.016 -7.883 1 98.69 21 THR B O 1
ATOM 2540 N N . ALA B 1 22 ? 6.941 15.906 -8.438 1 98.81 22 ALA B N 1
ATOM 2541 C CA . ALA B 1 22 ? 7.984 15.422 -7.535 1 98.81 22 ALA B CA 1
ATOM 2542 C C . ALA B 1 22 ? 9.344 16.016 -7.898 1 98.81 22 ALA B C 1
ATOM 2544 O O . ALA B 1 22 ? 10.078 16.469 -7.023 1 98.81 22 ALA B O 1
ATOM 2545 N N . LYS B 1 23 ? 9.617 16.016 -9.156 1 98.62 23 LYS B N 1
ATOM 2546 C CA . LYS B 1 23 ? 10.898 16.531 -9.617 1 98.62 23 LYS B CA 1
ATOM 2547 C C . LYS B 1 23 ? 11.008 18.031 -9.383 1 98.62 23 LYS B C 1
ATOM 2549 O O . LYS B 1 23 ? 12.07 18.547 -9.016 1 98.62 23 LYS B O 1
ATOM 2554 N N . ARG B 1 24 ? 9.914 18.719 -9.609 1 98.38 24 ARG B N 1
ATOM 2555 C CA . ARG B 1 24 ? 9.891 20.156 -9.352 1 98.38 24 ARG B CA 1
ATOM 2556 C C . ARG B 1 24 ? 10.109 20.453 -7.875 1 98.38 24 ARG B C 1
ATOM 2558 O O . ARG B 1 24 ? 10.875 21.359 -7.527 1 98.38 24 ARG B O 1
ATOM 2565 N N . ALA B 1 25 ? 9.43 19.734 -7.055 1 98.75 25 ALA B N 1
ATOM 2566 C CA . ALA B 1 25 ? 9.578 19.922 -5.613 1 98.75 25 ALA B CA 1
ATOM 2567 C C . ALA B 1 25 ? 11.016 19.656 -5.176 1 98.75 25 ALA B C 1
ATOM 2569 O O . ALA B 1 25 ? 11.586 20.422 -4.402 1 98.75 25 ALA B O 1
ATOM 2570 N N . GLU B 1 26 ? 11.578 18.594 -5.668 1 98.69 26 GLU B N 1
ATOM 2571 C CA . GLU B 1 26 ? 12.953 18.25 -5.32 1 98.69 26 GLU B CA 1
ATOM 2572 C C . GLU B 1 26 ? 13.93 19.328 -5.762 1 98.69 26 GLU B C 1
ATOM 2574 O O . GLU B 1 26 ? 14.805 19.734 -4.992 1 98.69 26 GLU B O 1
ATOM 2579 N N . ALA B 1 27 ? 13.742 19.812 -6.945 1 98.19 27 ALA B N 1
ATOM 2580 C CA . ALA B 1 27 ? 14.617 20.828 -7.5 1 98.19 27 ALA B CA 1
ATOM 2581 C C . ALA B 1 27 ? 14.5 22.141 -6.715 1 98.19 27 ALA B C 1
ATOM 2583 O O . ALA B 1 27 ? 15.477 22.875 -6.559 1 98.19 27 ALA B O 1
ATOM 2584 N N . ALA B 1 28 ? 13.32 22.422 -6.195 1 98.19 28 ALA B N 1
ATOM 2585 C CA . ALA B 1 28 ? 13.039 23.703 -5.539 1 98.19 28 ALA B CA 1
ATOM 2586 C C . ALA B 1 28 ? 13.516 23.688 -4.09 1 98.19 28 ALA B C 1
ATOM 2588 O O . ALA B 1 28 ? 13.516 24.719 -3.426 1 98.19 28 ALA B O 1
ATOM 2589 N N . GLY B 1 29 ? 13.805 22.484 -3.605 1 97.69 29 GLY B N 1
ATOM 2590 C CA . GLY B 1 29 ? 14.367 22.422 -2.268 1 97.69 29 GLY B CA 1
ATOM 2591 C C . GLY B 1 29 ? 13.367 22 -1.213 1 97.69 29 GLY B C 1
ATOM 2592 O O . GLY B 1 29 ? 13.609 22.156 -0.015 1 97.69 29 GLY B O 1
ATOM 2593 N N . PHE B 1 30 ? 12.219 21.5 -1.645 1 98.69 30 PHE B N 1
ATOM 2594 C CA . PHE B 1 30 ? 11.312 20.891 -0.667 1 98.69 30 PHE B CA 1
ATOM 2595 C C . PHE B 1 30 ? 12.008 19.766 0.081 1 98.69 30 PHE B C 1
ATOM 2597 O O . PHE B 1 30 ? 12.773 19 -0.509 1 98.69 30 PHE B O 1
ATOM 2604 N N . ALA B 1 31 ? 11.672 19.656 1.34 1 98.56 31 ALA B N 1
ATOM 2605 C CA . ALA B 1 31 ? 12.172 18.547 2.146 1 98.56 31 ALA B CA 1
ATOM 2606 C C . ALA B 1 31 ? 11.484 17.234 1.77 1 98.56 31 ALA B C 1
ATOM 2608 O O . ALA B 1 31 ? 12.086 16.172 1.855 1 98.56 31 ALA B O 1
ATOM 2609 N N . GLY B 1 32 ? 10.203 17.344 1.4 1 98.75 32 GLY B N 1
ATOM 2610 C CA . GLY B 1 32 ? 9.477 16.141 1.051 1 98.75 32 GLY B CA 1
ATOM 2611 C C . GLY B 1 32 ? 8.102 16.406 0.469 1 98.75 32 GLY B C 1
ATOM 2612 O O . GLY B 1 32 ? 7.668 17.562 0.418 1 98.75 32 GLY B O 1
ATOM 2613 N N . LEU B 1 33 ? 7.469 15.398 -0.035 1 98.88 33 LEU B N 1
ATOM 2614 C CA . LEU B 1 33 ? 6.078 15.406 -0.48 1 98.88 33 LEU B CA 1
ATOM 2615 C C . LEU B 1 33 ? 5.23 14.469 0.378 1 98.88 33 LEU B C 1
ATOM 2617 O O . LEU B 1 33 ? 5.727 13.453 0.873 1 98.88 33 LEU B O 1
ATOM 2621 N N . VAL B 1 34 ? 3.984 14.859 0.516 1 98.62 34 VAL B N 1
ATOM 2622 C CA . VAL B 1 34 ? 3.082 14.109 1.382 1 98.62 34 VAL B CA 1
ATOM 2623 C C . VAL B 1 34 ? 1.8 13.773 0.623 1 98.62 34 VAL B C 1
ATOM 2625 O O . VAL B 1 34 ? 1.524 14.352 -0.431 1 98.62 34 VAL B O 1
ATOM 2628 N N . LEU B 1 35 ? 1.088 12.844 1.082 1 98.31 35 LEU B N 1
ATOM 2629 C CA . LEU B 1 35 ? -0.262 12.555 0.615 1 98.31 35 LEU B CA 1
ATOM 2630 C C . LEU B 1 35 ? -1.146 12.086 1.768 1 98.31 35 LEU B C 1
ATOM 2632 O O . LEU B 1 35 ? -0.782 11.156 2.498 1 98.31 35 LEU B O 1
ATOM 2636 N N . PRO B 1 36 ? -2.305 12.734 2.01 1 96.44 36 PRO B N 1
ATOM 2637 C CA . PRO B 1 36 ? -3.225 12.281 3.057 1 96.44 36 PRO B CA 1
ATOM 2638 C C . PRO B 1 36 ? -3.846 10.922 2.74 1 96.44 36 PRO B C 1
ATOM 2640 O O . PRO B 1 36 ? -3.812 10.469 1.592 1 96.44 36 PRO B O 1
ATOM 2643 N N . ASP B 1 37 ? -4.344 10.273 3.74 1 97.25 37 ASP B N 1
ATOM 2644 C CA . ASP B 1 37 ? -4.984 8.969 3.658 1 97.25 37 ASP B CA 1
ATOM 2645 C C . ASP B 1 37 ? -6.5 9.094 3.797 1 97.25 37 ASP B C 1
ATOM 2647 O O . ASP B 1 37 ? -7.039 8.984 4.898 1 97.25 37 ASP B O 1
ATOM 2651 N N . HIS B 1 38 ? -7.168 9.305 2.672 1 96.44 38 HIS B N 1
ATOM 2652 C CA . HIS B 1 38 ? -8.617 9.438 2.619 1 96.44 38 HIS B CA 1
ATOM 2653 C C . HIS B 1 38 ? -9.219 8.562 1.521 1 96.44 38 HIS B C 1
ATOM 2655 O O . HIS B 1 38 ? -8.539 8.242 0.542 1 96.44 38 HIS B O 1
ATOM 2661 N N . LEU B 1 39 ? -10.43 8.156 1.725 1 96.5 39 LEU B N 1
ATOM 2662 C CA . LEU B 1 39 ? -11.156 7.324 0.774 1 96.5 39 LEU B CA 1
ATOM 2663 C C . LEU B 1 39 ? -12.086 8.164 -0.092 1 96.5 39 LEU B C 1
ATOM 2665 O O . LEU B 1 39 ? -13.266 7.836 -0.245 1 96.5 39 LEU B O 1
ATOM 2669 N N . ILE B 1 40 ? -11.578 9.273 -0.529 1 94.06 40 ILE B N 1
ATOM 2670 C CA . ILE B 1 40 ? -12.273 10.188 -1.427 1 94.06 40 ILE B CA 1
ATOM 2671 C C . ILE B 1 40 ? -11.578 10.203 -2.785 1 94.06 40 ILE B C 1
ATOM 2673 O O . ILE B 1 40 ? -10.859 9.266 -3.135 1 94.06 40 ILE B O 1
ATOM 2677 N N . GLU B 1 41 ? -11.891 11.203 -3.582 1 96.19 41 GLU B N 1
ATOM 2678 C CA . GLU B 1 41 ? -11.32 11.273 -4.922 1 96.19 41 GLU B CA 1
ATOM 2679 C C . GLU B 1 41 ? -9.844 11.672 -4.879 1 96.19 41 GLU B C 1
ATOM 2681 O O . GLU B 1 41 ? -9.5 12.812 -5.176 1 96.19 41 GLU B O 1
ATOM 2686 N N . GLN B 1 42 ? -9 10.75 -4.531 1 97.56 42 GLN B N 1
ATOM 2687 C CA . GLN B 1 42 ? -7.547 10.883 -4.484 1 97.56 42 GLN B CA 1
ATOM 2688 C C . GLN B 1 42 ? -6.863 9.523 -4.602 1 97.56 42 GLN B C 1
ATOM 2690 O O . GLN B 1 42 ? -7.512 8.484 -4.469 1 97.56 42 GLN B O 1
ATOM 2695 N N . HIS B 1 43 ? -5.598 9.523 -4.82 1 98.62 43 HIS B N 1
ATOM 2696 C CA . HIS B 1 43 ? -4.789 8.312 -4.832 1 98.62 43 HIS B CA 1
ATOM 2697 C C . HIS B 1 43 ? -4.57 7.777 -3.422 1 98.62 43 HIS B C 1
ATOM 2699 O O . HIS B 1 43 ? -4.711 8.516 -2.445 1 98.62 43 HIS B O 1
ATOM 2705 N N . ALA B 1 44 ? -4.242 6.496 -3.377 1 98.69 44 ALA B N 1
ATOM 2706 C CA . ALA B 1 44 ? -3.783 5.895 -2.127 1 98.69 44 ALA B CA 1
ATOM 2707 C C . ALA B 1 44 ? -2.367 6.348 -1.788 1 98.69 44 ALA B C 1
ATOM 2709 O O . ALA B 1 44 ? -1.521 6.48 -2.676 1 98.69 44 ALA B O 1
ATOM 2710 N N . PRO B 1 45 ? -2.049 6.547 -0.569 1 98.62 45 PRO B N 1
ATOM 2711 C CA . PRO B 1 45 ? -0.756 7.129 -0.202 1 98.62 45 PRO B CA 1
ATOM 2712 C C . PRO B 1 45 ? 0.411 6.176 -0.448 1 98.62 45 PRO B C 1
ATOM 2714 O O . PRO B 1 45 ? 1.469 6.598 -0.923 1 98.62 45 PRO B O 1
ATOM 2717 N N . ILE B 1 46 ? 0.275 4.848 -0.216 1 98.75 46 ILE B N 1
ATOM 2718 C CA . ILE B 1 46 ? 1.4 3.92 -0.22 1 98.75 46 ILE B CA 1
ATOM 2719 C C . ILE B 1 46 ? 1.978 3.814 -1.63 1 98.75 46 ILE B C 1
ATOM 2721 O O . ILE B 1 46 ? 3.164 4.07 -1.842 1 98.75 46 ILE B O 1
ATOM 2725 N N . PRO B 1 47 ? 1.135 3.57 -2.658 1 98.81 47 PRO B N 1
ATOM 2726 C CA . PRO B 1 47 ? 1.722 3.482 -3.998 1 98.81 47 PRO B CA 1
ATOM 2727 C C . PRO B 1 47 ? 2.26 4.824 -4.496 1 98.81 47 PRO B C 1
ATOM 2729 O O . PRO B 1 47 ? 3.258 4.863 -5.219 1 98.81 47 PRO B O 1
ATOM 2732 N N . VAL B 1 48 ? 1.646 5.926 -4.133 1 98.88 48 VAL B N 1
ATOM 2733 C CA . VAL B 1 48 ? 2.094 7.242 -4.578 1 98.88 48 VAL B CA 1
ATOM 2734 C C . VAL B 1 48 ? 3.461 7.555 -3.973 1 98.88 48 VAL B C 1
ATOM 2736 O O . VAL B 1 48 ? 4.379 7.977 -4.68 1 98.88 48 VAL B O 1
ATOM 2739 N N . LEU B 1 49 ? 3.578 7.312 -2.705 1 98.88 49 LEU B N 1
ATOM 2740 C CA . LEU B 1 49 ? 4.828 7.625 -2.021 1 98.88 49 LEU B CA 1
ATOM 2741 C C . LEU B 1 49 ? 5.957 6.73 -2.52 1 98.88 49 LEU B C 1
ATOM 2743 O O . LEU B 1 49 ? 7.094 7.188 -2.678 1 98.88 49 LEU B O 1
ATOM 2747 N N . ALA B 1 50 ? 5.648 5.445 -2.771 1 98.88 50 ALA B N 1
ATOM 2748 C CA . ALA B 1 50 ? 6.637 4.543 -3.357 1 98.88 50 ALA B CA 1
ATOM 2749 C C . ALA B 1 50 ? 7.074 5.031 -4.734 1 98.88 50 ALA B C 1
ATOM 2751 O O . ALA B 1 50 ? 8.258 4.973 -5.074 1 98.88 50 ALA B O 1
ATOM 2752 N N . THR B 1 51 ? 6.117 5.512 -5.535 1 98.88 51 THR B N 1
ATOM 2753 C CA . THR B 1 51 ? 6.402 6.027 -6.867 1 98.88 51 THR B CA 1
ATOM 2754 C C . THR B 1 51 ? 7.312 7.25 -6.793 1 98.88 51 THR B C 1
ATOM 2756 O O . THR B 1 51 ? 8.32 7.324 -7.504 1 98.88 51 THR B O 1
ATOM 2759 N N . ILE B 1 52 ? 7 8.172 -5.883 1 98.94 52 ILE B N 1
ATOM 2760 C CA . ILE B 1 52 ? 7.797 9.383 -5.727 1 98.94 52 ILE B CA 1
ATOM 2761 C C . ILE B 1 52 ? 9.211 9.016 -5.277 1 98.94 52 ILE B C 1
ATOM 2763 O O . ILE B 1 52 ? 10.188 9.547 -5.805 1 98.94 52 ILE B O 1
ATOM 2767 N N . ALA B 1 53 ? 9.32 8.102 -4.332 1 98.81 53 ALA B N 1
ATOM 2768 C CA . ALA B 1 53 ? 10.617 7.66 -3.848 1 98.81 53 ALA B CA 1
ATOM 2769 C C . ALA B 1 53 ? 11.453 7.066 -4.98 1 98.81 53 ALA B C 1
ATOM 2771 O O . ALA B 1 53 ? 12.672 7.246 -5.023 1 98.81 53 ALA B O 1
ATOM 2772 N N . ALA B 1 54 ? 10.844 6.395 -5.926 1 98.69 54 ALA B N 1
ATOM 2773 C CA . ALA B 1 54 ? 11.523 5.695 -7.012 1 98.69 54 ALA B CA 1
ATOM 2774 C C . ALA B 1 54 ? 12.062 6.68 -8.047 1 98.69 54 ALA B C 1
ATOM 2776 O O . ALA B 1 54 ? 13.047 6.395 -8.734 1 98.69 54 ALA B O 1
ATOM 2777 N N . VAL B 1 55 ? 11.438 7.887 -8.141 1 98.38 55 VAL B N 1
ATOM 2778 C CA . VAL B 1 55 ? 11.758 8.742 -9.273 1 98.38 55 VAL B CA 1
ATOM 2779 C C . VAL B 1 55 ? 12.5 9.984 -8.797 1 98.38 55 VAL B C 1
ATOM 2781 O O . VAL B 1 55 ? 12.734 10.914 -9.57 1 98.38 55 VAL B O 1
ATOM 2784 N N . THR B 1 56 ? 12.812 10.078 -7.484 1 98.69 56 THR B N 1
ATOM 2785 C CA . THR B 1 56 ? 13.578 11.172 -6.914 1 98.69 56 THR B CA 1
ATOM 2786 C C . THR B 1 56 ? 14.773 10.648 -6.133 1 98.69 56 THR B C 1
ATOM 2788 O O . THR B 1 56 ? 14.883 9.445 -5.883 1 98.69 56 THR B O 1
ATOM 2791 N N . GLU B 1 57 ? 15.641 11.523 -5.699 1 98.06 57 GLU B N 1
ATOM 2792 C CA . GLU B 1 57 ? 16.891 11.086 -5.086 1 98.06 57 GLU B CA 1
ATOM 2793 C C . GLU B 1 57 ? 16.984 11.539 -3.629 1 98.06 57 GLU B C 1
ATOM 2795 O O . GLU B 1 57 ? 17.609 10.875 -2.803 1 98.06 57 GLU B O 1
ATOM 2800 N N . ARG B 1 58 ? 16.328 12.68 -3.33 1 98.19 58 ARG B N 1
ATOM 2801 C CA . ARG B 1 58 ? 16.562 13.273 -2.02 1 98.19 58 ARG B CA 1
ATOM 2802 C C . ARG B 1 58 ? 15.242 13.547 -1.302 1 98.19 58 ARG B C 1
ATOM 2804 O O . ARG B 1 58 ? 15.203 13.648 -0.074 1 98.19 58 ARG B O 1
ATOM 2811 N N . LEU B 1 59 ? 14.227 13.664 -2.061 1 98.69 59 LEU B N 1
ATOM 2812 C CA . LEU B 1 59 ? 12.922 14.07 -1.541 1 98.69 59 LEU B CA 1
ATOM 2813 C C . LEU B 1 59 ? 12.391 13.047 -0.541 1 98.69 59 LEU B C 1
ATOM 2815 O O . LEU B 1 59 ? 12.305 11.859 -0.852 1 98.69 59 LEU B O 1
ATOM 2819 N N . ARG B 1 60 ? 12.094 13.461 0.643 1 98.81 60 ARG B N 1
ATOM 2820 C CA . ARG B 1 60 ? 11.43 12.586 1.602 1 98.81 60 ARG B CA 1
ATOM 2821 C C . ARG B 1 60 ? 9.961 12.391 1.238 1 98.81 60 ARG B C 1
ATOM 2823 O O . ARG B 1 60 ? 9.375 13.227 0.544 1 98.81 60 ARG B O 1
ATOM 2830 N N . VAL B 1 61 ? 9.398 11.289 1.668 1 98.94 61 VAL B N 1
ATOM 2831 C CA . VAL B 1 61 ? 7.992 10.977 1.427 1 98.94 61 VAL B CA 1
ATOM 2832 C C . VAL B 1 61 ? 7.301 10.656 2.75 1 98.94 61 VAL B C 1
ATOM 2834 O O . VAL B 1 61 ? 7.887 10.023 3.629 1 98.94 61 VAL B O 1
ATOM 2837 N N . MET B 1 62 ? 6 11.078 2.867 1 98.81 62 MET B N 1
ATOM 2838 C CA . MET B 1 62 ? 5.297 10.891 4.133 1 98.81 62 MET B CA 1
ATOM 2839 C C . MET B 1 62 ? 3.795 10.766 3.906 1 98.81 62 MET B C 1
ATOM 2841 O O . MET B 1 62 ? 3.176 11.633 3.295 1 98.81 62 MET B O 1
ATOM 2845 N N . PRO B 1 63 ? 3.221 9.68 4.371 1 98.44 63 PRO B N 1
ATOM 2846 C CA . PRO B 1 63 ? 1.769 9.781 4.531 1 98.44 63 PRO B CA 1
ATOM 2847 C C . PRO B 1 63 ? 1.359 10.875 5.52 1 98.44 63 PRO B C 1
ATOM 2849 O O . PRO B 1 63 ? 1.964 11 6.586 1 98.44 63 PRO B O 1
ATOM 2852 N N . PHE B 1 64 ? 0.348 11.781 5.211 1 97.06 64 PHE B N 1
ATOM 2853 C CA . PHE B 1 64 ? 0.039 12.945 6.027 1 97.06 64 PHE B CA 1
ATOM 2854 C C . PHE B 1 64 ? -1.458 13.031 6.301 1 97.06 64 PHE B C 1
ATOM 2856 O O . PHE B 1 64 ? -2.178 13.766 5.621 1 97.06 64 PHE B O 1
ATOM 2863 N N . VAL B 1 65 ? -1.905 12.305 7.148 1 96.75 65 VAL B N 1
ATOM 2864 C CA . VAL B 1 65 ? -1.295 11.172 7.832 1 96.75 65 VAL B CA 1
ATOM 2865 C C . VAL B 1 65 ? -2.105 9.906 7.559 1 96.75 65 VAL B C 1
ATOM 2867 O O . VAL B 1 65 ? -3.25 9.977 7.105 1 96.75 65 VAL B O 1
ATOM 2870 N N . LEU B 1 66 ? -1.548 8.742 7.766 1 98.25 66 LEU B N 1
ATOM 2871 C CA . LEU B 1 66 ? -2.283 7.484 7.707 1 98.25 66 LEU B CA 1
ATOM 2872 C C . LEU B 1 66 ? -3.381 7.441 8.766 1 98.25 66 LEU B C 1
ATOM 2874 O O . LEU B 1 66 ? -3.17 7.875 9.898 1 98.25 66 LEU B O 1
ATOM 2878 N N . ASN B 1 67 ? -4.555 6.945 8.383 1 97.5 67 ASN B N 1
ATOM 2879 C CA . ASN B 1 67 ? -5.609 6.578 9.32 1 97.5 67 ASN B CA 1
ATOM 2880 C C . ASN B 1 67 ? -5.352 5.207 9.945 1 97.5 67 ASN B C 1
ATOM 2882 O O . ASN B 1 67 ? -5.477 4.18 9.273 1 97.5 67 ASN B O 1
ATOM 2886 N N . SER B 1 68 ? -5.062 5.176 11.227 1 97.19 68 SER B N 1
ATOM 2887 C CA . SER B 1 68 ? -4.656 3.951 11.906 1 97.19 68 SER B CA 1
ATOM 2888 C C . SER B 1 68 ? -5.793 2.938 11.953 1 97.19 68 SER B C 1
ATOM 2890 O O . SER B 1 68 ? -5.57 1.761 12.242 1 97.19 68 SER B O 1
ATOM 2892 N N . GLY B 1 69 ? -6.977 3.365 11.602 1 97 69 GLY B N 1
ATOM 2893 C CA . GLY B 1 69 ? -8.125 2.479 11.672 1 97 69 GLY B CA 1
ATOM 2894 C C . GLY B 1 69 ? -8.359 1.695 10.398 1 97 69 GLY B C 1
ATOM 2895 O O . GLY B 1 69 ? -9.203 0.802 10.352 1 97 69 GLY B O 1
ATOM 2896 N N . LEU B 1 70 ? -7.52 1.917 9.406 1 97.88 70 LEU B N 1
ATOM 2897 C CA . LEU B 1 70 ? -7.867 1.363 8.102 1 97.88 70 LEU B CA 1
ATOM 2898 C C . LEU B 1 70 ? -7.039 0.118 7.805 1 97.88 70 LEU B C 1
ATOM 2900 O O . LEU B 1 70 ? -7.371 -0.649 6.898 1 97.88 70 LEU B O 1
ATOM 2904 N N . ARG B 1 71 ? -5.953 -0.135 8.547 1 98 71 ARG B N 1
ATOM 2905 C CA . ARG B 1 71 ? -5.012 -1.202 8.227 1 98 71 ARG B CA 1
ATOM 2906 C C . ARG B 1 71 ? -4.539 -1.914 9.484 1 98 71 ARG B C 1
ATOM 2908 O O . ARG B 1 71 ? -4.414 -1.295 10.547 1 98 71 ARG B O 1
ATOM 2915 N N . HIS B 1 72 ? -4.273 -3.176 9.352 1 98.56 72 HIS B N 1
ATOM 2916 C CA . HIS B 1 72 ? -3.582 -3.875 10.43 1 98.56 72 HIS B CA 1
ATOM 2917 C C . HIS B 1 72 ? -2.148 -3.379 10.578 1 98.56 72 HIS B C 1
ATOM 2919 O O . HIS B 1 72 ? -1.403 -3.32 9.594 1 98.56 72 HIS B O 1
ATOM 2925 N N . PRO B 1 73 ? -1.706 -3.066 11.766 1 98.69 73 PRO B N 1
ATOM 2926 C CA . PRO B 1 73 ? -0.428 -2.367 11.914 1 98.69 73 PRO B CA 1
ATOM 2927 C C . PRO B 1 73 ? 0.767 -3.225 11.508 1 98.69 73 PRO B C 1
ATOM 2929 O O . PRO B 1 73 ? 1.786 -2.697 11.055 1 98.69 73 PRO B O 1
ATOM 2932 N N . ALA B 1 74 ? 0.682 -4.559 11.656 1 98.81 74 ALA B N 1
ATOM 2933 C CA . ALA B 1 74 ? 1.795 -5.41 11.242 1 98.81 74 ALA B CA 1
ATOM 2934 C C . ALA B 1 74 ? 1.938 -5.43 9.727 1 98.81 74 ALA B C 1
ATOM 2936 O O . ALA B 1 74 ? 3.055 -5.43 9.203 1 98.81 74 ALA B O 1
ATOM 2937 N N . VAL B 1 75 ? 0.814 -5.496 8.992 1 98.81 75 VAL B N 1
ATOM 2938 C CA . VAL B 1 75 ? 0.82 -5.426 7.535 1 98.81 75 VAL B CA 1
ATOM 2939 C C . VAL B 1 75 ? 1.318 -4.055 7.086 1 98.81 75 VAL B C 1
ATOM 2941 O O . VAL B 1 75 ? 2.15 -3.957 6.18 1 98.81 75 VAL B O 1
ATOM 2944 N N . LEU B 1 76 ? 0.864 -3.045 7.801 1 98.81 76 LEU B N 1
ATOM 2945 C CA . LEU B 1 76 ? 1.286 -1.677 7.516 1 98.81 76 LEU B CA 1
ATOM 2946 C C . LEU B 1 76 ? 2.785 -1.512 7.742 1 98.81 76 LEU B C 1
ATOM 2948 O O . LEU B 1 76 ? 3.459 -0.814 6.98 1 98.81 76 LEU B O 1
ATOM 2952 N N . ALA B 1 77 ? 3.283 -2.098 8.766 1 98.88 77 ALA B N 1
ATOM 2953 C CA . ALA B 1 77 ? 4.711 -2.018 9.062 1 98.88 77 ALA B CA 1
ATOM 2954 C C . ALA B 1 77 ? 5.547 -2.514 7.891 1 98.88 77 ALA B C 1
ATOM 2956 O O . ALA B 1 77 ? 6.586 -1.93 7.57 1 98.88 77 ALA B O 1
ATOM 2957 N N . GLN B 1 78 ? 5.148 -3.559 7.27 1 98.88 78 GLN B N 1
ATOM 2958 C CA . GLN B 1 78 ? 5.887 -4.09 6.129 1 98.88 78 GLN B CA 1
ATOM 2959 C C . GLN B 1 78 ? 5.852 -3.119 4.953 1 98.88 78 GLN B C 1
ATOM 2961 O O . GLN B 1 78 ? 6.867 -2.904 4.285 1 98.88 78 GLN B O 1
ATOM 2966 N N . ASP B 1 79 ? 4.684 -2.553 4.688 1 98.88 79 ASP B N 1
ATOM 2967 C CA . ASP B 1 79 ? 4.57 -1.554 3.631 1 98.88 79 ASP B CA 1
ATOM 2968 C C . ASP B 1 79 ? 5.535 -0.394 3.865 1 98.88 79 ASP B C 1
ATOM 2970 O O . ASP B 1 79 ? 6.293 -0.02 2.967 1 98.88 79 ASP B O 1
ATOM 2974 N N . LEU B 1 80 ? 5.5 0.08 5.066 1 98.94 80 LEU B N 1
ATOM 2975 C CA . LEU B 1 80 ? 6.277 1.265 5.414 1 98.94 80 LEU B CA 1
ATOM 2976 C C . LEU B 1 80 ? 7.77 0.956 5.41 1 98.94 80 LEU B C 1
ATOM 2978 O O . LEU B 1 80 ? 8.562 1.72 4.855 1 98.94 80 LEU B O 1
ATOM 2982 N N . ALA B 1 81 ? 8.125 -0.161 5.988 1 98.94 81 ALA B N 1
ATOM 2983 C CA . ALA B 1 81 ? 9.531 -0.554 5.988 1 98.94 81 ALA B CA 1
ATOM 2984 C C . ALA B 1 81 ? 10.039 -0.762 4.566 1 98.94 81 ALA B C 1
ATOM 2986 O O . ALA B 1 81 ? 11.195 -0.438 4.262 1 98.94 81 ALA B O 1
ATOM 2987 N N . THR B 1 82 ? 9.242 -1.312 3.717 1 98.94 82 THR B N 1
ATOM 2988 C CA . THR B 1 82 ? 9.609 -1.493 2.314 1 98.94 82 THR B CA 1
ATOM 2989 C C . THR B 1 82 ? 9.891 -0.149 1.651 1 98.94 82 THR B C 1
ATOM 2991 O O . THR B 1 82 ? 10.898 0.009 0.964 1 98.94 82 THR B O 1
ATOM 2994 N N . ILE B 1 83 ? 9.039 0.846 1.861 1 98.94 83 ILE B N 1
ATOM 2995 C CA . ILE B 1 83 ? 9.258 2.174 1.299 1 98.94 83 ILE B CA 1
ATOM 2996 C C . ILE B 1 83 ? 10.562 2.756 1.85 1 98.94 83 ILE B C 1
ATOM 2998 O O . ILE B 1 83 ? 11.336 3.369 1.111 1 98.94 83 ILE B O 1
ATOM 3002 N N . ASP B 1 84 ? 10.789 2.559 3.166 1 98.94 84 ASP B N 1
ATOM 3003 C CA . ASP B 1 84 ? 12.008 3.078 3.779 1 98.94 84 ASP B CA 1
ATOM 3004 C C . ASP B 1 84 ? 13.258 2.479 3.127 1 98.94 84 ASP B C 1
ATOM 3006 O O . ASP B 1 84 ? 14.195 3.199 2.789 1 98.94 84 ASP B O 1
ATOM 3010 N N . VAL B 1 85 ? 13.25 1.205 2.908 1 98.88 85 VAL B N 1
ATOM 3011 C CA . VAL B 1 85 ? 14.383 0.517 2.307 1 98.88 85 VAL B CA 1
ATOM 3012 C C . VAL B 1 85 ? 14.555 0.964 0.856 1 98.88 85 VAL B C 1
ATOM 3014 O O . VAL B 1 85 ? 15.656 1.335 0.437 1 98.88 85 VAL B O 1
ATOM 3017 N N . LEU B 1 86 ? 13.469 1.013 0.086 1 98.75 86 LEU B N 1
ATOM 3018 C CA . LEU B 1 86 ? 13.547 1.285 -1.346 1 98.75 86 LEU B CA 1
ATOM 3019 C C . LEU B 1 86 ? 13.859 2.754 -1.604 1 98.75 86 LEU B C 1
ATOM 3021 O O . LEU B 1 86 ? 14.336 3.109 -2.686 1 98.75 86 LEU B O 1
ATOM 3025 N N . SER B 1 87 ? 13.625 3.623 -0.608 1 98.69 87 SER B N 1
ATOM 3026 C CA . SER B 1 87 ? 13.938 5.043 -0.755 1 98.69 87 SER B CA 1
ATOM 3027 C C . SER B 1 87 ? 15.32 5.367 -0.209 1 98.69 87 SER B C 1
ATOM 3029 O O . SER B 1 87 ? 15.797 6.496 -0.351 1 98.69 87 SER B O 1
ATOM 3031 N N . GLY B 1 88 ? 15.969 4.391 0.391 1 98.38 88 GLY B N 1
ATOM 3032 C CA . GLY B 1 88 ? 17.25 4.648 1.034 1 98.38 88 GLY B CA 1
ATOM 3033 C C . GLY B 1 88 ? 17.125 5.473 2.301 1 98.38 88 GLY B C 1
ATOM 3034 O O . GLY B 1 88 ? 17.984 6.309 2.596 1 98.38 88 GLY B O 1
ATOM 3035 N N . GLY B 1 89 ? 16 5.32 3.023 1 98.75 89 GLY B N 1
ATOM 3036 C CA . GLY B 1 89 ? 15.828 5.984 4.305 1 98.75 89 GLY B CA 1
ATOM 3037 C C . GLY B 1 89 ? 15.188 7.355 4.18 1 98.75 89 GLY B C 1
ATOM 3038 O O . GLY B 1 89 ? 15.539 8.281 4.914 1 98.75 89 GLY B O 1
ATOM 3039 N N . ARG B 1 90 ? 14.242 7.535 3.316 1 98.88 90 ARG B N 1
ATOM 3040 C CA . ARG B 1 90 ? 13.656 8.852 3.094 1 98.88 90 ARG B CA 1
ATOM 3041 C C . ARG B 1 90 ? 12.203 8.891 3.559 1 98.88 90 ARG B C 1
ATOM 3043 O O . ARG B 1 90 ? 11.484 9.859 3.299 1 98.88 90 ARG B O 1
ATOM 3050 N N . LEU B 1 91 ? 11.75 7.824 4.25 1 98.94 91 LEU B N 1
ATOM 3051 C CA . LEU B 1 91 ? 10.375 7.758 4.734 1 98.94 91 LEU B CA 1
ATOM 3052 C C . LEU B 1 91 ? 10.234 8.469 6.074 1 98.94 91 LEU B C 1
ATOM 3054 O O . LEU B 1 91 ? 11.086 8.312 6.957 1 98.94 91 LEU B O 1
ATOM 3058 N N . GLU B 1 92 ? 9.219 9.273 6.238 1 98.88 92 GLU B N 1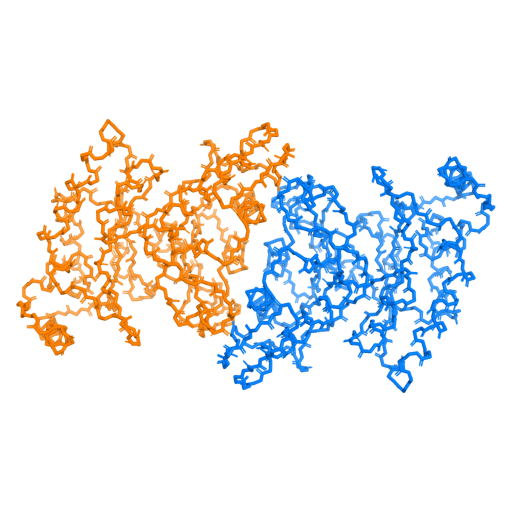
ATOM 3059 C CA . GLU B 1 92 ? 8.625 9.641 7.52 1 98.88 92 GLU B CA 1
ATOM 3060 C C . GLU B 1 92 ? 7.223 9.062 7.668 1 98.88 92 GLU B C 1
ATOM 3062 O O . GLU B 1 92 ? 6.496 8.922 6.684 1 98.88 92 GLU B O 1
ATOM 3067 N N . ILE B 1 93 ? 6.891 8.711 8.883 1 98.94 93 ILE B N 1
ATOM 3068 C CA . ILE B 1 93 ? 5.629 8.008 9.086 1 98.94 93 ILE B CA 1
ATOM 3069 C C . ILE B 1 93 ? 4.625 8.938 9.773 1 98.94 93 ILE B C 1
ATOM 3071 O O . ILE B 1 93 ? 4.625 9.062 11 1 98.94 93 ILE B O 1
ATOM 3075 N N . GLY B 1 94 ? 3.789 9.586 8.953 1 98.81 94 GLY B N 1
ATOM 3076 C CA . GLY B 1 94 ? 2.646 10.289 9.516 1 98.81 94 GLY B CA 1
ATOM 3077 C C . GLY B 1 94 ? 1.462 9.383 9.781 1 98.81 94 GLY B C 1
ATOM 3078 O O . GLY B 1 94 ? 0.951 8.734 8.867 1 98.81 94 GLY B O 1
ATOM 3079 N N . ILE B 1 95 ? 0.993 9.375 11.008 1 98.62 95 ILE B N 1
ATOM 3080 C CA . ILE B 1 95 ? -0.09 8.469 11.375 1 98.62 95 ILE B CA 1
ATOM 3081 C C . ILE B 1 95 ? -0.979 9.133 12.43 1 98.62 95 ILE B C 1
ATOM 3083 O O . ILE B 1 95 ? -0.491 9.867 13.289 1 98.62 95 ILE B O 1
ATOM 3087 N N . GLY B 1 96 ? -2.236 8.945 12.328 1 97.44 96 GLY B N 1
ATOM 3088 C CA . GLY B 1 96 ? -3.213 9.516 13.25 1 97.44 96 GLY B CA 1
ATOM 3089 C C . GLY B 1 96 ? -4.355 8.562 13.562 1 97.44 96 GLY B C 1
ATOM 3090 O O . GLY B 1 96 ? -4.434 7.469 13 1 97.44 96 GLY B O 1
ATOM 3091 N N . ALA B 1 97 ? -5.246 8.992 14.406 1 94.81 97 ALA B N 1
ATOM 3092 C CA . ALA B 1 97 ? -6.328 8.172 14.93 1 94.81 97 ALA B CA 1
ATOM 3093 C C . ALA B 1 97 ? -7.52 8.156 13.977 1 94.81 97 ALA B C 1
ATOM 3095 O O . ALA B 1 97 ? -8.445 7.352 14.148 1 94.81 97 ALA B O 1
ATOM 3096 N N . GLY B 1 98 ? -7.422 8.977 12.945 1 90.19 98 GLY B N 1
ATOM 3097 C CA . GLY B 1 98 ? -8.586 9.117 12.078 1 90.19 98 GLY B CA 1
ATOM 3098 C C . GLY B 1 98 ? -9.633 10.055 12.648 1 90.19 98 GLY B C 1
ATOM 3099 O O . GLY B 1 98 ? -9.852 10.086 13.859 1 90.19 98 GLY B O 1
ATOM 3100 N N . TRP B 1 99 ? -10.312 10.836 11.719 1 87.25 99 TRP B N 1
ATOM 3101 C CA . TRP B 1 99 ? -11.281 11.82 12.195 1 87.25 99 TRP B CA 1
ATOM 3102 C C . TRP B 1 99 ? -12.562 11.766 11.367 1 87.25 99 TRP B C 1
ATOM 3104 O O . TRP B 1 99 ? -13.586 12.336 11.758 1 87.25 99 TRP B O 1
ATOM 3114 N N . ASN B 1 100 ? -12.484 11.125 10.203 1 89.44 100 ASN B N 1
ATOM 3115 C CA . ASN B 1 100 ? -13.562 11.211 9.227 1 89.44 100 ASN B CA 1
ATOM 3116 C C . ASN B 1 100 ? -14.523 10.031 9.352 1 89.44 100 ASN B C 1
ATOM 3118 O O . ASN B 1 100 ? -14.359 9.016 8.672 1 89.44 100 ASN B O 1
ATOM 3122 N N . LYS B 1 101 ? -15.594 10.203 10.117 1 91.88 101 LYS B N 1
ATOM 3123 C CA . LYS B 1 101 ? -16.562 9.141 10.383 1 91.88 101 LYS B CA 1
ATOM 3124 C C . LYS B 1 101 ? -17.234 8.688 9.086 1 91.88 101 LYS B C 1
ATOM 3126 O O . LYS B 1 101 ? -17.516 7.496 8.914 1 91.88 101 LYS B O 1
ATOM 3131 N N . ALA B 1 102 ? -17.531 9.617 8.227 1 92.12 102 ALA B N 1
ATOM 3132 C CA . ALA B 1 102 ? -18.234 9.312 6.988 1 92.12 102 ALA B CA 1
ATOM 3133 C C . ALA B 1 102 ? -17.484 8.281 6.16 1 92.12 102 ALA B C 1
ATOM 3135 O O . ALA B 1 102 ? -18.094 7.41 5.531 1 92.12 102 ALA B O 1
ATOM 3136 N N . GLU B 1 103 ? -16.188 8.352 6.129 1 93.94 103 GLU B N 1
ATOM 3137 C CA . GLU B 1 103 ? -15.375 7.398 5.387 1 93.94 103 GLU B CA 1
ATOM 3138 C C . GLU B 1 103 ? -15.453 6.004 6.004 1 93.94 103 GLU B C 1
ATOM 3140 O O . GLU B 1 103 ? -15.508 5.004 5.285 1 93.94 103 GLU B O 1
ATOM 3145 N N . HIS B 1 104 ? -15.453 5.945 7.309 1 95.5 104 HIS B N 1
ATOM 3146 C CA . HIS B 1 104 ? -15.594 4.672 8 1 95.5 104 HIS B CA 1
ATOM 3147 C C . HIS B 1 104 ? -16.969 4.055 7.742 1 95.5 104 HIS B C 1
ATOM 3149 O O . HIS B 1 104 ? -17.062 2.867 7.426 1 95.5 104 HIS B O 1
ATOM 3155 N N . ASP B 1 105 ? -17.953 4.895 7.844 1 95.25 105 ASP B N 1
ATOM 3156 C CA . ASP B 1 105 ? -19.312 4.422 7.594 1 95.25 105 ASP B CA 1
ATOM 3157 C C . ASP B 1 105 ? -19.453 3.875 6.176 1 95.25 105 ASP B C 1
ATOM 3159 O O . ASP B 1 105 ? -20.109 2.848 5.965 1 95.25 105 ASP B O 1
ATOM 3163 N N . ALA B 1 106 ? -18.828 4.488 5.266 1 96.81 106 ALA B N 1
ATOM 3164 C CA . ALA B 1 106 ? -18.953 4.141 3.854 1 96.81 106 ALA B CA 1
ATOM 3165 C C . ALA B 1 106 ? -18.422 2.74 3.582 1 96.81 106 ALA B C 1
ATOM 3167 O O . ALA B 1 106 ? -18.891 2.047 2.68 1 96.81 106 ALA B O 1
ATOM 3168 N N . ILE B 1 107 ? -17.422 2.318 4.395 1 98.25 107 ILE B N 1
ATOM 3169 C CA . ILE B 1 107 ? -16.828 1.023 4.074 1 98.25 107 ILE B CA 1
ATOM 3170 C C . ILE B 1 107 ? -17.094 0.045 5.219 1 98.25 107 ILE B C 1
ATOM 3172 O O . ILE B 1 107 ? -16.453 -1.009 5.297 1 98.25 107 ILE B O 1
ATOM 3176 N N . GLY B 1 108 ? -17.891 0.405 6.145 1 98 108 GLY B N 1
ATOM 3177 C CA . GLY B 1 108 ? -18.406 -0.512 7.148 1 98 108 GLY B CA 1
ATOM 3178 C C . GLY B 1 108 ? -17.438 -0.762 8.281 1 98 108 GLY B C 1
ATOM 3179 O O . GLY B 1 108 ? -17.469 -1.819 8.914 1 98 108 GLY B O 1
ATOM 3180 N N . LEU B 1 109 ? -16.484 0.103 8.508 1 97.19 109 LEU B N 1
ATOM 3181 C CA . LEU B 1 109 ? -15.578 -0.007 9.641 1 97.19 109 LEU B CA 1
ATOM 3182 C C . LEU B 1 109 ? -16.109 0.781 10.836 1 97.19 109 LEU B C 1
ATOM 3184 O O . LEU B 1 109 ? -16.641 1.876 10.672 1 97.19 109 LEU B O 1
ATOM 3188 N N . PRO B 1 110 ? -15.914 0.246 12.031 1 95.12 110 PRO B N 1
ATOM 3189 C CA . PRO B 1 110 ? -16.359 0.98 13.219 1 95.12 110 PRO B CA 1
ATOM 3190 C C . PRO B 1 110 ? -15.617 2.307 13.398 1 95.12 110 PRO B C 1
ATOM 3192 O O . PRO B 1 110 ? -14.422 2.4 13.094 1 95.12 110 PRO B O 1
ATOM 3195 N N . PHE B 1 111 ? -16.344 3.289 13.883 1 94.31 111 PHE B N 1
ATOM 3196 C CA . PHE B 1 111 ? -15.781 4.578 14.266 1 94.31 111 PHE B CA 1
ATOM 3197 C C . PHE B 1 111 ? -15.969 4.836 15.758 1 94.31 111 PHE B C 1
ATOM 3199 O O . PHE B 1 111 ? -16.953 5.461 16.156 1 94.31 111 PHE B O 1
ATOM 3206 N N . ASP B 1 112 ? -14.969 4.453 16.516 1 95.25 112 ASP B N 1
ATOM 3207 C CA . ASP B 1 112 ? -15.047 4.496 17.984 1 95.25 112 ASP B CA 1
ATOM 3208 C C . ASP B 1 112 ? -14.906 5.926 18.5 1 95.25 112 ASP B C 1
ATOM 3210 O O . ASP B 1 112 ? -14.5 6.82 17.75 1 95.25 112 ASP B O 1
ATOM 3214 N N . PRO B 1 113 ? -15.258 6.176 19.781 1 92.88 113 PRO B N 1
ATOM 3215 C CA . PRO B 1 113 ? -15.023 7.492 20.375 1 92.88 113 PRO B CA 1
ATOM 3216 C C . PRO B 1 113 ? -13.555 7.898 20.359 1 92.88 113 PRO B C 1
ATOM 3218 O O . PRO B 1 113 ? -12.672 7.035 20.312 1 92.88 113 PRO B O 1
ATOM 3221 N N . PRO B 1 114 ? -13.273 9.195 20.422 1 91.19 114 PRO B N 1
ATOM 3222 C CA . PRO B 1 114 ? -11.914 9.711 20.266 1 91.19 114 PRO B CA 1
ATOM 3223 C C . PRO B 1 114 ? -10.93 9.07 21.25 1 91.19 114 PRO B C 1
ATOM 3225 O O . PRO B 1 114 ? -9.805 8.734 20.859 1 91.19 114 PRO B O 1
ATOM 3228 N N . ALA B 1 115 ? -11.312 8.859 22.469 1 94.06 115 ALA B N 1
ATOM 3229 C CA . ALA B 1 115 ? -10.414 8.289 23.469 1 94.06 115 ALA B CA 1
ATOM 3230 C C . ALA B 1 115 ? -9.984 6.879 23.078 1 94.06 115 ALA B C 1
ATOM 3232 O O . ALA B 1 115 ? -8.828 6.504 23.25 1 94.06 115 ALA B O 1
ATOM 3233 N N . VAL B 1 116 ? -10.945 6.109 22.562 1 96.75 116 VAL B N 1
ATOM 3234 C CA . VAL B 1 116 ? -10.68 4.738 22.141 1 96.75 116 VAL B CA 1
ATOM 3235 C C . VAL B 1 116 ? -9.773 4.742 20.906 1 96.75 116 VAL B C 1
ATOM 3237 O O . VAL B 1 116 ? -8.812 3.973 20.828 1 96.75 116 VAL B O 1
ATOM 3240 N N . ARG B 1 117 ? -10.023 5.633 19.984 1 96.31 117 ARG B N 1
ATOM 3241 C CA . ARG B 1 117 ? -9.227 5.715 18.766 1 96.31 117 ARG B CA 1
ATOM 3242 C C . ARG B 1 117 ? -7.793 6.148 19.078 1 96.31 117 ARG B C 1
ATOM 3244 O O . ARG B 1 117 ? -6.848 5.707 18.422 1 96.31 117 ARG B O 1
ATOM 3251 N N . THR B 1 118 ? -7.641 6.984 20.094 1 96.75 118 THR B N 1
ATOM 3252 C CA . THR B 1 118 ? -6.305 7.406 20.5 1 96.75 118 THR B CA 1
ATOM 3253 C C . THR B 1 118 ? -5.539 6.246 21.125 1 96.75 118 THR B C 1
ATOM 3255 O O . THR B 1 118 ? -4.348 6.07 20.875 1 96.75 118 THR B O 1
ATOM 3258 N N . ARG B 1 119 ? -6.25 5.414 21.922 1 97.94 119 ARG B N 1
ATOM 3259 C CA . ARG B 1 119 ? -5.598 4.242 22.5 1 97.94 119 ARG B CA 1
ATOM 3260 C C . ARG B 1 119 ? -5.191 3.254 21.406 1 97.94 119 ARG B C 1
ATOM 3262 O O . ARG B 1 119 ? -4.121 2.643 21.484 1 97.94 119 ARG B O 1
ATOM 3269 N N . ARG B 1 120 ? -6.016 3.16 20.453 1 98.31 120 ARG B N 1
ATOM 3270 C CA . ARG B 1 120 ? -5.691 2.289 19.328 1 98.31 120 ARG B CA 1
ATOM 3271 C C . ARG B 1 120 ? -4.469 2.803 18.562 1 98.31 120 ARG B C 1
ATOM 3273 O O . ARG B 1 120 ? -3.607 2.02 18.172 1 98.31 120 ARG B O 1
ATOM 3280 N N . LEU B 1 121 ? -4.434 4.094 18.391 1 98.56 121 LEU B N 1
ATOM 3281 C CA . LEU B 1 121 ? -3.279 4.715 17.75 1 98.56 121 LEU B CA 1
ATOM 3282 C C . LEU B 1 121 ? -2.006 4.434 18.531 1 98.56 121 LEU B C 1
ATOM 3284 O O . LEU B 1 121 ? -0.965 4.117 17.953 1 98.56 121 LEU B O 1
ATOM 3288 N N . GLU B 1 122 ? -2.096 4.582 19.797 1 98.69 122 GLU B N 1
ATOM 3289 C CA . GLU B 1 122 ? -0.943 4.316 20.656 1 98.69 122 GLU B CA 1
ATOM 3290 C C . GLU B 1 122 ? -0.45 2.881 20.484 1 98.69 122 GLU B C 1
ATOM 3292 O O . GLU B 1 122 ? 0.753 2.643 20.359 1 98.69 122 GLU B O 1
ATOM 3297 N N . GLU B 1 123 ? -1.367 1.921 20.469 1 98.81 123 GLU B N 1
ATOM 3298 C CA . GLU B 1 123 ? -0.98 0.531 20.234 1 98.81 123 GLU B CA 1
ATOM 3299 C C . GLU B 1 123 ? -0.392 0.339 18.844 1 98.81 123 GLU B C 1
ATOM 3301 O O . GLU B 1 123 ? 0.553 -0.432 18.672 1 98.81 123 GLU B O 1
ATOM 3306 N N . THR B 1 124 ? -0.99 1.006 17.844 1 98.81 124 THR B N 1
ATOM 3307 C CA . THR B 1 124 ? -0.472 0.935 16.484 1 98.81 124 THR B CA 1
ATOM 3308 C C . THR B 1 124 ? 0.993 1.358 16.438 1 98.81 124 THR B C 1
ATOM 3310 O O . THR B 1 124 ? 1.823 0.676 15.836 1 98.81 124 THR B O 1
ATOM 3313 N N . VAL B 1 125 ? 1.306 2.43 17.109 1 98.88 125 VAL B N 1
ATOM 3314 C CA . VAL B 1 125 ? 2.668 2.951 17.156 1 98.88 125 VAL B CA 1
ATOM 3315 C C . VAL B 1 125 ? 3.59 1.932 17.812 1 98.88 125 VAL B C 1
ATOM 3317 O O . VAL B 1 125 ? 4.688 1.663 17.328 1 98.88 125 VA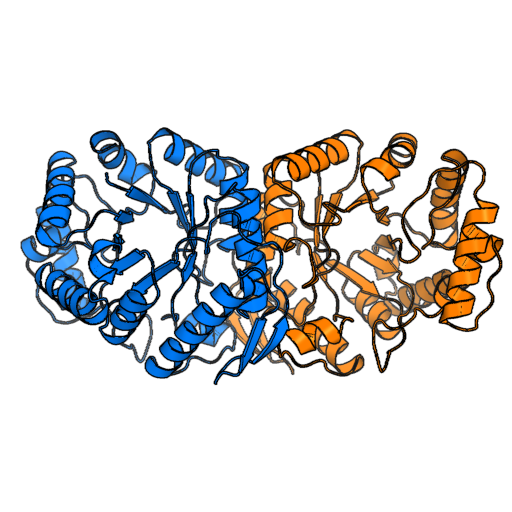L B O 1
ATOM 3320 N N . SER B 1 126 ? 3.096 1.319 18.891 1 98.75 126 SER B N 1
ATOM 3321 C CA . SER B 1 126 ? 3.879 0.301 19.578 1 98.75 126 SER B CA 1
ATOM 3322 C C . SER B 1 126 ? 4.164 -0.891 18.672 1 98.75 126 SER B C 1
ATOM 3324 O O . SER B 1 126 ? 5.289 -1.393 18.641 1 98.75 126 SER B O 1
ATOM 3326 N N . VAL B 1 127 ? 3.178 -1.3 17.969 1 98.88 127 VAL B N 1
ATOM 3327 C CA . VAL B 1 127 ? 3.316 -2.451 17.078 1 98.88 127 VAL B CA 1
ATOM 3328 C C . VAL B 1 127 ? 4.27 -2.111 15.945 1 98.88 127 VAL B C 1
ATOM 3330 O O . VAL B 1 127 ? 5.125 -2.922 15.578 1 98.88 127 VAL B O 1
ATOM 3333 N N . LEU B 1 128 ? 4.168 -0.912 15.352 1 98.88 128 LEU B N 1
ATOM 3334 C CA . LEU B 1 128 ? 5.094 -0.494 14.305 1 98.88 128 LEU B CA 1
ATOM 3335 C C . LEU B 1 128 ? 6.535 -0.55 14.805 1 98.88 128 LEU B C 1
ATOM 3337 O O . LEU B 1 128 ? 7.391 -1.171 14.164 1 98.88 128 LEU B O 1
ATOM 3341 N N . LYS B 1 129 ? 6.793 0.056 15.953 1 98.75 129 LYS B N 1
ATOM 3342 C CA . LYS B 1 129 ? 8.141 0.078 16.516 1 98.75 129 LYS B CA 1
ATOM 3343 C C . LYS B 1 129 ? 8.648 -1.336 16.781 1 98.75 129 LYS B C 1
ATOM 3345 O O . LYS B 1 129 ? 9.812 -1.647 16.5 1 98.75 129 LYS B O 1
ATOM 3350 N N . GLY B 1 130 ? 7.746 -2.188 17.297 1 98.69 130 GLY B N 1
ATOM 3351 C CA . GLY B 1 130 ? 8.109 -3.576 17.531 1 98.69 130 GLY B CA 1
ATOM 3352 C C . GLY B 1 130 ? 8.492 -4.32 16.266 1 98.69 130 GLY B C 1
ATOM 3353 O O . GLY B 1 130 ? 9.469 -5.066 16.25 1 98.69 130 GLY B O 1
ATOM 3354 N N . CYS B 1 131 ? 7.723 -4.129 15.227 1 98.69 131 CYS B N 1
ATOM 3355 C CA . CYS B 1 131 ? 7.984 -4.781 13.945 1 98.69 131 CYS B CA 1
ATOM 3356 C C . CYS B 1 131 ? 9.297 -4.301 13.344 1 98.69 131 CYS B C 1
ATOM 3358 O O . CYS B 1 131 ? 9.984 -5.055 12.648 1 98.69 131 CYS B O 1
ATOM 3360 N N . PHE B 1 132 ? 9.672 -3.047 13.594 1 98.69 132 PHE B N 1
ATOM 3361 C CA . PHE B 1 132 ? 10.859 -2.434 13.016 1 98.69 132 PHE B CA 1
ATOM 3362 C C . PHE B 1 132 ? 12.109 -2.863 13.773 1 98.69 132 PHE B C 1
ATOM 3364 O O . PHE B 1 132 ? 13.227 -2.732 13.258 1 98.69 132 PHE B O 1
ATOM 3371 N N . ALA B 1 133 ? 11.93 -3.33 15 1 97.88 133 ALA B N 1
ATOM 3372 C CA . ALA B 1 133 ? 13.062 -3.693 15.844 1 97.88 133 ALA B CA 1
ATOM 3373 C C . ALA B 1 133 ? 13.742 -4.957 15.328 1 97.88 133 ALA B C 1
ATOM 3375 O O . ALA B 1 133 ? 13.203 -5.656 14.461 1 97.88 133 ALA B O 1
ATOM 3376 N N . ASP B 1 134 ? 14.867 -5.352 15.797 1 96.12 134 ASP B N 1
ATOM 3377 C CA . ASP B 1 134 ? 15.75 -6.371 15.25 1 96.12 134 ASP B CA 1
ATOM 3378 C C . ASP B 1 134 ? 15.242 -7.773 15.57 1 96.12 134 ASP B C 1
ATOM 3380 O O . ASP B 1 134 ? 15.461 -8.711 14.805 1 96.12 134 ASP B O 1
ATOM 3384 N N . LEU B 1 135 ? 14.492 -7.977 16.672 1 96.25 135 LEU B N 1
ATOM 3385 C CA . LEU B 1 135 ? 14.109 -9.297 17.156 1 96.25 135 LEU B CA 1
ATOM 3386 C C . LEU B 1 135 ? 12.617 -9.539 16.938 1 96.25 135 LEU B C 1
ATOM 3388 O O . LEU B 1 135 ? 11.844 -8.586 16.766 1 96.25 135 LEU B O 1
ATOM 3392 N N . PRO B 1 136 ? 12.281 -10.82 16.906 1 97.31 136 PRO B N 1
ATOM 3393 C CA . PRO B 1 136 ? 10.844 -11.094 16.891 1 97.31 136 PRO B CA 1
ATOM 3394 C C . PRO B 1 136 ? 10.102 -10.383 18.031 1 97.31 136 PRO B C 1
ATOM 3396 O O . PRO B 1 136 ? 10.641 -10.227 19.125 1 97.31 136 PRO B O 1
ATOM 3399 N N . PHE B 1 137 ? 8.977 -9.977 17.688 1 96.94 137 PHE B N 1
ATOM 3400 C CA . PHE B 1 137 ? 8.211 -9.102 18.562 1 96.94 137 PHE B CA 1
ATOM 3401 C C . PHE B 1 137 ? 6.867 -9.727 18.922 1 96.94 137 PHE B C 1
ATOM 3403 O O . PHE B 1 137 ? 6.191 -10.297 18.062 1 96.94 137 PHE B O 1
ATOM 3410 N N . SER B 1 138 ? 6.535 -9.773 20.25 1 98.44 138 SER B N 1
ATOM 3411 C CA . SER B 1 138 ? 5.215 -10.164 20.734 1 98.44 138 SER B CA 1
ATOM 3412 C C . SER B 1 138 ? 4.52 -8.992 21.422 1 98.44 138 SER B C 1
ATOM 3414 O O . SER B 1 138 ? 5.18 -8.141 22.031 1 98.44 138 SER B O 1
ATOM 3416 N N . TYR B 1 139 ? 3.242 -8.969 21.312 1 98.5 139 TYR B N 1
ATOM 3417 C CA . TYR B 1 139 ? 2.43 -7.879 21.859 1 98.5 139 TYR B CA 1
ATOM 3418 C C . TYR B 1 139 ? 1.04 -8.375 22.234 1 98.5 139 TYR B C 1
ATOM 3420 O O . TYR B 1 139 ? 0.437 -9.172 21.5 1 98.5 139 TYR B O 1
ATOM 3428 N N . ARG B 1 140 ? 0.562 -7.969 23.344 1 98.44 140 ARG B N 1
ATOM 3429 C CA . ARG B 1 140 ? -0.802 -8.227 23.797 1 98.44 140 ARG B CA 1
ATOM 3430 C C . ARG B 1 140 ? -1.457 -6.957 24.328 1 98.44 140 ARG B C 1
ATOM 3432 O O . ARG B 1 140 ? -1.261 -6.586 25.484 1 98.44 140 ARG B O 1
ATOM 3439 N N . GLY B 1 141 ? -2.215 -6.336 23.438 1 98.56 141 GLY B N 1
ATOM 3440 C CA . GLY B 1 141 ? -2.92 -5.121 23.828 1 98.56 141 GLY B CA 1
ATOM 3441 C C . GLY B 1 141 ? -4.43 -5.27 23.766 1 98.56 141 GLY B C 1
ATOM 3442 O O . GLY B 1 141 ? -4.949 -6.387 23.719 1 98.56 141 GLY B O 1
ATOM 3443 N N . GLU B 1 142 ? -5.105 -4.184 23.906 1 98.31 142 GLU B N 1
ATOM 3444 C CA . GLU B 1 142 ? -6.562 -4.141 23.812 1 98.31 142 GLU B CA 1
ATOM 3445 C C . GLU B 1 142 ? -7.039 -4.441 22.391 1 98.31 142 GLU B C 1
ATOM 3447 O O . GLU B 1 142 ? -8.07 -5.094 22.203 1 98.31 142 GLU B O 1
ATOM 3452 N N . PHE B 1 143 ? -6.262 -4.008 21.422 1 98.25 143 PHE B N 1
ATOM 3453 C CA . PHE B 1 143 ? -6.75 -4.023 20.047 1 98.25 143 PHE B CA 1
ATOM 3454 C C . PHE B 1 143 ? -5.977 -5.031 19.203 1 98.25 143 PHE B C 1
ATOM 3456 O O . PHE B 1 143 ? -6.5 -5.562 18.219 1 98.25 143 PHE B O 1
ATOM 3463 N N . PHE B 1 144 ? -4.734 -5.277 19.594 1 98.56 144 PHE B N 1
ATOM 3464 C CA . PHE B 1 144 ? -3.883 -6.105 18.75 1 98.56 144 PHE B CA 1
ATOM 3465 C C . PHE B 1 144 ? -3.152 -7.152 19.578 1 98.56 144 PHE B C 1
ATOM 3467 O O . PHE B 1 144 ? -2.822 -6.91 20.734 1 98.56 144 PHE B O 1
ATOM 3474 N N . THR B 1 145 ? -2.963 -8.289 18.953 1 98.62 145 THR B N 1
ATOM 3475 C CA . THR B 1 145 ? -2.121 -9.352 19.5 1 98.62 145 THR B CA 1
ATOM 3476 C C . THR B 1 145 ? -1.142 -9.852 18.438 1 98.62 145 THR B C 1
ATOM 3478 O O . THR B 1 145 ? -1.532 -10.125 17.297 1 98.62 145 THR B O 1
ATOM 3481 N N . LEU B 1 146 ? 0.085 -9.844 18.719 1 98.69 146 LEU B N 1
ATOM 3482 C CA . LEU B 1 146 ? 1.143 -10.438 17.906 1 98.69 146 LEU B CA 1
ATOM 3483 C C . LEU B 1 146 ? 1.916 -11.484 18.703 1 98.69 146 LEU B C 1
ATOM 3485 O O . LEU B 1 146 ? 2.1 -11.336 19.922 1 98.69 146 LEU B O 1
ATOM 3489 N N . ASP B 1 147 ? 2.348 -12.516 18.016 1 98.12 147 ASP B N 1
ATOM 3490 C CA . ASP B 1 147 ? 3.072 -13.609 18.656 1 98.12 147 ASP B CA 1
ATOM 3491 C C . ASP B 1 147 ? 4.352 -13.945 17.891 1 98.12 147 ASP B C 1
ATOM 3493 O O . ASP B 1 147 ? 4.324 -14.703 16.922 1 98.12 147 ASP B O 1
ATOM 3497 N N . GLY B 1 148 ? 5.406 -13.438 18.359 1 97.88 148 GLY B N 1
ATOM 3498 C CA . GLY B 1 148 ? 6.715 -13.75 17.812 1 97.88 148 GLY B CA 1
ATOM 3499 C C . GLY B 1 148 ? 6.871 -13.312 16.359 1 97.88 148 GLY B C 1
ATOM 3500 O O . GLY B 1 148 ? 7.531 -13.992 15.57 1 97.88 148 GLY B O 1
ATOM 3501 N N . HIS B 1 149 ? 6.25 -12.32 15.953 1 98 149 HIS B N 1
ATOM 3502 C CA . HIS B 1 149 ? 6.32 -11.836 14.586 1 98 149 HIS B CA 1
ATOM 3503 C C . HIS B 1 149 ? 7.613 -11.062 14.344 1 98 149 HIS B C 1
ATOM 3505 O O . HIS B 1 149 ? 7.922 -10.117 15.07 1 98 149 HIS B O 1
ATOM 3511 N N . ASN B 1 150 ? 8.383 -11.5 13.422 1 97.56 150 ASN B N 1
ATOM 3512 C CA . ASN B 1 150 ? 9.57 -10.773 13 1 97.56 150 ASN B CA 1
ATOM 3513 C C . ASN B 1 150 ? 9.312 -9.945 11.742 1 97.56 150 ASN B C 1
ATOM 3515 O O . ASN B 1 150 ? 9.344 -10.477 10.633 1 97.56 150 ASN B O 1
ATOM 3519 N N . GLY B 1 151 ? 9.109 -8.711 11.93 1 97.44 151 GLY B N 1
ATOM 3520 C CA . GLY B 1 151 ? 8.789 -7.859 10.797 1 97.44 151 GLY B CA 1
ATOM 3521 C C . GLY B 1 151 ? 9.938 -7.695 9.828 1 97.44 151 GLY B C 1
ATOM 3522 O O . GLY B 1 151 ? 11.094 -7.562 10.242 1 97.44 151 GLY B O 1
ATOM 3523 N N . PHE B 1 152 ? 9.664 -7.879 8.547 1 97.75 152 PHE B N 1
ATOM 3524 C CA . PHE B 1 152 ? 10.617 -7.602 7.48 1 97.75 152 PHE B CA 1
ATOM 3525 C C . PHE B 1 152 ? 9.984 -6.754 6.387 1 97.75 152 PHE B C 1
ATOM 3527 O O . PHE B 1 152 ? 8.773 -6.828 6.16 1 97.75 152 PHE B O 1
ATOM 3534 N N . PRO B 1 153 ? 10.773 -6.047 5.656 1 98.38 153 PRO B N 1
ATOM 3535 C CA . PRO B 1 153 ? 12.188 -5.75 5.887 1 98.38 153 PRO B CA 1
ATOM 3536 C C . PRO B 1 153 ? 12.414 -4.875 7.117 1 98.38 153 PRO B C 1
ATOM 3538 O O . PRO B 1 153 ? 11.461 -4.301 7.652 1 98.38 153 PRO B O 1
ATOM 3541 N N . LYS B 1 154 ? 13.594 -4.852 7.629 1 98.5 154 LYS B N 1
ATOM 3542 C CA . LYS B 1 154 ? 13.945 -3.846 8.625 1 98.5 154 LYS B CA 1
ATOM 3543 C C . LYS B 1 154 ? 14.227 -2.496 7.973 1 98.5 154 LYS B C 1
ATOM 3545 O O . LYS B 1 154 ? 14.859 -2.434 6.918 1 98.5 154 LYS B O 1
ATOM 3550 N N . PRO B 1 155 ? 13.711 -1.407 8.562 1 98.44 155 PRO B N 1
ATOM 3551 C CA . PRO B 1 155 ? 14.008 -0.095 7.984 1 98.44 155 PRO B CA 1
ATOM 3552 C C . PRO B 1 155 ? 15.5 0.228 7.98 1 98.44 155 PRO B C 1
ATOM 3554 O O . PRO B 1 155 ? 16.25 -0.298 8.805 1 98.44 155 PRO B O 1
ATOM 3557 N N . VAL B 1 156 ? 15.883 1.12 7.031 1 97.94 156 VAL B N 1
ATOM 3558 C CA . VAL B 1 156 ? 17.219 1.678 6.949 1 97.94 156 VAL B CA 1
ATOM 3559 C C . VAL B 1 156 ? 17.453 2.658 8.102 1 97.94 156 VAL B C 1
ATOM 3561 O O . VAL B 1 156 ? 18.516 2.682 8.703 1 97.94 156 VAL B O 1
ATOM 3564 N N . GLN B 1 157 ? 16.484 3.41 8.383 1 98.5 157 GLN B N 1
ATOM 3565 C CA . GLN B 1 157 ? 16.562 4.418 9.43 1 98.5 157 GLN B CA 1
ATOM 3566 C C . GLN B 1 157 ? 16.453 3.781 10.812 1 98.5 157 GLN B C 1
ATOM 3568 O O . GLN B 1 157 ? 15.555 2.973 11.062 1 98.5 157 GLN B O 1
ATOM 3573 N N . MET B 1 158 ? 17.359 4.113 11.609 1 96.88 158 MET B N 1
ATOM 3574 C CA . MET B 1 158 ? 17.375 3.578 12.961 1 96.88 158 MET B CA 1
ATOM 3575 C C . MET B 1 158 ? 17.016 4.656 13.984 1 96.88 158 MET B C 1
ATOM 3577 O O . MET B 1 158 ? 17.391 5.82 13.82 1 96.88 158 MET B O 1
ATOM 3581 N N . PRO B 1 159 ? 16.406 4.316 15.078 1 97.06 159 PRO B N 1
ATOM 3582 C CA . PRO B 1 159 ? 15.812 3.012 15.375 1 97.06 159 PRO B CA 1
ATOM 3583 C C . PRO B 1 159 ? 14.602 2.699 14.5 1 97.06 159 PRO B C 1
ATOM 3585 O O . PRO B 1 159 ? 14.172 1.546 14.414 1 97.06 159 PRO B O 1
ATOM 3588 N N . HIS B 1 160 ? 13.961 3.607 13.922 1 98.25 160 HIS B N 1
ATOM 3589 C CA . HIS B 1 160 ? 12.883 3.527 12.945 1 98.25 160 HIS B CA 1
ATOM 3590 C C . HIS B 1 160 ? 12.727 4.84 12.18 1 98.25 160 HIS B C 1
ATOM 3592 O O . HIS B 1 160 ? 13.297 5.859 12.57 1 98.25 160 HIS B O 1
ATOM 3598 N N . PRO B 1 161 ? 12.008 4.82 11 1 98.81 161 PRO B N 1
ATOM 3599 C CA . PRO B 1 161 ? 11.711 6.105 10.367 1 98.81 161 PRO B CA 1
ATOM 3600 C C . PRO B 1 161 ? 11.023 7.086 11.32 1 98.81 161 PRO B C 1
ATOM 3602 O O . PRO B 1 161 ? 10.258 6.672 12.188 1 98.81 161 PRO B O 1
ATOM 3605 N N . PRO B 1 162 ? 11.32 8.367 11.203 1 98.81 162 PRO B N 1
ATOM 3606 C CA . PRO B 1 162 ? 10.688 9.344 12.094 1 98.81 162 PRO B CA 1
ATOM 3607 C C . PRO B 1 162 ? 9.164 9.258 12.078 1 98.81 162 PRO B C 1
ATOM 3609 O O . PRO B 1 162 ? 8.562 9.078 11.016 1 98.81 162 PRO B O 1
ATOM 3612 N N . LEU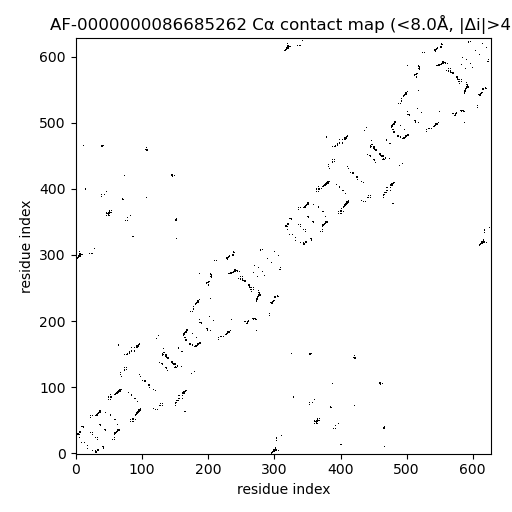 B 1 163 ? 8.641 9.352 13.258 1 98.88 163 LEU B N 1
ATOM 3613 C CA . LEU B 1 163 ? 7.191 9.305 13.438 1 98.88 163 LEU B CA 1
ATOM 3614 C C . LEU B 1 163 ? 6.609 10.711 13.539 1 98.88 163 LEU B C 1
ATOM 3616 O O . LEU B 1 163 ? 7.098 11.531 14.32 1 98.88 163 LEU B O 1
ATOM 3620 N N . PHE B 1 164 ? 5.633 10.977 12.719 1 98.88 164 PHE B N 1
ATOM 3621 C CA . PHE B 1 164 ? 4.84 12.195 12.75 1 98.88 164 PHE B CA 1
ATOM 3622 C C . PHE B 1 164 ? 3.436 11.914 13.281 1 98.88 164 PHE B C 1
ATOM 3624 O O . PHE B 1 164 ? 2.703 11.102 12.703 1 98.88 164 PHE B O 1
ATOM 3631 N N . ILE B 1 165 ? 3.051 12.547 14.344 1 98.56 165 ILE B N 1
ATOM 3632 C CA . ILE B 1 165 ? 1.688 12.492 14.859 1 98.56 165 ILE B CA 1
ATOM 3633 C C . ILE B 1 165 ? 1.131 13.906 15 1 98.56 165 ILE B C 1
ATOM 3635 O O . ILE B 1 165 ? 1.735 14.758 15.664 1 98.56 165 ILE B O 1
ATOM 3639 N N . GLY B 1 166 ? 0.055 14.109 14.352 1 93.88 166 GLY B N 1
ATOM 3640 C CA . GLY B 1 166 ? -0.58 15.422 14.391 1 93.88 166 GLY B CA 1
ATOM 3641 C C . GLY B 1 166 ? -1.934 15.406 15.078 1 93.88 166 GLY B C 1
ATOM 3642 O O . GLY B 1 166 ? -2.572 14.352 15.18 1 93.88 166 GLY B O 1
ATOM 3643 N N . GLY B 1 167 ? -2.32 16.516 15.625 1 92.06 167 GLY B N 1
ATOM 3644 C CA . GLY B 1 167 ? -3.627 16.656 16.25 1 92.06 167 GLY B CA 1
ATOM 3645 C C . GLY B 1 167 ? -3.873 18.062 16.781 1 92.06 167 GLY B C 1
ATOM 3646 O O . GLY B 1 167 ? -2.986 18.922 16.734 1 92.06 167 GLY B O 1
ATOM 3647 N N . GLY B 1 168 ? -5.121 18.281 17.188 1 91.69 168 GLY B N 1
ATOM 3648 C CA . GLY B 1 168 ? -5.512 19.578 17.688 1 91.69 168 GLY B CA 1
ATOM 3649 C C . GLY B 1 168 ? -5.879 19.578 19.156 1 91.69 168 GLY B C 1
ATOM 3650 O O . GLY B 1 168 ? -5.996 20.625 19.781 1 91.69 168 GLY B O 1
ATOM 3651 N N . GLY B 1 169 ? -6.027 18.438 19.719 1 92.19 169 GLY B N 1
ATOM 3652 C CA . GLY B 1 169 ? -6.445 18.312 21.109 1 92.19 169 GLY B CA 1
ATOM 3653 C C . GLY B 1 169 ? -5.336 17.844 22.031 1 92.19 169 GLY B C 1
ATOM 3654 O O . GLY B 1 169 ? -4.332 17.297 21.562 1 92.19 169 GLY B O 1
ATOM 3655 N N . ARG B 1 170 ? -5.566 18.078 23.312 1 94.88 170 ARG B N 1
ATOM 3656 C CA . ARG B 1 170 ? -4.539 17.797 24.312 1 94.88 170 ARG B CA 1
ATOM 3657 C C . ARG B 1 170 ? -4.215 16.312 24.359 1 94.88 170 ARG B C 1
ATOM 3659 O O . ARG B 1 170 ? -3.053 15.938 24.516 1 94.88 170 ARG B O 1
ATOM 3666 N N . ARG B 1 171 ? -5.195 15.5 24.203 1 95.12 171 ARG B N 1
ATOM 3667 C CA . ARG B 1 171 ? -4.992 14.055 24.281 1 95.12 171 ARG B CA 1
ATOM 3668 C C . ARG B 1 171 ? -4.039 13.586 23.188 1 95.12 171 ARG B C 1
ATOM 3670 O O . ARG B 1 171 ? -3.041 12.914 23.484 1 95.12 171 ARG B O 1
ATOM 3677 N N . THR B 1 172 ? -4.332 13.898 21.984 1 95.56 172 THR B N 1
ATOM 3678 C CA . THR B 1 172 ? -3.504 13.484 20.859 1 95.56 172 THR B CA 1
ATOM 3679 C C . THR B 1 172 ? -2.113 14.102 20.953 1 95.56 172 THR B C 1
ATOM 3681 O O . THR B 1 172 ? -1.111 13.438 20.688 1 95.56 172 THR B O 1
ATOM 3684 N N . LEU B 1 173 ? -2.047 15.344 21.344 1 97.5 173 LEU B N 1
ATOM 3685 C CA . LEU B 1 173 ? -0.762 16.031 21.422 1 97.5 173 LEU B CA 1
ATOM 3686 C C . LEU B 1 173 ? 0.089 15.484 22.562 1 97.5 173 LEU B C 1
ATOM 3688 O O . LEU B 1 173 ? 1.318 15.453 22.469 1 97.5 173 LEU B O 1
ATOM 3692 N N . THR B 1 174 ? -0.549 15.047 23.625 1 98.06 174 THR B N 1
ATOM 3693 C CA . THR B 1 174 ? 0.179 14.391 24.703 1 98.06 174 THR B CA 1
ATOM 3694 C C . THR B 1 174 ? 0.795 13.078 24.219 1 98.06 174 THR B C 1
ATOM 3696 O O . THR B 1 174 ? 1.956 12.789 24.516 1 98.06 174 THR B O 1
ATOM 3699 N N . LEU B 1 175 ? 0.009 12.344 23.484 1 98.38 175 LEU B N 1
ATOM 3700 C CA . LEU B 1 175 ? 0.539 11.117 22.875 1 98.38 175 LEU B CA 1
ATOM 3701 C C . LEU B 1 175 ? 1.691 11.438 21.938 1 98.38 175 LEU B C 1
ATOM 3703 O O . LEU B 1 175 ? 2.723 10.766 21.953 1 98.38 175 LEU B O 1
ATOM 3707 N N . ALA B 1 176 ? 1.498 12.43 21.094 1 98.62 176 ALA B N 1
ATOM 3708 C CA . ALA B 1 176 ? 2.531 12.828 20.141 1 98.62 176 ALA B CA 1
ATOM 3709 C C . ALA B 1 176 ? 3.828 13.188 20.859 1 98.62 176 ALA B C 1
ATOM 3711 O O . ALA B 1 176 ? 4.91 12.773 20.438 1 98.62 176 ALA B O 1
ATOM 3712 N N . ALA B 1 177 ? 3.678 13.93 21.922 1 98.62 177 ALA B N 1
ATOM 3713 C CA . ALA B 1 177 ? 4.832 14.352 22.703 1 98.62 177 ALA B CA 1
ATOM 3714 C C . ALA B 1 177 ? 5.625 13.148 23.203 1 98.62 177 ALA B C 1
ATOM 3716 O O . ALA B 1 177 ? 6.855 13.188 23.266 1 98.62 177 ALA B O 1
ATOM 3717 N N . ARG B 1 178 ? 4.93 12.102 23.469 1 98.06 178 ARG B N 1
ATOM 3718 C CA . ARG B 1 178 ? 5.555 10.93 24.062 1 98.06 178 ARG B CA 1
ATOM 3719 C C . ARG B 1 178 ? 6.145 10.023 22.984 1 98.06 178 ARG B C 1
ATOM 3721 O O . ARG B 1 178 ? 7.168 9.375 23.203 1 98.06 178 ARG B O 1
ATOM 3728 N N . GLU B 1 179 ? 5.516 10.016 21.828 1 98.25 179 GLU B N 1
ATOM 3729 C CA . GLU B 1 179 ? 5.812 8.906 20.922 1 98.25 179 GLU B CA 1
ATOM 3730 C C . GLU B 1 179 ? 6.406 9.406 19.609 1 98.25 179 GLU B C 1
ATOM 3732 O O . GLU B 1 179 ? 7.066 8.648 18.891 1 98.25 179 GLU B O 1
ATOM 3737 N N . ALA B 1 180 ? 6.184 10.609 19.234 1 98.56 180 ALA B N 1
ATOM 3738 C CA . ALA B 1 180 ? 6.516 11.086 17.891 1 98.56 180 ALA B CA 1
ATOM 3739 C C . ALA B 1 180 ? 7.895 11.742 17.875 1 98.56 180 ALA B C 1
ATOM 3741 O O . ALA B 1 180 ? 8.461 12.047 18.922 1 98.56 180 ALA B O 1
ATOM 3742 N N . ASP B 1 181 ? 8.484 11.844 16.734 1 98.69 181 ASP B N 1
ATOM 3743 C CA . ASP B 1 181 ? 9.672 12.656 16.484 1 98.69 181 ASP B CA 1
ATOM 3744 C C . ASP B 1 181 ? 9.289 14.047 15.977 1 98.69 181 ASP B C 1
ATOM 3746 O O . ASP B 1 181 ? 10.023 15.008 16.172 1 98.69 181 ASP B O 1
ATOM 3750 N N . ILE B 1 182 ? 8.195 14.102 15.297 1 98.75 182 ILE B N 1
ATOM 3751 C CA . ILE B 1 182 ? 7.625 15.336 14.766 1 98.75 182 ILE B CA 1
ATOM 3752 C C . ILE B 1 182 ? 6.18 15.484 15.234 1 98.75 182 ILE B C 1
ATOM 3754 O O . ILE B 1 182 ? 5.363 14.586 15.055 1 98.75 182 ILE B O 1
ATOM 3758 N N . VAL B 1 183 ? 5.879 16.578 15.82 1 98.75 183 VAL B N 1
ATOM 3759 C CA . VAL B 1 183 ? 4.535 16.875 16.312 1 98.75 183 VAL B CA 1
ATOM 3760 C C . VAL B 1 183 ? 3.867 17.891 15.391 1 98.75 183 VAL B C 1
ATOM 3762 O O . VAL B 1 183 ? 4.371 19.016 15.227 1 98.75 183 VAL B O 1
ATOM 3765 N N . GLY B 1 184 ? 2.793 17.469 14.812 1 98.12 184 GLY B N 1
ATOM 3766 C CA . GLY B 1 184 ? 2.033 18.375 13.969 1 98.12 184 GLY B CA 1
ATOM 3767 C C . GLY B 1 184 ? 0.92 19.094 14.711 1 98.12 184 GLY B C 1
ATOM 3768 O O . GLY B 1 184 ? -0.005 18.453 15.219 1 98.12 184 GLY B O 1
ATOM 3769 N N . LEU B 1 185 ? 0.967 20.406 14.727 1 97.12 185 LEU B N 1
ATOM 3770 C CA . LEU B 1 185 ? -0.087 21.203 15.344 1 97.12 185 LEU B CA 1
ATOM 3771 C C . LEU B 1 185 ? -1.229 21.453 14.359 1 97.12 185 LEU B C 1
ATOM 3773 O O . LEU B 1 185 ? -1.016 21.984 13.266 1 97.12 185 LEU B O 1
ATOM 3777 N N . ALA B 1 186 ? -2.361 21.016 14.75 1 93.56 186 ALA B N 1
ATOM 3778 C CA . ALA B 1 186 ? -3.557 21.203 13.93 1 93.56 186 ALA B CA 1
ATOM 3779 C C . ALA B 1 186 ? -4.656 21.906 14.719 1 93.56 186 ALA B C 1
ATOM 3781 O O . ALA B 1 186 ? -4.633 21.922 15.953 1 93.56 186 ALA B O 1
ATOM 3782 N N . PRO B 1 187 ? -5.586 22.547 13.992 1 91 187 PRO B N 1
ATOM 3783 C CA . PRO B 1 187 ? -6.789 22.984 14.711 1 91 187 PRO B CA 1
ATOM 3784 C C . PRO B 1 187 ? -7.621 21.812 15.227 1 91 187 PRO B C 1
ATOM 3786 O O . PRO B 1 187 ? -7.637 20.75 14.609 1 91 187 PRO B O 1
ATOM 3789 N N . ARG B 1 188 ? -8.258 22.094 16.266 1 88.44 188 ARG B N 1
ATOM 3790 C CA . ARG B 1 188 ? -9.172 21.094 16.797 1 88.44 188 ARG B CA 1
ATOM 3791 C C . ARG B 1 188 ? -10.406 20.938 15.922 1 88.44 188 ARG B C 1
ATOM 3793 O O . ARG B 1 188 ? -10.945 21.938 15.43 1 88.44 188 ARG B O 1
ATOM 3800 N N . ILE B 1 189 ? -10.727 19.734 15.695 1 78.56 189 ILE B N 1
ATOM 3801 C CA . ILE B 1 189 ? -11.969 19.453 14.977 1 78.56 189 ILE B CA 1
ATOM 3802 C C . ILE B 1 189 ? -13.047 19.016 15.961 1 78.56 189 ILE B C 1
ATOM 3804 O O . ILE B 1 189 ? -12.797 18.172 16.828 1 78.56 189 ILE B O 1
ATOM 3808 N N . ARG B 1 190 ? -14.148 19.656 15.898 1 72.88 190 ARG B N 1
ATOM 3809 C CA . ARG B 1 190 ? -15.25 19.312 16.781 1 72.88 190 ARG B CA 1
ATOM 3810 C C . ARG B 1 190 ? -16.078 18.172 16.203 1 72.88 190 ARG B C 1
ATOM 3812 O O . ARG B 1 190 ? -16.25 18.078 14.992 1 72.88 190 ARG B O 1
ATOM 3819 N N . PRO B 1 191 ? -16.328 17.359 17.141 1 63.41 191 PRO B N 1
ATOM 3820 C CA . PRO B 1 191 ? -17.172 16.266 16.672 1 63.41 191 PRO B CA 1
ATOM 3821 C C . PRO B 1 191 ? -18.484 16.75 16.047 1 63.41 191 PRO B C 1
ATOM 3823 O O . PRO B 1 191 ? -19.062 17.734 16.5 1 63.41 191 PRO B O 1
ATOM 3826 N N . ALA B 1 192 ? -18.672 16.484 14.75 1 59.22 192 ALA B N 1
ATOM 3827 C CA . ALA B 1 192 ? -19.953 16.812 14.148 1 59.22 192 ALA B CA 1
ATOM 3828 C C . ALA B 1 192 ? -20.891 15.609 14.148 1 59.22 192 ALA B C 1
ATOM 3830 O O . ALA B 1 192 ? -20.438 14.469 14.031 1 59.22 192 ALA B O 1
ATOM 3831 N N . THR B 1 193 ? -22.047 15.836 14.586 1 52.72 193 THR B N 1
ATOM 3832 C CA . THR B 1 193 ? -23.094 14.82 14.508 1 52.72 193 THR B CA 1
ATOM 3833 C C . THR B 1 193 ? -23.406 14.477 13.055 1 52.72 193 THR B C 1
ATOM 3835 O O . THR B 1 193 ? -23.828 13.359 12.75 1 52.72 193 THR B O 1
ATOM 3838 N N . HIS B 1 194 ? -23.312 15.555 12.266 1 55.97 194 HIS B N 1
ATOM 3839 C CA . HIS B 1 194 ? -23.625 15.344 10.852 1 55.97 194 HIS B CA 1
ATOM 3840 C C . HIS B 1 194 ? -22.625 16.078 9.961 1 55.97 194 HIS B C 1
ATOM 3842 O O . HIS B 1 194 ? -22.203 17.203 10.281 1 55.97 194 HIS B O 1
ATOM 3848 N N . GLY B 1 195 ? -22.188 15.477 8.883 1 57.03 195 GLY B N 1
ATOM 3849 C CA . GLY B 1 195 ? -21.344 16.125 7.895 1 57.03 195 GLY B CA 1
ATOM 3850 C C . GLY B 1 195 ? -19.922 16.344 8.375 1 57.03 195 GLY B C 1
ATOM 3851 O O . GLY B 1 195 ? -19.422 15.617 9.234 1 57.03 195 GLY B O 1
ATOM 3852 N N . MET B 1 196 ? -19.234 17.156 7.641 1 61.09 196 MET B N 1
ATOM 3853 C CA . MET B 1 196 ? -17.875 17.531 8.031 1 61.09 196 MET B CA 1
ATOM 3854 C C . MET B 1 196 ? -17.891 18.422 9.266 1 61.09 196 MET B C 1
ATOM 3856 O O . MET B 1 196 ? -18.547 19.469 9.258 1 61.09 196 MET B O 1
ATOM 3860 N N . PRO B 1 197 ? -17.375 17.938 10.398 1 65 197 PRO B N 1
ATOM 3861 C CA . PRO B 1 197 ? -17.344 18.812 11.578 1 65 197 PRO B CA 1
ATOM 3862 C C . PRO B 1 197 ? -16.609 20.125 11.32 1 65 197 PRO B C 1
ATOM 3864 O O . PRO B 1 197 ? -15.578 20.125 10.633 1 65 197 PRO B O 1
ATOM 3867 N N . PRO B 1 198 ? -17.391 21.234 11.742 1 68.06 198 PRO B N 1
ATOM 3868 C CA . PRO B 1 198 ? -16.641 22.484 11.609 1 68.06 198 PRO B CA 1
ATOM 3869 C C . PRO B 1 198 ? -15.43 22.547 12.539 1 68.06 198 PRO B C 1
ATOM 3871 O O . PRO B 1 198 ? -15.438 21.938 13.609 1 68.06 198 PRO B O 1
ATOM 3874 N N . PRO B 1 199 ? -14.383 23.156 12.094 1 75.5 199 PRO B N 1
ATOM 3875 C CA . PRO B 1 199 ? -13.25 23.344 13 1 75.5 199 PRO B CA 1
ATOM 3876 C C . PRO B 1 199 ? -13.57 24.297 14.156 1 75.5 199 PRO B C 1
ATOM 3878 O O . PRO B 1 199 ? -14.531 25.062 14.086 1 75.5 199 PRO B O 1
ATOM 3881 N N . ASP B 1 200 ? -12.914 24.125 15.281 1 85.31 200 ASP B N 1
ATOM 3882 C CA . ASP B 1 200 ? -12.93 25.094 16.375 1 85.31 200 ASP B CA 1
ATOM 3883 C C . ASP B 1 200 ? -12.195 26.375 15.977 1 85.31 200 ASP B C 1
ATOM 3885 O O . ASP B 1 200 ? -10.969 26.406 15.922 1 85.31 200 ASP B O 1
ATOM 3889 N N . ALA B 1 201 ? -12.977 27.406 15.805 1 86.75 201 ALA B N 1
ATOM 3890 C CA . ALA B 1 201 ? -12.414 28.656 15.297 1 86.75 201 ALA B CA 1
ATOM 3891 C C . ALA B 1 201 ? -11.312 29.172 16.219 1 86.75 201 ALA B C 1
ATOM 3893 O O . ALA B 1 201 ? -10.305 29.703 15.742 1 86.75 201 ALA B O 1
ATOM 3894 N N . HIS B 1 202 ? -11.461 29 17.484 1 88.94 202 HIS B N 1
ATOM 3895 C CA . HIS B 1 202 ? -10.469 29.469 18.438 1 88.94 202 HIS B CA 1
ATOM 3896 C C . HIS B 1 202 ? -9.148 28.719 18.266 1 88.94 202 HIS B C 1
ATOM 3898 O O . HIS B 1 202 ? -8.086 29.25 18.594 1 88.94 202 HIS B O 1
ATOM 3904 N N . SER B 1 203 ? -9.297 27.594 17.688 1 91.81 203 SER B N 1
ATOM 3905 C CA . SER B 1 203 ? -8.133 26.719 17.547 1 91.81 203 SER B CA 1
ATOM 3906 C C . SER B 1 203 ? -7.258 27.156 16.375 1 91.81 203 SER B C 1
ATOM 3908 O O . SER B 1 203 ? -6.152 26.625 16.203 1 91.81 203 SER B O 1
ATOM 3910 N N . PHE B 1 204 ? -7.656 28.219 15.711 1 91.75 204 PHE B N 1
ATOM 3911 C CA . PHE B 1 204 ? -6.895 28.734 14.578 1 91.75 204 PHE B CA 1
ATOM 3912 C C . PHE B 1 204 ? -5.926 29.828 15.031 1 91.75 204 PHE B C 1
ATOM 3914 O O . PHE B 1 204 ? -5.023 30.203 14.281 1 91.75 204 PHE B O 1
ATOM 3921 N N . THR B 1 205 ? -6.047 30.312 16.188 1 94.44 205 THR B N 1
ATOM 3922 C CA . THR B 1 205 ? -5.309 31.5 16.609 1 94.44 205 THR B CA 1
ATOM 3923 C C . THR B 1 205 ? -3.889 31.125 17.031 1 94.44 205 THR B C 1
ATOM 3925 O O . THR B 1 205 ? -3.625 29.984 17.406 1 94.44 205 THR B O 1
ATOM 3928 N N . ILE B 1 206 ? -2.984 32.125 16.969 1 96.56 206 ILE B N 1
ATOM 3929 C CA . ILE B 1 206 ? -1.604 31.938 17.406 1 96.56 206 ILE B CA 1
ATOM 3930 C C . ILE B 1 206 ? -1.575 31.641 18.906 1 96.56 206 ILE B C 1
ATOM 3932 O O . ILE B 1 206 ? -0.726 30.875 19.375 1 96.56 206 ILE B O 1
ATOM 3936 N N . ALA B 1 207 ? -2.465 32.219 19.641 1 96.44 207 ALA B N 1
ATOM 3937 C CA . ALA B 1 207 ? -2.559 31.953 21.078 1 96.44 207 ALA B CA 1
ATOM 3938 C C . ALA B 1 207 ? -2.857 30.484 21.344 1 96.44 207 ALA B C 1
ATOM 3940 O O . ALA B 1 207 ? -2.287 29.875 22.266 1 96.44 207 ALA B O 1
ATOM 3941 N N . SER B 1 208 ? -3.762 29.953 20.609 1 95.94 208 SER B N 1
ATOM 3942 C CA . SER B 1 208 ? -4.082 28.531 20.75 1 95.94 208 SER B CA 1
ATOM 3943 C C . SER B 1 208 ? -2.875 27.672 20.406 1 95.94 208 SER B C 1
ATOM 3945 O O . SER B 1 208 ? -2.635 26.656 21.062 1 95.94 208 SER B O 1
ATOM 3947 N N . ALA B 1 209 ? -2.158 28.016 19.391 1 97.5 209 ALA B N 1
ATOM 3948 C CA . ALA B 1 209 ? -0.96 27.266 19.031 1 97.5 209 ALA B CA 1
ATOM 3949 C C . ALA B 1 209 ? 0.072 27.297 20.156 1 97.5 209 ALA B C 1
ATOM 3951 O O . ALA B 1 209 ? 0.723 26.281 20.438 1 97.5 209 ALA B O 1
ATOM 3952 N N . GLU B 1 210 ? 0.195 28.453 20.766 1 98.25 210 GLU B N 1
ATOM 3953 C CA . GLU B 1 210 ? 1.101 28.578 21.906 1 98.25 210 GLU B CA 1
ATOM 3954 C C . GLU B 1 210 ? 0.674 27.672 23.047 1 98.25 210 GLU B C 1
ATOM 3956 O O . GLU B 1 210 ? 1.515 27.047 23.703 1 98.25 210 GLU B O 1
ATOM 3961 N N . GLU B 1 211 ? -0.583 27.641 23.281 1 97.81 211 GLU B N 1
ATOM 3962 C CA . GLU B 1 211 ? -1.117 26.75 24.297 1 97.81 211 GLU B CA 1
ATOM 3963 C C . GLU B 1 211 ? -0.805 25.297 23.969 1 97.81 211 GLU B C 1
ATOM 3965 O O . GLU B 1 211 ? -0.427 24.516 24.859 1 97.81 211 GLU B O 1
ATOM 3970 N N . LYS B 1 212 ? -0.991 24.906 22.781 1 98.06 212 LYS B N 1
ATOM 3971 C CA . LYS B 1 212 ? -0.717 23.547 22.344 1 98.06 212 LYS B CA 1
ATOM 3972 C C . LYS B 1 212 ? 0.76 23.188 22.516 1 98.06 212 LYS B C 1
ATOM 3974 O O . LYS B 1 212 ? 1.1 22.094 22.938 1 98.06 212 LYS B O 1
ATOM 3979 N N . VAL B 1 213 ? 1.599 24.125 22.156 1 98.5 213 VAL B N 1
ATOM 3980 C CA . VAL B 1 213 ? 3.029 23.906 22.328 1 98.5 213 VAL B CA 1
ATOM 3981 C C . VAL B 1 213 ? 3.334 23.703 23.812 1 98.5 213 VAL B C 1
ATOM 3983 O O . VAL B 1 213 ? 4.168 22.859 24.172 1 98.5 213 VAL B O 1
ATOM 3986 N N . ALA B 1 214 ? 2.652 24.453 24.625 1 98.5 214 ALA B N 1
ATOM 3987 C CA . ALA B 1 214 ? 2.834 24.297 26.062 1 98.5 214 ALA B CA 1
ATOM 3988 C C . ALA B 1 214 ? 2.426 22.891 26.516 1 98.5 214 ALA B C 1
ATOM 3990 O O . ALA B 1 214 ? 3.1 22.281 27.359 1 98.5 214 ALA B O 1
ATOM 3991 N N . TRP B 1 215 ? 1.278 22.375 26 1 98.31 215 TRP B N 1
ATOM 3992 C CA . TRP B 1 215 ? 0.86 21.016 26.312 1 98.31 215 TRP B CA 1
ATOM 3993 C C . TRP B 1 215 ? 1.938 20.016 25.906 1 98.31 215 TRP B C 1
ATOM 3995 O O . TRP B 1 215 ? 2.258 19.094 26.656 1 98.31 215 TRP B O 1
ATOM 4005 N N . VAL B 1 216 ? 2.473 20.172 24.688 1 98.75 216 VAL B N 1
ATOM 4006 C CA . VAL B 1 216 ? 3.486 19.266 24.141 1 98.75 216 VAL B CA 1
ATOM 4007 C C . VAL B 1 216 ? 4.738 19.328 25.016 1 98.75 216 VAL B C 1
ATOM 4009 O O . VAL B 1 216 ? 5.301 18.281 25.375 1 98.75 216 VAL B O 1
ATOM 4012 N N . ARG B 1 217 ? 5.145 20.516 25.375 1 98.56 217 ARG B N 1
ATOM 4013 C CA . ARG B 1 217 ? 6.328 20.703 26.219 1 98.56 217 ARG B CA 1
ATOM 4014 C C . ARG B 1 217 ? 6.156 20 27.562 1 98.56 217 ARG B C 1
ATOM 4016 O O . ARG B 1 217 ? 7.062 19.297 28.016 1 98.56 217 ARG B O 1
ATOM 4023 N N . GLU B 1 218 ? 5.055 20.219 28.156 1 98.5 218 GLU B N 1
ATOM 4024 C CA . GLU B 1 218 ? 4.758 19.609 29.453 1 98.5 218 GLU B CA 1
ATOM 4025 C C . GLU B 1 218 ? 4.805 18.094 29.375 1 98.5 218 GLU B C 1
ATOM 4027 O O . GLU B 1 218 ? 5.418 17.438 30.219 1 98.5 218 GLU B O 1
ATOM 4032 N N . ALA B 1 219 ? 4.215 17.562 28.359 1 98.38 219 ALA B N 1
ATOM 4033 C CA . ALA B 1 219 ? 4.102 16.125 28.219 1 98.38 219 ALA B CA 1
ATOM 4034 C C . ALA B 1 219 ? 5.438 15.508 27.797 1 98.38 219 ALA B C 1
ATOM 4036 O O . ALA B 1 219 ? 5.758 14.375 28.188 1 98.38 219 ALA B O 1
ATOM 4037 N N . ALA B 1 220 ? 6.215 16.156 27 1 98.38 220 ALA B N 1
ATOM 4038 C CA . ALA B 1 220 ? 7.453 15.641 26.438 1 98.38 220 ALA B CA 1
ATOM 4039 C C . ALA B 1 220 ? 8.578 15.664 27.453 1 98.38 220 ALA B C 1
ATOM 4041 O O . ALA B 1 220 ? 9.477 14.82 27.422 1 98.38 220 ALA B O 1
ATOM 4042 N N . GLY B 1 221 ? 8.594 16.656 28.375 1 97.81 221 GLY B N 1
ATOM 4043 C CA . GLY B 1 221 ? 9.719 16.844 29.281 1 97.81 221 GLY B CA 1
ATOM 4044 C C . GLY B 1 221 ? 11.031 17.094 28.562 1 97.81 221 GLY B C 1
ATOM 4045 O O . GLY B 1 221 ? 11.117 17.984 27.719 1 97.81 221 GLY B O 1
ATOM 4046 N N . ASP B 1 222 ? 12.016 16.328 28.812 1 97.12 222 ASP B N 1
ATOM 4047 C CA . ASP B 1 222 ? 13.359 16.5 28.266 1 97.12 222 ASP B CA 1
ATOM 4048 C C . ASP B 1 222 ? 13.375 16.203 26.766 1 97.12 222 ASP B C 1
ATOM 4050 O O . ASP B 1 222 ? 14.227 16.719 26.031 1 97.12 222 ASP B O 1
ATOM 4054 N N . ARG B 1 223 ? 12.398 15.453 26.375 1 96.69 223 ARG B N 1
ATOM 4055 C CA . ARG B 1 223 ? 12.32 15.055 24.969 1 96.69 223 ARG B CA 1
ATOM 4056 C C . ARG B 1 223 ? 11.977 16.25 24.094 1 96.69 223 ARG B C 1
ATOM 4058 O O . ARG B 1 223 ? 12.148 16.188 22.859 1 96.69 223 ARG B O 1
ATOM 4065 N N . PHE B 1 224 ? 11.484 17.297 24.688 1 98.06 224 PHE B N 1
ATOM 4066 C CA . PHE B 1 224 ? 10.969 18.438 23.906 1 98.06 224 PHE B CA 1
ATOM 4067 C C . PHE B 1 224 ? 12.055 19.016 23.016 1 98.06 224 PHE B C 1
ATOM 4069 O O . PHE B 1 224 ? 11.781 19.391 21.875 1 98.06 224 PHE B O 1
ATOM 4076 N N . ALA B 1 225 ? 13.266 19.031 23.484 1 97.06 225 ALA B N 1
ATOM 4077 C CA . ALA B 1 225 ? 14.383 19.641 22.75 1 97.06 225 ALA B CA 1
ATOM 4078 C C . ALA B 1 225 ? 14.68 18.875 21.469 1 97.06 225 ALA B C 1
ATOM 4080 O O . ALA B 1 225 ? 15.25 19.438 20.531 1 97.06 225 ALA B O 1
ATOM 4081 N N . SER B 1 226 ? 14.281 17.641 21.422 1 97.31 226 SER B N 1
ATOM 4082 C CA . SER B 1 226 ? 14.578 16.797 20.25 1 97.31 226 SER B CA 1
ATOM 4083 C C . SER B 1 226 ? 13.391 16.75 19.297 1 97.31 226 SER B C 1
ATOM 4085 O O . SER B 1 226 ? 13.5 16.203 18.203 1 97.31 226 SER B O 1
ATOM 4087 N N . LEU B 1 227 ? 12.258 17.281 19.688 1 98.25 227 LEU B N 1
ATOM 4088 C CA . LEU B 1 227 ? 11.055 17.234 18.859 1 98.25 227 LEU B CA 1
ATOM 4089 C C . LEU B 1 227 ? 11.117 18.297 17.766 1 98.25 227 LEU B C 1
ATOM 4091 O O . LEU B 1 227 ? 11.586 19.406 18 1 98.25 227 LEU B O 1
ATOM 4095 N N . GLU B 1 228 ? 10.719 17.891 16.656 1 98.62 228 GLU B N 1
ATOM 4096 C CA . GLU B 1 228 ? 10.398 18.859 15.609 1 98.62 228 GLU B CA 1
ATOM 4097 C C . GLU B 1 228 ? 8.922 19.234 15.633 1 98.62 228 GLU B C 1
ATOM 4099 O O . GLU B 1 228 ? 8.055 18.359 15.734 1 98.62 228 GLU B O 1
ATOM 4104 N N . LEU B 1 229 ? 8.617 20.5 15.586 1 98.62 229 LEU B N 1
ATOM 4105 C CA . LEU B 1 229 ? 7.238 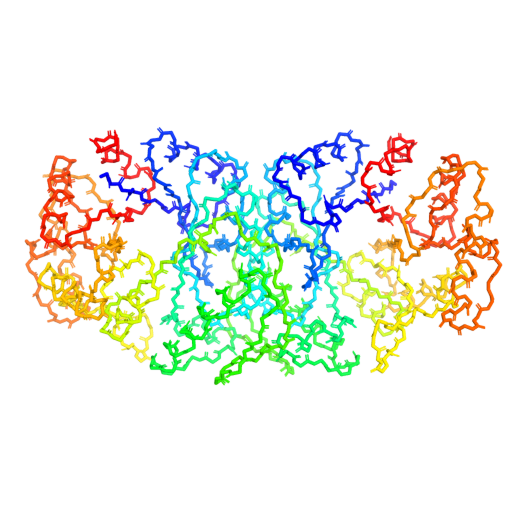20.969 15.531 1 98.62 229 LEU B CA 1
ATOM 4106 C C . LEU B 1 229 ? 6.855 21.375 14.117 1 98.62 229 LEU B C 1
ATOM 4108 O O . LEU B 1 229 ? 7.641 22.016 13.414 1 98.62 229 LEU B O 1
ATOM 4112 N N . ASN B 1 230 ? 5.68 20.953 13.727 1 98.62 230 ASN B N 1
ATOM 4113 C CA . ASN B 1 230 ? 5.137 21.203 12.398 1 98.62 230 ASN B CA 1
ATOM 4114 C C . ASN B 1 230 ? 3.787 21.906 12.469 1 98.62 230 ASN B C 1
ATOM 4116 O O . ASN B 1 230 ? 3.004 21.672 13.391 1 98.62 230 ASN B O 1
ATOM 4120 N N . VAL B 1 231 ? 3.537 22.766 11.508 1 96.94 231 VAL B N 1
ATOM 4121 C CA . VAL B 1 231 ? 2.203 23.328 11.297 1 96.94 231 VAL B CA 1
ATOM 4122 C C . VAL B 1 231 ? 1.747 23.062 9.867 1 96.94 231 VAL B C 1
ATOM 4124 O O . VAL B 1 231 ? 2.572 22.953 8.953 1 96.94 231 VAL B O 1
ATOM 4127 N N . TYR B 1 232 ? 0.49 22.875 9.672 1 87.5 232 TYR B N 1
ATOM 4128 C CA . TYR B 1 232 ? -0.03 22.609 8.336 1 87.5 232 TYR B CA 1
ATOM 4129 C C . TYR B 1 232 ? -1.348 23.344 8.109 1 87.5 232 TYR B C 1
ATOM 4131 O O . TYR B 1 232 ? -2.057 23.672 9.07 1 87.5 232 TYR B O 1
ATOM 4139 N N . PRO B 1 233 ? -1.501 23.672 6.82 1 78.19 233 PRO B N 1
ATOM 4140 C CA . PRO B 1 233 ? -2.59 24.578 6.43 1 78.19 233 PRO B CA 1
ATOM 4141 C C . PRO B 1 233 ? -3.963 23.906 6.523 1 78.19 233 PRO B C 1
ATOM 4143 O O . PRO B 1 233 ? -4.355 23.156 5.629 1 78.19 233 PRO B O 1
ATOM 4146 N N . SER B 1 234 ? -4.641 24.172 7.465 1 74.06 234 SER B N 1
ATOM 4147 C CA . SER B 1 234 ? -6.004 23.703 7.656 1 74.06 234 SER B CA 1
ATOM 4148 C C . SER B 1 234 ? -7.023 24.797 7.367 1 74.06 234 SER B C 1
ATOM 4150 O O . SER B 1 234 ? -8.219 24.531 7.254 1 74.06 234 SER B O 1
ATOM 4152 N N . GLY B 1 235 ? -6.492 25.953 7.086 1 73.25 235 GLY B N 1
ATOM 4153 C CA . GLY B 1 235 ? -7.367 27.094 6.832 1 73.25 235 GLY B CA 1
ATOM 4154 C C . GLY B 1 235 ? -7.547 27.391 5.355 1 73.25 235 GLY B C 1
ATOM 4155 O O . GLY B 1 235 ? -8.078 28.438 4.992 1 73.25 235 GLY B O 1
ATOM 4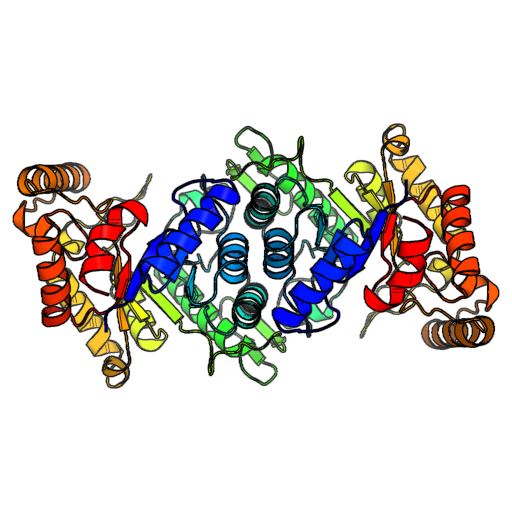156 N N . GLY B 1 236 ? -7.07 26.547 4.559 1 82.88 236 GLY B N 1
ATOM 4157 C CA . GLY B 1 236 ? -7.16 26.75 3.123 1 82.88 236 GLY B CA 1
ATOM 4158 C C . GLY B 1 236 ? -5.809 26.766 2.436 1 82.88 236 GLY B C 1
ATOM 4159 O O . GLY B 1 236 ? -4.77 26.656 3.094 1 82.88 236 GLY B O 1
ATOM 4160 N N . PRO B 1 237 ? -5.871 26.984 1.165 1 91.69 237 PRO B N 1
ATOM 4161 C CA . PRO B 1 237 ? -4.637 26.922 0.382 1 91.69 237 PRO B CA 1
ATOM 4162 C C . PRO B 1 237 ? -3.752 28.156 0.588 1 91.69 237 PRO B C 1
ATOM 4164 O O . PRO B 1 237 ? -4.246 29.219 0.957 1 91.69 237 PRO B O 1
ATOM 4167 N N . LEU B 1 238 ? -2.477 27.984 0.419 1 96.75 238 LEU B N 1
ATOM 4168 C CA . LEU B 1 238 ? -1.519 29.078 0.387 1 96.75 238 LEU B CA 1
ATOM 4169 C C . LEU B 1 238 ? -1.816 30.031 -0.771 1 96.75 238 LEU B C 1
ATOM 4171 O O . LEU B 1 238 ? -2.033 29.578 -1.9 1 96.75 238 LEU B O 1
ATOM 4175 N N . VAL B 1 239 ? -1.94 31.328 -0.49 1 97.25 239 VAL B N 1
ATOM 4176 C CA . VAL B 1 239 ? -2.213 32.344 -1.497 1 97.25 239 VAL B CA 1
ATOM 4177 C C . VAL B 1 239 ? -1.168 33.469 -1.402 1 97.25 239 VAL B C 1
ATOM 4179 O O . VAL B 1 239 ? -1.084 34.156 -0.387 1 97.25 239 VAL B O 1
ATOM 4182 N N . ILE B 1 240 ? -0.407 33.594 -2.426 1 97.69 240 ILE B N 1
ATOM 4183 C CA . ILE B 1 240 ? 0.555 34.688 -2.5 1 97.69 240 ILE B CA 1
ATOM 4184 C C . ILE B 1 240 ? -0.109 35.938 -3.113 1 97.69 240 ILE B C 1
ATOM 4186 O O . ILE B 1 240 ? -0.564 35.875 -4.258 1 97.69 240 ILE B O 1
ATOM 4190 N N . THR B 1 241 ? -0.216 36.938 -2.346 1 97.94 241 THR B N 1
ATOM 4191 C CA . THR B 1 241 ? -0.869 38.156 -2.775 1 97.94 241 THR B CA 1
ATOM 4192 C C . THR B 1 241 ? -0.342 39.344 -1.984 1 97.94 241 THR B C 1
ATOM 4194 O O . THR B 1 241 ? 0.119 39.219 -0.852 1 97.94 241 THR B O 1
ATOM 4197 N N . ASP B 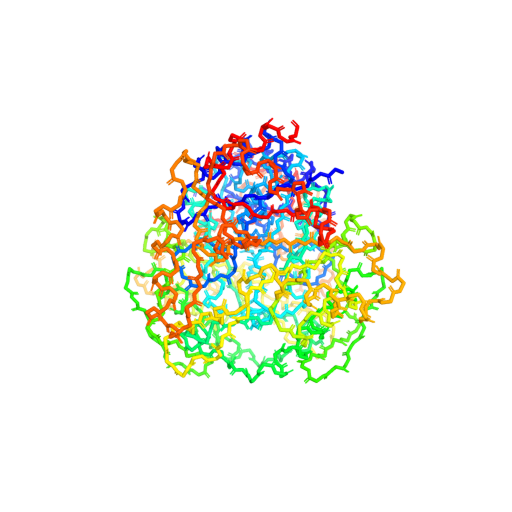1 242 ? -0.388 40.562 -2.582 1 96.75 242 ASP B N 1
ATOM 4198 C CA . ASP B 1 242 ? -0.047 41.781 -1.872 1 96.75 242 ASP B CA 1
ATOM 4199 C C . ASP B 1 242 ? -1.269 42.375 -1.167 1 96.75 242 ASP B C 1
ATOM 4201 O O . ASP B 1 242 ? -1.154 43.344 -0.42 1 96.75 242 ASP B O 1
ATOM 4205 N N . ASN B 1 243 ? -2.377 41.812 -1.37 1 96.75 243 ASN B N 1
ATOM 4206 C CA . ASN B 1 243 ? -3.641 42.25 -0.783 1 96.75 243 ASN B CA 1
ATOM 4207 C C . ASN B 1 243 ? -4.273 41.156 0.057 1 96.75 243 ASN B C 1
ATOM 4209 O O . ASN B 1 243 ? -5.379 40.688 -0.244 1 96.75 243 ASN B O 1
ATOM 4213 N N . ALA B 1 244 ? -3.625 40.875 1.161 1 97.31 244 ALA B N 1
ATOM 4214 C CA . ALA B 1 244 ? -3.973 39.719 1.969 1 97.31 244 ALA B CA 1
ATOM 4215 C C . ALA B 1 244 ? -5.211 40 2.82 1 97.31 244 ALA B C 1
ATOM 4217 O O . ALA B 1 244 ? -5.996 39.094 3.094 1 97.31 244 ALA B O 1
ATOM 4218 N N . LYS B 1 245 ? -5.434 41.219 3.211 1 97.06 245 LYS B N 1
ATOM 4219 C CA . LYS B 1 245 ? -6.414 41.531 4.242 1 97.06 245 LYS B CA 1
ATOM 4220 C C . LYS B 1 245 ? -7.824 41.156 3.809 1 97.06 245 LYS B C 1
ATOM 4222 O O . LYS B 1 245 ? -8.57 40.562 4.578 1 97.06 245 LYS B O 1
ATOM 4227 N N . PRO B 1 246 ? -8.258 41.5 2.578 1 97.31 246 PRO B N 1
ATOM 4228 C CA . PRO B 1 246 ? -9.609 41.094 2.174 1 97.31 246 PRO B CA 1
ATOM 4229 C C . PRO B 1 246 ? -9.805 39.594 2.164 1 97.31 246 PRO B C 1
ATOM 4231 O O . PRO B 1 246 ? -10.883 39.094 2.51 1 97.31 246 PRO B O 1
ATOM 4234 N N . LEU B 1 247 ? -8.797 38.906 1.743 1 97.06 247 LEU B N 1
ATOM 4235 C CA . LEU B 1 247 ? -8.891 37.438 1.719 1 97.06 247 LEU B CA 1
ATOM 4236 C C . LEU B 1 247 ? -8.961 36.875 3.133 1 97.06 247 LEU B C 1
ATOM 4238 O O . LEU B 1 247 ? -9.703 35.938 3.391 1 97.06 247 LEU B O 1
ATOM 4242 N N . ALA B 1 248 ? -8.164 37.438 4 1 96.62 248 ALA B N 1
ATOM 4243 C CA . ALA B 1 248 ? -8.203 37.031 5.406 1 96.62 248 ALA B CA 1
ATOM 4244 C C . ALA B 1 248 ? -9.578 37.281 6.016 1 96.62 248 ALA B C 1
ATOM 4246 O O . ALA B 1 248 ? -10.086 36.469 6.781 1 96.62 248 ALA B O 1
ATOM 4247 N N . GLN B 1 249 ? -10.102 38.406 5.672 1 97 249 GLN B N 1
ATOM 4248 C CA . GLN B 1 249 ? -11.438 38.75 6.172 1 97 249 GLN B CA 1
ATOM 4249 C C . GLN B 1 249 ? -12.477 37.75 5.676 1 97 249 GLN B C 1
ATOM 4251 O O . GLN B 1 249 ? -13.375 37.375 6.418 1 97 249 GLN B O 1
ATOM 4256 N N . GLU B 1 250 ? -12.359 37.438 4.453 1 95.88 250 GLU B N 1
ATOM 4257 C CA . GLU B 1 250 ? -13.266 36.438 3.898 1 95.88 250 GLU B CA 1
ATOM 4258 C C . GLU B 1 250 ? -13.18 35.125 4.672 1 95.88 250 GLU B C 1
ATOM 4260 O O . GLU B 1 250 ? -14.203 34.469 4.938 1 95.88 250 GLU B O 1
ATOM 4265 N N . ARG B 1 251 ? -11.938 34.688 5 1 93.5 251 ARG B N 1
ATOM 4266 C CA . ARG B 1 251 ? -11.758 33.469 5.777 1 93.5 251 ARG B CA 1
ATOM 4267 C C . ARG B 1 251 ? -12.383 33.594 7.164 1 93.5 251 ARG B C 1
ATOM 4269 O O . ARG B 1 251 ? -13.016 32.656 7.66 1 93.5 251 ARG B O 1
ATOM 4276 N N . ALA B 1 252 ? -12.203 34.719 7.758 1 94.5 252 ALA B N 1
ATOM 4277 C CA . ALA B 1 252 ? -12.797 34.969 9.062 1 94.5 252 ALA B CA 1
ATOM 4278 C C . ALA B 1 252 ? -14.32 34.906 8.992 1 94.5 252 ALA B C 1
ATOM 4280 O O . ALA B 1 252 ? -14.961 34.344 9.875 1 94.5 252 ALA B O 1
ATOM 4281 N N . ASP B 1 253 ? -14.891 35.438 7.961 1 94.88 253 ASP B N 1
ATOM 4282 C CA . ASP B 1 253 ? -16.344 35.438 7.773 1 94.88 253 ASP B CA 1
ATOM 4283 C C . ASP B 1 253 ? -16.875 34 7.594 1 94.88 253 ASP B C 1
ATOM 4285 O O . ASP B 1 253 ? -17.922 33.656 8.141 1 94.88 253 ASP B O 1
ATOM 4289 N N . ARG B 1 254 ? -16.141 33.25 6.879 1 91.19 254 ARG B N 1
ATOM 4290 C CA . ARG B 1 254 ? -16.547 31.875 6.672 1 91.19 254 ARG B CA 1
ATOM 4291 C C . ARG B 1 254 ? -16.547 31.109 7.988 1 91.19 254 ARG B C 1
ATOM 4293 O O . ARG B 1 254 ? -17.453 30.312 8.258 1 91.19 254 ARG B O 1
ATOM 4300 N N . LEU B 1 255 ? -15.508 31.312 8.734 1 89.38 255 LEU B N 1
ATOM 4301 C CA . LEU B 1 255 ? -15.414 30.656 10.031 1 89.38 255 LEU B CA 1
ATOM 4302 C C . LEU B 1 255 ? -16.547 31.094 10.945 1 89.38 255 LEU B C 1
ATOM 4304 O O . LEU B 1 255 ? -17.125 30.281 11.664 1 89.38 255 LEU B O 1
ATOM 4308 N N . ARG B 1 256 ? -16.781 32.344 10.883 1 92.44 256 ARG B N 1
ATOM 4309 C CA . ARG B 1 256 ? -17.875 32.875 11.68 1 92.44 256 ARG B CA 1
ATOM 4310 C C . ARG B 1 256 ? -19.203 32.25 11.273 1 92.44 256 ARG B C 1
ATOM 4312 O O . ARG B 1 256 ? -20 31.875 12.133 1 92.44 256 ARG B O 1
ATOM 4319 N N . GLN B 1 257 ? -19.438 32.156 10.023 1 90.31 257 GLN B N 1
ATOM 4320 C CA . GLN B 1 257 ? -20.672 31.562 9.516 1 90.31 257 GLN B CA 1
ATOM 4321 C C . GLN B 1 257 ? -20.781 30.094 9.945 1 90.31 257 GLN B C 1
ATOM 4323 O O . GLN B 1 257 ? -21.875 29.641 10.297 1 90.31 257 GLN B O 1
ATOM 4328 N N . ALA B 1 258 ? -19.625 29.484 9.977 1 84.75 258 ALA B N 1
ATOM 4329 C CA . ALA B 1 258 ? -19.625 28.047 10.25 1 84.75 258 ALA B CA 1
ATOM 4330 C C . ALA B 1 258 ? -19.672 27.766 11.75 1 84.75 258 ALA B C 1
ATOM 4332 O O . ALA B 1 258 ? -20.203 26.75 12.18 1 84.75 258 ALA B O 1
ATOM 4333 N N . THR B 1 259 ? -19.141 28.656 12.586 1 87.56 259 THR B N 1
ATOM 4334 C CA . THR B 1 259 ? -18.891 28.297 13.984 1 87.56 259 THR B CA 1
ATOM 4335 C C . THR B 1 259 ? -19.562 29.297 14.922 1 87.56 259 THR B C 1
ATOM 4337 O O . THR B 1 259 ? -19.703 29.031 16.125 1 87.56 259 THR B O 1
ATOM 4340 N N . GLY B 1 260 ? -19.859 30.453 14.414 1 88.94 260 GLY B N 1
ATOM 4341 C CA . GLY B 1 260 ? -20.406 31.531 15.234 1 88.94 260 GLY B CA 1
ATOM 4342 C C . GLY B 1 260 ? -19.344 32.344 15.953 1 88.94 260 GLY B C 1
ATOM 4343 O O . GLY B 1 260 ? -19.641 33.281 16.656 1 88.94 260 GLY B O 1
ATOM 4344 N N . VAL B 1 261 ? -18.094 31.984 15.75 1 90.88 261 VAL B N 1
ATOM 4345 C CA . VAL B 1 261 ? -16.984 32.656 16.438 1 90.88 261 VAL B CA 1
ATOM 4346 C C . VAL B 1 261 ? -16.391 33.719 15.531 1 90.88 261 VAL B C 1
ATOM 4348 O O . VAL B 1 261 ? -16.094 33.469 14.359 1 90.88 261 VAL B O 1
ATOM 4351 N N . GLU B 1 262 ? -16.234 34.844 16.094 1 92.69 262 GLU B N 1
ATOM 4352 C CA . GLU B 1 262 ? -15.664 35.969 15.344 1 92.69 262 GLU B CA 1
ATOM 4353 C C . GLU B 1 262 ? -14.156 36.062 15.539 1 92.69 262 GLU B C 1
ATOM 4355 O O . GLU B 1 262 ? -13.68 36.156 16.672 1 92.69 262 GLU B O 1
ATOM 4360 N N . LEU B 1 263 ? -13.461 36 14.477 1 94.5 263 LEU B N 1
ATOM 4361 C CA . LEU B 1 263 ? -12.039 36.312 14.422 1 94.5 263 LEU B CA 1
ATOM 4362 C C . LEU B 1 263 ? -11.758 37.5 13.516 1 94.5 263 LEU B C 1
ATOM 4364 O O . LEU B 1 263 ? -12.5 37.75 12.562 1 94.5 263 LEU B O 1
ATOM 4368 N N . SER B 1 264 ? -10.781 38.25 13.883 1 95.94 264 SER B N 1
ATOM 4369 C CA . SER B 1 264 ? -10.398 39.375 13.023 1 95.94 264 SER B CA 1
ATOM 4370 C C . SER B 1 264 ? -9.539 38.875 11.859 1 95.94 264 SER B C 1
ATOM 4372 O O . SER B 1 264 ? -9.016 37.781 11.875 1 95.94 264 SER B O 1
ATOM 4374 N N . ALA B 1 265 ? -9.43 39.781 10.852 1 96.25 265 ALA B N 1
ATOM 4375 C CA . ALA B 1 265 ? -8.516 39.5 9.75 1 96.25 265 ALA B CA 1
ATOM 4376 C C . ALA B 1 265 ? -7.082 39.312 10.25 1 96.25 265 ALA B C 1
ATOM 4378 O O . ALA B 1 265 ? -6.32 38.5 9.703 1 96.25 265 ALA B O 1
ATOM 4379 N N . ILE B 1 266 ? -6.762 40.031 11.234 1 95.81 266 ILE B N 1
ATOM 4380 C CA . ILE B 1 266 ? -5.422 39.969 11.805 1 95.81 266 ILE B CA 1
ATOM 4381 C C . ILE B 1 266 ? -5.223 38.594 12.484 1 95.81 266 ILE B C 1
ATOM 4383 O O . ILE B 1 266 ? -4.152 38 12.375 1 95.81 266 ILE B O 1
ATOM 4387 N N . ASP B 1 267 ? -6.234 38.094 13.203 1 95.88 267 ASP B N 1
ATOM 4388 C CA . ASP B 1 267 ? -6.176 36.75 13.797 1 95.88 267 ASP B CA 1
ATOM 4389 C C . ASP B 1 267 ? -5.895 35.688 12.734 1 95.88 267 ASP B C 1
ATOM 4391 O O . ASP B 1 267 ? -5.113 34.781 12.961 1 95.88 267 ASP B O 1
ATOM 4395 N N . ILE B 1 268 ? -6.578 35.875 11.617 1 95.75 268 ILE B N 1
ATOM 4396 C CA . ILE B 1 268 ? -6.449 34.906 10.516 1 95.75 268 ILE B CA 1
ATOM 4397 C C . ILE B 1 268 ? -5.043 35 9.93 1 95.75 268 ILE B C 1
ATOM 4399 O O . ILE B 1 268 ? -4.395 33.969 9.719 1 95.75 268 ILE B O 1
ATOM 4403 N N . LEU B 1 269 ? -4.543 36.188 9.727 1 96.38 269 LEU B N 1
ATOM 4404 C CA . LEU B 1 269 ? -3.244 36.375 9.094 1 96.38 269 LEU B CA 1
ATOM 4405 C C . LEU B 1 269 ? -2.115 35.906 10 1 96.38 269 LEU B C 1
ATOM 4407 O O . LEU B 1 269 ? -1.083 35.438 9.523 1 96.38 269 LEU B O 1
ATOM 4411 N N . GLU B 1 270 ? -2.305 35.969 11.266 1 95.81 270 GLU B N 1
ATOM 4412 C CA . GLU B 1 270 ? -1.281 35.562 12.227 1 95.81 270 GLU B CA 1
ATOM 4413 C C . GLU B 1 270 ? -1.346 34.062 12.5 1 95.81 270 GLU B C 1
ATOM 4415 O O . GLU B 1 270 ? -0.42 33.469 13.078 1 95.81 270 GLU B O 1
ATOM 4420 N N . SER B 1 271 ? -2.457 33.438 12.102 1 96.5 271 SER B N 1
ATOM 4421 C CA . SER B 1 271 ? -2.668 32.031 12.359 1 96.5 271 SER B CA 1
ATOM 4422 C C . SER B 1 271 ? -1.569 31.188 11.727 1 96.5 271 SER B C 1
ATOM 4424 O O . SER B 1 271 ? -1.227 31.375 10.555 1 96.5 271 SER B O 1
ATOM 4426 N N . PRO B 1 272 ? -1.042 30.203 12.469 1 96.56 272 PRO B N 1
ATOM 4427 C CA . PRO B 1 272 ? -0.07 29.297 11.867 1 96.56 272 PRO B CA 1
ATOM 4428 C C . PRO B 1 272 ? -0.696 28.375 10.82 1 96.56 272 PRO B C 1
ATOM 4430 O O . PRO B 1 272 ? 0.018 27.641 10.125 1 96.56 272 PRO B O 1
ATOM 4433 N N . HIS B 1 273 ? -1.992 28.406 10.656 1 95.56 273 HI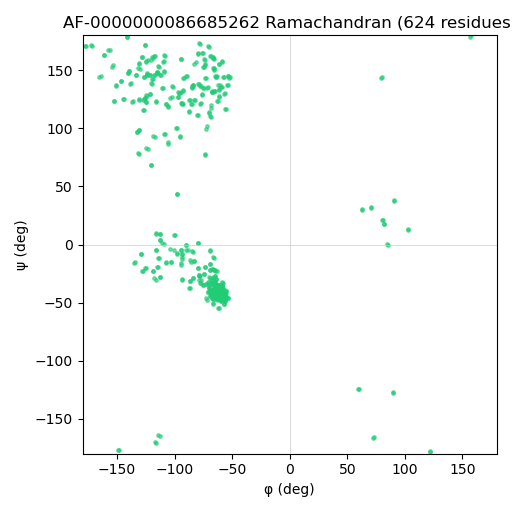S B N 1
ATOM 4434 C CA . HIS B 1 273 ? -2.699 27.469 9.797 1 95.56 273 HIS B CA 1
ATOM 4435 C C . HIS B 1 273 ? -3.23 28.156 8.547 1 95.56 273 HIS B C 1
ATOM 4437 O O . HIS B 1 273 ? -3.938 27.531 7.746 1 95.56 273 HIS B O 1
ATOM 4443 N N . VAL B 1 274 ? -2.967 29.469 8.422 1 95.56 274 VAL B N 1
ATOM 4444 C CA . VAL B 1 274 ? -3.41 30.234 7.262 1 95.56 274 VAL B CA 1
ATOM 4445 C C . VAL B 1 274 ? -2.211 30.906 6.602 1 95.56 274 VAL B C 1
ATOM 4447 O O . VAL B 1 274 ? -1.447 31.609 7.258 1 95.56 274 VAL B O 1
ATOM 4450 N N . TRP B 1 275 ? -2.07 30.703 5.285 1 97.25 275 TRP B N 1
ATOM 4451 C CA . TRP B 1 275 ? -0.919 31.219 4.551 1 97.25 275 TRP B CA 1
ATOM 4452 C C . TRP B 1 275 ? -1.365 32.125 3.396 1 97.25 275 TRP B C 1
ATOM 4454 O O . TRP B 1 275 ? -1.474 31.656 2.256 1 97.25 275 TRP B O 1
ATOM 4464 N N . ILE B 1 276 ? -1.648 33.375 3.721 1 97.5 276 ILE B N 1
ATOM 4465 C CA . ILE B 1 276 ? -2.059 34.406 2.768 1 97.5 276 ILE B CA 1
ATOM 4466 C C . ILE B 1 276 ? -1.162 35.625 2.918 1 97.5 276 ILE B C 1
ATOM 4468 O O . ILE B 1 276 ? -1.066 36.219 4.004 1 97.5 276 ILE B O 1
ATOM 4472 N N . GLY B 1 277 ? -0.517 36.094 1.823 1 97.88 277 GLY B N 1
ATOM 4473 C CA . GLY B 1 277 ? 0.306 37.281 1.897 1 97.88 277 GLY B CA 1
ATOM 4474 C C . GLY B 1 277 ? 1.359 37.344 0.808 1 97.88 277 GLY B C 1
ATOM 4475 O O . GLY B 1 277 ? 1.421 36.469 -0.059 1 97.88 277 GLY B O 1
ATOM 4476 N N . SER B 1 278 ? 2.137 38.469 0.843 1 98 278 SER B N 1
ATOM 4477 C CA . SER B 1 278 ? 3.285 38.562 -0.049 1 98 278 SER B CA 1
ATOM 4478 C C . SER B 1 278 ? 4.379 37.562 0.335 1 98 278 SER B C 1
ATOM 4480 O O . SER B 1 278 ? 4.387 37.062 1.453 1 98 278 SER B O 1
ATOM 4482 N N . VAL B 1 279 ? 5.27 37.312 -0.59 1 98.12 279 VAL B N 1
ATOM 4483 C CA . VAL B 1 279 ? 6.375 36.406 -0.305 1 98.12 279 VAL B CA 1
ATOM 4484 C C . VAL B 1 279 ? 7.168 36.906 0.897 1 98.12 279 VAL B C 1
ATOM 4486 O O . VAL B 1 279 ? 7.465 36.156 1.821 1 98.12 279 VAL B O 1
ATOM 4489 N N . ASP B 1 280 ? 7.418 38.219 0.889 1 98.12 280 ASP B N 1
ATOM 4490 C CA . ASP B 1 280 ? 8.164 38.812 1.997 1 98.12 280 ASP B CA 1
ATOM 4491 C C . ASP B 1 280 ? 7.41 38.656 3.314 1 98.12 280 ASP B C 1
ATOM 4493 O O . ASP B 1 280 ? 8.008 38.344 4.348 1 98.12 280 ASP B O 1
ATOM 4497 N N . GLY B 1 281 ? 6.18 38.906 3.24 1 97.94 281 GLY B N 1
ATOM 4498 C CA . GLY B 1 281 ? 5.352 38.719 4.426 1 97.94 281 GLY B CA 1
ATOM 4499 C C . GLY B 1 281 ? 5.332 37.312 4.941 1 97.94 281 GLY B C 1
ATOM 4500 O O . GLY B 1 281 ? 5.406 37.062 6.152 1 97.94 281 GLY B O 1
ATOM 4501 N N . LEU B 1 282 ? 5.207 36.375 4.066 1 98.06 282 LEU B N 1
ATOM 4502 C CA . LEU B 1 282 ? 5.156 34.969 4.461 1 98.06 282 LEU B CA 1
ATOM 4503 C C . LEU B 1 282 ? 6.516 34.5 4.969 1 98.06 282 LEU B C 1
ATOM 4505 O O . LEU B 1 282 ? 6.59 33.688 5.871 1 98.06 282 LEU B O 1
ATOM 4509 N N . VAL B 1 283 ? 7.609 35 4.406 1 98.25 283 VAL B N 1
ATOM 4510 C CA . VAL B 1 283 ? 8.945 34.719 4.934 1 98.25 283 VAL B CA 1
ATOM 4511 C C . VAL B 1 283 ? 9.031 35.219 6.375 1 98.25 283 VAL B C 1
ATOM 4513 O O . VAL B 1 283 ? 9.516 34.5 7.254 1 98.25 283 VAL B O 1
ATOM 4516 N N . ALA B 1 284 ? 8.578 36.438 6.59 1 98.38 284 ALA B N 1
ATOM 4517 C CA . ALA B 1 284 ? 8.578 37 7.945 1 98.38 284 ALA B CA 1
ATOM 4518 C C . ALA B 1 284 ? 7.75 36.125 8.891 1 98.38 284 ALA B C 1
ATOM 4520 O O . ALA B 1 284 ? 8.125 35.906 10.039 1 98.38 284 ALA B O 1
ATOM 4521 N N . LYS B 1 285 ? 6.672 35.625 8.422 1 97.94 285 LYS B N 1
ATOM 4522 C CA . LYS B 1 285 ? 5.805 34.781 9.227 1 97.94 285 LYS B CA 1
ATOM 4523 C C . LYS B 1 285 ? 6.52 33.5 9.625 1 97.94 285 LYS B C 1
ATOM 4525 O O . LYS B 1 285 ? 6.402 33.031 10.766 1 97.94 285 LYS B O 1
ATOM 4530 N N . VAL B 1 286 ? 7.191 32.844 8.68 1 98.19 286 VAL B N 1
ATOM 4531 C CA . VAL B 1 286 ? 7.945 31.625 8.969 1 98.19 286 VAL B CA 1
ATOM 4532 C C . VAL B 1 286 ? 8.914 31.875 10.117 1 98.19 286 VAL B C 1
ATOM 4534 O O . VAL B 1 286 ? 8.977 31.094 11.07 1 98.19 286 VAL B O 1
ATOM 4537 N N . HIS B 1 287 ? 9.625 33 10.047 1 98.38 287 HIS B N 1
ATOM 4538 C CA . HIS B 1 287 ? 10.586 33.344 11.094 1 98.38 287 HIS B CA 1
ATOM 4539 C C . HIS B 1 287 ? 9.883 33.625 12.422 1 98.38 287 HIS B C 1
ATOM 4541 O O . HIS B 1 287 ? 10.359 33.188 13.477 1 98.38 287 HIS B O 1
ATOM 4547 N N . GLU B 1 288 ? 8.781 34.312 12.344 1 98.06 288 GLU B N 1
ATOM 4548 C CA . GLU B 1 288 ? 8.023 34.594 13.547 1 98.06 288 GLU B CA 1
ATOM 4549 C C . GLU B 1 288 ? 7.52 33.312 14.219 1 98.06 288 GLU B C 1
ATOM 4551 O O . GLU B 1 288 ? 7.555 33.219 15.445 1 98.06 288 GLU B O 1
ATOM 4556 N N . LEU B 1 289 ? 7.016 32.406 13.445 1 98.19 289 LEU B N 1
ATOM 4557 C CA . LEU B 1 289 ? 6.504 31.156 13.984 1 98.19 289 LEU B CA 1
ATOM 4558 C C . LEU B 1 289 ? 7.629 30.328 14.609 1 98.19 289 LEU B C 1
ATOM 4560 O O . LEU B 1 289 ? 7.418 29.641 15.609 1 98.19 289 LEU B O 1
ATOM 4564 N N . ARG B 1 290 ? 8.789 30.359 14 1 98.12 290 ARG B N 1
ATOM 4565 C CA . ARG B 1 290 ? 9.945 29.719 14.633 1 98.12 290 ARG B CA 1
ATOM 4566 C C . ARG B 1 290 ? 10.25 30.359 15.984 1 98.12 290 ARG B C 1
ATOM 4568 O O . ARG B 1 290 ? 10.469 29.656 16.969 1 98.12 290 ARG B O 1
ATOM 4575 N N . GLU B 1 291 ? 10.273 31.656 15.992 1 97.88 291 GLU B N 1
ATOM 4576 C CA . GLU B 1 291 ? 10.617 32.375 17.219 1 97.88 291 GLU B CA 1
ATOM 4577 C C . GLU B 1 291 ? 9.578 32.156 18.312 1 97.88 291 GLU B C 1
ATOM 4579 O O . GLU B 1 291 ? 9.93 31.891 19.469 1 97.88 291 GLU B O 1
ATOM 4584 N N . ARG B 1 292 ? 8.344 32.156 17.969 1 97.5 292 ARG B N 1
ATOM 4585 C CA . ARG B 1 292 ? 7.262 32.156 18.953 1 97.5 292 ARG B CA 1
ATOM 4586 C C . ARG B 1 292 ? 6.914 30.734 19.359 1 97.5 292 ARG B C 1
ATOM 4588 O O . ARG B 1 292 ? 6.555 30.469 20.516 1 97.5 292 ARG B O 1
ATOM 4595 N N . LEU B 1 293 ? 6.957 29.797 18.406 1 98.06 293 LEU B N 1
ATOM 4596 C CA . LEU B 1 293 ? 6.438 28.453 18.656 1 98.06 293 LEU B CA 1
ATOM 4597 C C . LEU B 1 293 ? 7.555 27.422 18.609 1 98.06 293 LEU B C 1
ATOM 4599 O O . LEU B 1 293 ? 7.379 26.297 19.062 1 98.06 293 LEU B O 1
ATOM 4603 N N . GLY B 1 294 ? 8.648 27.75 18.016 1 98 294 GLY B N 1
ATOM 4604 C CA . GLY B 1 294 ? 9.711 26.781 17.812 1 98 294 GLY B CA 1
ATOM 4605 C C . GLY B 1 294 ? 9.484 25.891 16.609 1 98 294 GLY B C 1
ATOM 4606 O O . GLY B 1 294 ? 10.133 24.859 16.453 1 98 294 GLY B O 1
ATOM 4607 N N . VAL B 1 295 ? 8.602 26.297 15.703 1 98.19 295 VAL B N 1
ATOM 4608 C CA . VAL B 1 295 ? 8.266 25.5 14.523 1 98.19 295 VAL B CA 1
ATOM 4609 C C . VAL B 1 295 ? 9.406 25.578 13.508 1 98.19 295 VAL B C 1
ATOM 4611 O O . VAL B 1 295 ? 9.93 26.656 13.234 1 98.19 295 VAL B O 1
ATOM 4614 N N . THR B 1 296 ? 9.742 24.406 12.992 1 98.06 296 THR B N 1
ATOM 4615 C CA . THR B 1 296 ? 10.797 24.391 11.984 1 98.06 296 THR B CA 1
ATOM 4616 C C . THR B 1 296 ? 10.336 23.625 10.734 1 98.06 296 THR B C 1
ATOM 4618 O O . THR B 1 296 ? 11.031 23.625 9.711 1 98.06 296 THR B O 1
ATOM 4621 N N . SER B 1 297 ? 9.203 22.984 10.805 1 98.06 297 SER B N 1
ATOM 4622 C CA . SER B 1 297 ? 8.641 22.219 9.688 1 98.06 297 SER B CA 1
ATOM 4623 C C . SER B 1 297 ? 7.281 22.766 9.281 1 98.06 297 SER B C 1
ATOM 4625 O O . SER B 1 297 ? 6.457 23.094 10.133 1 98.06 297 SER B O 1
ATOM 4627 N N . PHE B 1 298 ? 7.086 22.844 7.934 1 98.06 298 PHE B N 1
ATOM 4628 C CA . PHE B 1 298 ? 5.883 23.484 7.406 1 98.06 298 PHE B CA 1
ATOM 4629 C C . PHE B 1 298 ? 5.297 22.656 6.266 1 98.06 298 PHE B C 1
ATOM 4631 O O . PHE B 1 298 ? 5.992 22.328 5.305 1 98.06 298 PHE B O 1
ATOM 4638 N N . MET B 1 299 ? 4.113 22.266 6.359 1 97.38 299 MET B N 1
ATOM 4639 C CA . MET B 1 299 ? 3.34 21.781 5.227 1 97.38 299 MET B CA 1
ATOM 4640 C C . MET B 1 299 ? 2.658 22.922 4.492 1 97.38 299 MET B C 1
ATOM 4642 O O . MET B 1 299 ? 1.838 23.641 5.07 1 97.38 299 MET B O 1
ATOM 4646 N N . LEU B 1 300 ? 2.879 23.078 3.191 1 96.5 300 LEU B N 1
ATOM 4647 C CA . LEU B 1 300 ? 2.475 24.297 2.514 1 96.5 300 LEU B CA 1
ATOM 4648 C C . LEU B 1 300 ? 1.405 24.016 1.464 1 96.5 300 LEU B C 1
ATOM 4650 O O . LEU B 1 300 ? 0.878 24.938 0.841 1 96.5 300 LEU B O 1
ATOM 4654 N N . GLY B 1 301 ? 1.064 22.766 1.235 1 95.88 301 GLY B N 1
ATOM 4655 C CA . GLY B 1 301 ? 0.041 22.438 0.26 1 95.88 301 GLY B CA 1
ATOM 4656 C C . GLY B 1 301 ? 0.595 22.219 -1.138 1 95.88 301 GLY B C 1
ATOM 4657 O O . GLY B 1 301 ? 1.55 21.469 -1.328 1 95.88 301 GLY B O 1
ATOM 4658 N N . ASP B 1 302 ? -0.057 22.984 -2.09 1 96.75 302 ASP B N 1
ATOM 4659 C CA . ASP B 1 302 ? 0.288 22.812 -3.498 1 96.75 302 ASP B CA 1
ATOM 4660 C C . ASP B 1 302 ? 1.729 23.25 -3.766 1 96.75 302 ASP B C 1
ATOM 4662 O O . ASP B 1 302 ? 2.135 24.344 -3.385 1 96.75 302 ASP B O 1
ATOM 4666 N N . VAL B 1 303 ? 2.473 22.422 -4.469 1 98 303 VAL B N 1
ATOM 4667 C CA . VAL B 1 303 ? 3.895 22.641 -4.707 1 98 303 VAL B CA 1
ATOM 4668 C C . VAL B 1 303 ? 4.09 23.922 -5.52 1 98 303 VAL B C 1
ATOM 4670 O O . VAL B 1 303 ? 4.918 24.766 -5.168 1 98 303 VAL B O 1
ATOM 4673 N N . ASP B 1 304 ? 3.312 24.062 -6.586 1 97.44 304 ASP B N 1
ATOM 4674 C CA . ASP B 1 304 ? 3.486 25.203 -7.473 1 97.44 304 ASP B CA 1
ATOM 4675 C C . ASP B 1 304 ? 3.178 26.516 -6.75 1 97.44 304 ASP B C 1
ATOM 4677 O O . ASP B 1 304 ? 3.893 27.5 -6.918 1 97.44 304 ASP B O 1
ATOM 4681 N N . ASP B 1 305 ? 2.17 26.531 -5.941 1 97.19 305 ASP B N 1
ATOM 4682 C CA . ASP B 1 305 ? 1.78 27.719 -5.199 1 97.19 305 ASP B CA 1
ATOM 4683 C C . ASP B 1 305 ? 2.848 28.109 -4.176 1 97.19 305 ASP B C 1
ATOM 4685 O O . ASP B 1 305 ? 3.02 29.281 -3.863 1 97.19 305 ASP B O 1
ATOM 4689 N N . ALA B 1 306 ? 3.584 27.109 -3.689 1 97.94 306 ALA B N 1
ATOM 4690 C CA . ALA B 1 306 ? 4.504 27.328 -2.58 1 97.94 306 ALA B CA 1
ATOM 4691 C C . ALA B 1 306 ? 5.91 27.641 -3.088 1 97.94 306 ALA B C 1
ATOM 4693 O O . ALA B 1 306 ? 6.789 28.016 -2.311 1 97.94 306 ALA B O 1
ATOM 4694 N N . LEU B 1 307 ? 6.172 27.516 -4.367 1 98 307 LEU B N 1
ATOM 4695 C CA . LEU B 1 307 ? 7.504 27.594 -4.953 1 98 307 LEU B CA 1
ATOM 4696 C C . LEU B 1 307 ? 8.164 28.922 -4.594 1 98 307 LEU B C 1
ATOM 4698 O O . LEU B 1 307 ? 9.312 28.938 -4.129 1 98 307 LEU B O 1
ATOM 4702 N N . PRO B 1 308 ? 7.465 30.094 -4.723 1 97.75 308 PRO B N 1
ATOM 4703 C CA . PRO B 1 308 ? 8.148 31.375 -4.445 1 97.75 308 PRO B CA 1
ATOM 4704 C C . PRO B 1 308 ? 8.625 31.484 -3 1 97.75 308 PRO B C 1
ATOM 4706 O O . PRO B 1 308 ? 9.68 32.062 -2.738 1 97.75 308 PRO B O 1
ATOM 4709 N N . LEU B 1 309 ? 7.855 30.922 -2.137 1 97.88 309 LEU B N 1
ATOM 4710 C CA . LEU B 1 309 ? 8.211 30.984 -0.723 1 97.88 309 LEU B CA 1
ATOM 4711 C C . LEU B 1 309 ? 9.391 30.078 -0.419 1 97.88 309 LEU B C 1
ATOM 4713 O O . LEU B 1 309 ? 10.352 30.484 0.233 1 97.88 309 LEU B O 1
ATOM 4717 N N . VAL B 1 310 ? 9.344 28.828 -0.932 1 98.12 310 VAL B N 1
ATOM 4718 C CA . VAL B 1 310 ? 10.367 27.828 -0.655 1 98.12 310 VAL B CA 1
ATOM 4719 C C . VAL B 1 310 ? 11.695 28.266 -1.268 1 98.12 310 VAL B C 1
ATOM 4721 O O . VAL B 1 310 ? 12.75 28.156 -0.634 1 98.12 310 VAL B O 1
ATOM 4724 N N . GLU B 1 311 ? 11.648 28.812 -2.432 1 96.25 311 GLU B N 1
ATOM 4725 C CA . GLU B 1 311 ? 12.859 29.25 -3.115 1 96.25 311 GLU B CA 1
ATOM 4726 C C . GLU B 1 311 ? 13.539 30.391 -2.359 1 96.25 311 GLU B C 1
ATOM 4728 O O . GLU B 1 311 ? 14.758 30.531 -2.42 1 96.25 311 GLU B O 1
ATOM 4733 N N . ARG B 1 312 ? 12.758 31.156 -1.622 1 96.31 312 ARG B N 1
ATOM 4734 C CA . ARG B 1 312 ? 13.281 32.281 -0.845 1 96.31 312 ARG B CA 1
ATOM 4735 C C . ARG B 1 312 ? 13.922 31.797 0.451 1 96.31 312 ARG B C 1
ATOM 4737 O O . ARG B 1 312 ? 14.758 32.469 1.036 1 96.31 312 ARG B O 1
ATOM 4744 N N . LEU B 1 313 ? 13.5 30.688 0.95 1 96.69 313 LEU B N 1
ATOM 4745 C CA . LEU B 1 313 ? 13.867 30.297 2.307 1 96.69 313 LEU B CA 1
ATOM 4746 C C . LEU B 1 313 ? 14.875 29.156 2.285 1 96.69 313 LEU B C 1
ATOM 4748 O O . LEU B 1 313 ? 15.43 28.781 3.326 1 96.69 313 LEU B O 1
ATOM 4752 N N . VAL B 1 314 ? 15.039 28.469 1.137 1 88 314 VAL B N 1
ATOM 4753 C CA . VAL B 1 314 ? 15.977 27.359 1.037 1 88 314 VAL B CA 1
ATOM 4754 C C . VAL B 1 314 ? 17.203 27.781 0.225 1 88 314 VAL B C 1
ATOM 4756 O O . VAL B 1 314 ? 17.078 28.547 -0.734 1 88 314 VAL B O 1
#

Secondary structure (DSSP, 8-state):
--EEEEES-SS---HHHHHHHHHHHHHHT-SEEEE---SSSS--HHHHHHHHHHH-SS-EEEES-EETTSS-HHHHHHHHHHHHHHHTS-B-EEEE----HHHHHHHT-----HHHHHHHHHHHHHHHHHHHSSS-EEEE-SS-EEEEE--SSPPSSSS-SPEEEEESSHHHHHHHHHH-SEEEE-PPBPPPSSSSPPB-GGGGSHHHHHHHHHHHHHHHGGGGGGPEEEE---S---EE-S-HHHHHHHHHHHHHHHHS----HHHHHH-TT--EE-HHHHHHHHHHHHHHH-EEEEEEEEHHHHHHHHHHH-/--EEEEES-SS---HHHHHHHHHHHHHHT-SEEEE---SSSS--HHHHHHHHHHH-SS-EEEES-EETTSS-HHHHHHHHHHHHHHHTS-B-EEEE----HHHHHHHT-----HHHHHHHHHHHHHHHHHHHSSS-EEEE-SS-EEEEE--SSPPSSSSSSPEEEEESSHHHHHHHHHH-SEEEE-PPBPPPSSSSPPB-GGGGSHHHHHHHHHHHHHHHGGGGGGPEEEE---S---EE-S-HHHHHHHHHHHHHHHHS----HHHHHH-TT--EE-HHHHHHHHHHHHHHH-EEEEEEEEHHHHHHHHHHH-